Protein AF-0000000080761196 (afdb_homodimer)

Organism: Bordetella avium (strain 197N) (NCBI:txid360910)

Structure (mmCIF, N/CA/C/O backbone):
data_AF-0000000080761196-model_v1
#
loop_
_entity.id
_entity.type
_entity.pdbx_description
1 polymer 'GDP-mannose pyrophosphatase'
#
loop_
_atom_site.group_PDB
_atom_site.id
_atom_site.type_symbol
_atom_site.label_atom_id
_atom_site.label_alt_id
_atom_site.label_comp_id
_atom_site.label_asym_id
_atom_site.label_entity_id
_atom_site.label_seq_id
_atom_site.pdbx_PDB_ins_code
_atom_site.Cartn_x
_atom_site.Cartn_y
_atom_site.Cartn_z
_atom_site.occupancy
_atom_site.B_iso_or_equiv
_atom_site.auth_seq_id
_atom_site.auth_comp_id
_atom_site.auth_asym_id
_atom_site.auth_atom_id
_atom_site.pdbx_PDB_model_num
ATOM 1 N N . MET A 1 1 ? -1.252 -4.441 21.656 1 51.97 1 MET A N 1
ATOM 2 C CA . MET A 1 1 ? 0.058 -3.895 22 1 51.97 1 MET A CA 1
ATOM 3 C C . MET A 1 1 ? -0.078 -2.521 22.656 1 51.97 1 MET A C 1
ATOM 5 O O . MET A 1 1 ? -0.932 -1.726 22.25 1 51.97 1 MET A O 1
ATOM 9 N N . SER A 1 2 ? 0.525 -2.428 23.734 1 68.75 2 SER A N 1
ATOM 10 C CA . SER A 1 2 ? 0.414 -1.205 24.516 1 68.75 2 SER A CA 1
ATOM 11 C C . SER A 1 2 ? 1.05 -0.021 23.797 1 68.75 2 SER A C 1
ATOM 13 O O . SER A 1 2 ? 2.131 -0.148 23.219 1 68.75 2 SER A O 1
ATOM 15 N N . ILE A 1 3 ? 0.314 1.034 23.5 1 85.44 3 ILE A N 1
ATOM 16 C CA . ILE A 1 3 ? 0.78 2.283 22.906 1 85.44 3 ILE A CA 1
ATOM 17 C C . ILE A 1 3 ? 1.84 2.916 23.797 1 85.44 3 ILE A C 1
ATOM 19 O O . ILE A 1 3 ? 1.715 2.896 25.031 1 85.44 3 ILE A O 1
ATOM 23 N N . ASP A 1 4 ? 2.994 3.203 23.203 1 87.25 4 ASP A N 1
ATOM 24 C CA . ASP A 1 4 ? 4.027 3.953 23.906 1 87.25 4 ASP A CA 1
ATOM 25 C C . ASP A 1 4 ? 3.42 5.098 24.719 1 87.25 4 ASP A C 1
ATOM 27 O O . ASP A 1 4 ? 2.615 5.871 24.188 1 87.25 4 ASP A O 1
ATOM 31 N N . PRO A 1 5 ? 3.799 5.176 25.969 1 87.31 5 PRO A N 1
ATOM 32 C CA . PRO A 1 5 ? 3.254 6.242 26.812 1 87.31 5 PRO A CA 1
ATOM 33 C C . PRO A 1 5 ? 3.438 7.629 26.203 1 87.31 5 PRO A C 1
ATOM 35 O O . PRO A 1 5 ? 2.582 8.5 26.375 1 87.31 5 PRO A O 1
ATOM 38 N N . GLN A 1 6 ? 4.496 7.801 25.453 1 89.25 6 GLN A N 1
ATOM 39 C CA . GLN A 1 6 ? 4.789 9.102 24.875 1 89.25 6 GLN A CA 1
ATOM 40 C C . GLN A 1 6 ? 3.84 9.414 23.719 1 89.25 6 GLN A C 1
ATOM 42 O O . GLN A 1 6 ? 3.754 10.555 23.266 1 89.25 6 GLN A O 1
ATOM 47 N N . GLU A 1 7 ? 3.102 8.422 23.328 1 93.25 7 GLU A N 1
ATOM 48 C CA . GLU A 1 7 ? 2.213 8.594 22.188 1 93.25 7 GLU A CA 1
ATOM 49 C C . GLU A 1 7 ? 0.749 8.461 22.594 1 93.25 7 GLU A C 1
ATOM 51 O O . GLU A 1 7 ? -0.141 8.438 21.734 1 93.25 7 GLU A O 1
ATOM 56 N N . GLN A 1 8 ? 0.529 8.414 23.891 1 93 8 GLN A N 1
ATOM 57 C CA . GLN A 1 8 ? -0.813 8.203 24.438 1 93 8 GLN A CA 1
ATOM 58 C C . GLN A 1 8 ? -1.748 9.344 24.031 1 93 8 GLN A C 1
ATOM 60 O O . GLN A 1 8 ? -2.955 9.141 23.891 1 93 8 GLN A O 1
ATOM 65 N N . HIS A 1 9 ? -1.188 10.57 23.828 1 96 9 HIS A N 1
ATOM 66 C CA . HIS A 1 9 ? -1.996 11.734 23.5 1 96 9 HIS A CA 1
ATOM 67 C C . HIS A 1 9 ? -2.59 11.625 22.094 1 96 9 HIS A C 1
ATOM 69 O O . HIS A 1 9 ? -3.457 12.414 21.719 1 96 9 HIS A O 1
ATOM 75 N N . LEU A 1 10 ? -2.199 10.562 21.328 1 97.44 10 LEU A N 1
ATOM 76 C CA . LEU A 1 10 ? -2.699 10.352 19.969 1 97.44 10 LEU A CA 1
ATOM 77 C C . LEU A 1 10 ? -3.725 9.227 19.938 1 97.44 10 LEU A C 1
ATOM 79 O O . LEU A 1 10 ? -4.445 9.062 18.953 1 97.44 10 LEU A O 1
ATOM 83 N N . ALA A 1 11 ? -3.824 8.492 20.953 1 97.06 11 ALA A N 1
ATOM 84 C CA . ALA A 1 11 ? -4.504 7.199 20.953 1 97.06 11 ALA A CA 1
ATOM 85 C C . ALA A 1 11 ? -6.02 7.375 20.938 1 97.06 11 ALA A C 1
ATOM 87 O O . ALA A 1 11 ? -6.543 8.289 21.594 1 97.06 11 ALA A O 1
ATOM 88 N N . GLU A 1 12 ? -6.676 6.512 20.234 1 97.81 12 GLU A N 1
ATOM 89 C CA . GLU A 1 12 ? -8.133 6.387 20.266 1 97.81 12 GLU A CA 1
ATOM 90 C C . GLU A 1 12 ? -8.562 5.152 21.047 1 97.81 12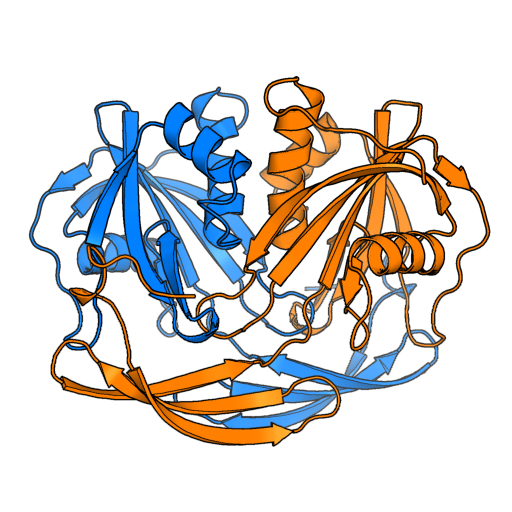 GLU A C 1
ATOM 92 O O . GLU A 1 12 ? -7.863 4.137 21.047 1 97.81 12 GLU A O 1
ATOM 97 N N . VAL A 1 13 ? -9.672 5.297 21.688 1 97.31 13 VAL A N 1
ATOM 98 C CA . VAL A 1 13 ? -10.164 4.191 22.5 1 97.31 13 VAL A CA 1
ATOM 99 C C . VAL A 1 13 ? -11.484 3.68 21.922 1 97.31 13 VAL A C 1
ATOM 101 O O . VAL A 1 13 ? -12.422 4.457 21.719 1 97.31 13 VAL A O 1
ATOM 104 N N . ARG A 1 14 ? -11.617 2.426 21.734 1 98.38 14 ARG A N 1
ATOM 105 C CA . ARG A 1 14 ? -12.844 1.829 21.203 1 98.38 14 ARG A CA 1
ATOM 106 C C . ARG A 1 14 ? -13.961 1.879 22.25 1 98.38 14 ARG A C 1
ATOM 108 O O . ARG A 1 14 ? -13.766 1.488 23.391 1 98.38 14 ARG A O 1
ATOM 115 N N . GLU A 1 15 ? -15.102 2.33 21.797 1 98.62 15 GLU A N 1
ATOM 116 C CA . GLU A 1 15 ? -16.281 2.328 22.672 1 98.62 15 GLU A CA 1
ATOM 117 C C . GLU A 1 15 ? -17.234 1.194 22.312 1 98.62 15 GLU A C 1
ATOM 119 O O . GLU A 1 15 ? -17.844 0.595 23.188 1 98.62 15 GLU A O 1
ATOM 124 N N . SER A 1 16 ? -17.406 0.967 21.078 1 98.62 16 SER A N 1
ATOM 125 C CA . SER A 1 16 ? -18.234 -0.117 20.578 1 98.62 16 SER A CA 1
ATOM 126 C C . SER A 1 16 ? -17.781 -0.578 19.188 1 98.62 16 SER A C 1
ATOM 128 O O . SER A 1 16 ? -17.062 0.138 18.5 1 98.62 16 SER A O 1
ATOM 130 N N . SER A 1 17 ? -18.156 -1.741 18.859 1 98.62 17 SER A N 1
ATOM 131 C CA . SER A 1 17 ? -17.797 -2.348 17.578 1 98.62 17 SER A CA 1
ATOM 132 C C . SER A 1 17 ? -18.953 -3.186 17.016 1 98.62 17 SER A C 1
ATOM 134 O O . SER A 1 17 ? -19.594 -3.918 17.766 1 98.62 17 SER A O 1
ATOM 136 N N . GLU A 1 18 ? -19.094 -2.996 15.68 1 98.44 18 GLU A N 1
ATOM 137 C CA . GLU A 1 18 ? -20.156 -3.752 15.016 1 98.44 18 GLU A CA 1
ATOM 138 C C . GLU A 1 18 ? -19.719 -4.199 13.617 1 98.44 18 GLU A C 1
ATOM 140 O O . GLU A 1 18 ? -19.156 -3.414 12.859 1 98.44 18 GLU A O 1
ATOM 145 N N . LEU A 1 19 ? -19.938 -5.461 13.352 1 98.56 19 LEU A N 1
ATOM 146 C CA . LEU A 1 19 ? -19.781 -5.93 11.977 1 98.56 19 LEU A CA 1
ATOM 147 C C . LEU A 1 19 ? -20.938 -5.434 11.109 1 98.56 19 LEU A C 1
ATOM 149 O O . LEU A 1 19 ? -22.078 -5.875 11.266 1 98.56 19 LEU A O 1
ATOM 153 N N . VAL A 1 20 ? -20.672 -4.551 10.117 1 98.5 20 VAL A N 1
ATOM 154 C CA . VAL A 1 20 ? -21.75 -3.883 9.414 1 98.5 20 VAL A CA 1
ATOM 155 C C . VAL A 1 20 ? -21.891 -4.445 8.008 1 98.5 20 VAL A C 1
ATOM 157 O O . VAL A 1 20 ? -22.891 -4.227 7.332 1 98.5 20 VAL A O 1
ATOM 160 N N . TYR A 1 21 ? -20.906 -5.07 7.516 1 98.31 21 TYR A N 1
ATOM 161 C CA . TYR A 1 21 ? -20.938 -5.754 6.23 1 98.31 21 TYR A CA 1
ATOM 162 C C . TYR A 1 21 ? -20.141 -7.059 6.285 1 98.31 21 TYR A C 1
ATOM 164 O O . TYR A 1 21 ? -18.953 -7.051 6.582 1 98.31 21 TYR A O 1
ATOM 172 N N . ASP A 1 22 ? -20.75 -8.18 6.031 1 98 22 ASP A N 1
ATOM 173 C CA . ASP A 1 22 ? -20.172 -9.523 6.047 1 98 22 ASP A CA 1
ATOM 174 C C . ASP A 1 22 ? -20.281 -10.188 4.68 1 98 22 ASP A C 1
ATOM 176 O O . ASP A 1 22 ? -21.016 -11.164 4.523 1 98 22 ASP A O 1
ATOM 180 N N . GLY A 1 23 ? -19.469 -9.617 3.748 1 96.88 23 GLY A N 1
ATOM 181 C CA . GLY A 1 23 ? -19.484 -10.133 2.391 1 96.88 23 GLY A CA 1
ATOM 182 C C . GLY A 1 23 ? -18.688 -11.414 2.229 1 96.88 23 GLY A C 1
ATOM 183 O O . GLY A 1 23 ? -18.203 -11.977 3.213 1 96.88 23 GLY A O 1
ATOM 184 N N . ARG A 1 24 ? -18.672 -11.922 0.994 1 93.56 24 ARG A N 1
ATOM 185 C CA . ARG A 1 24 ? -17.922 -13.141 0.706 1 93.56 24 ARG A CA 1
ATOM 186 C C . ARG A 1 24 ? -16.422 -12.891 0.768 1 93.56 24 ARG A C 1
ATOM 188 O O . ARG A 1 24 ? -15.656 -13.766 1.176 1 93.56 24 ARG A O 1
ATOM 195 N N . PHE A 1 25 ? -16.047 -11.703 0.36 1 96.38 25 PHE A N 1
ATOM 196 C CA . PHE A 1 25 ? -14.641 -11.352 0.25 1 96.38 25 PHE A CA 1
ATOM 197 C C . PHE A 1 25 ? -14.258 -10.328 1.311 1 96.38 25 PHE A C 1
ATOM 199 O O . PHE A 1 25 ? -13.211 -10.461 1.954 1 96.38 25 PHE A O 1
ATOM 206 N N . LEU A 1 26 ? -15.086 -9.328 1.619 1 98.44 26 LEU A N 1
ATOM 207 C CA . LEU A 1 26 ? -14.781 -8.258 2.561 1 98.44 26 LEU A CA 1
ATOM 208 C C . LEU A 1 26 ? -15.633 -8.383 3.82 1 98.44 26 LEU A C 1
ATOM 210 O O . LEU A 1 26 ? -16.812 -8.719 3.746 1 98.44 26 LEU A O 1
ATOM 214 N N . LYS A 1 27 ? -15.023 -8.094 4.918 1 98.62 27 LYS A N 1
ATOM 215 C CA . LYS A 1 27 ? -15.688 -7.844 6.191 1 98.62 27 LYS A CA 1
ATOM 216 C C . LYS A 1 27 ? -15.422 -6.422 6.676 1 98.62 27 LYS A C 1
ATOM 218 O O . LYS A 1 27 ? -14.273 -5.992 6.766 1 98.62 27 LYS A O 1
ATOM 223 N N . ILE A 1 28 ? -16.531 -5.684 7 1 98.75 28 ILE A N 1
ATOM 224 C CA . ILE A 1 28 ? -16.375 -4.289 7.402 1 98.75 28 ILE A CA 1
ATOM 225 C C . ILE A 1 28 ? -16.906 -4.098 8.82 1 98.75 28 ILE A C 1
ATOM 227 O O . ILE A 1 28 ? -18.016 -4.527 9.133 1 98.75 28 ILE A O 1
ATOM 231 N N . ARG A 1 29 ? -16.125 -3.492 9.625 1 98.81 29 ARG A N 1
ATOM 232 C CA . ARG A 1 29 ? -16.578 -3.082 10.953 1 98.81 29 ARG A CA 1
ATOM 233 C C . ARG A 1 29 ? -16.781 -1.574 11.016 1 98.81 29 ARG A C 1
ATOM 235 O O . ARG A 1 29 ? -16.156 -0.819 10.281 1 98.81 29 ARG A O 1
ATOM 242 N N . HIS A 1 30 ? -17.719 -1.188 11.781 1 98.69 30 HIS A N 1
ATOM 243 C CA . HIS A 1 30 ? -18 0.184 12.188 1 98.69 30 HIS A CA 1
ATOM 244 C C . HIS A 1 30 ? -17.906 0.339 13.703 1 98.69 30 HIS A C 1
ATOM 246 O O . HIS A 1 30 ? -18.734 -0.177 14.438 1 98.69 30 HIS A O 1
ATOM 252 N N . ASP A 1 31 ? -16.906 1.095 14.117 1 98.81 31 ASP A N 1
ATOM 253 C CA . ASP A 1 31 ? -16.688 1.276 15.555 1 98.81 31 ASP A CA 1
ATOM 254 C C . ASP A 1 31 ? -16.922 2.727 15.969 1 98.81 31 ASP A C 1
ATOM 256 O O . ASP A 1 31 ? -16.75 3.645 15.164 1 98.81 31 ASP A O 1
ATOM 260 N N . ARG A 1 32 ? -17.438 2.867 17.125 1 98.56 32 ARG A N 1
ATOM 261 C CA . ARG A 1 32 ? -17.406 4.16 17.797 1 98.56 32 ARG A CA 1
ATOM 262 C C . ARG A 1 32 ? -16.156 4.277 18.672 1 98.56 32 ARG A C 1
ATOM 264 O O . ARG A 1 32 ? -15.82 3.348 19.406 1 98.56 32 ARG A O 1
ATOM 271 N N . VAL A 1 33 ? -15.5 5.395 18.547 1 98.56 33 VAL A N 1
ATOM 272 C CA . VAL A 1 33 ? -14.25 5.562 19.281 1 98.56 33 VAL A CA 1
ATOM 273 C C . VAL A 1 33 ? -1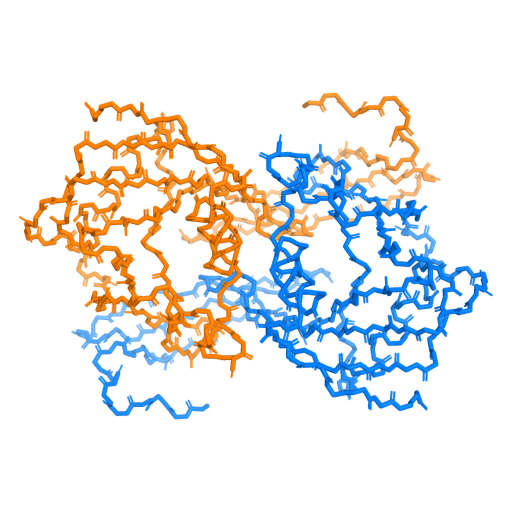4.266 6.895 20.016 1 98.56 33 VAL A C 1
ATOM 275 O O . VAL A 1 33 ? -14.953 7.836 19.609 1 98.56 33 VAL A O 1
ATOM 278 N N . ARG A 1 34 ? -13.562 6.906 21.094 1 98.5 34 ARG A N 1
ATOM 279 C CA . ARG A 1 34 ? -13.273 8.156 21.797 1 98.5 34 ARG A CA 1
ATOM 280 C C . ARG A 1 34 ? -11.922 8.719 21.375 1 98.5 34 ARG A C 1
ATOM 282 O O . ARG A 1 34 ? -10.898 8.031 21.469 1 98.5 34 ARG A O 1
ATOM 289 N N . LEU A 1 35 ? -12 9.93 20.922 1 98.19 35 LEU A N 1
ATOM 290 C CA . LEU A 1 35 ? -10.789 10.617 20.484 1 98.19 35 LEU A CA 1
ATOM 291 C C . LEU A 1 35 ? -10.016 11.188 21.656 1 98.19 35 LEU A C 1
ATOM 293 O O . LEU A 1 35 ? -10.523 11.211 22.781 1 98.19 35 LEU A O 1
ATOM 297 N N . PRO A 1 36 ? -8.75 11.656 21.438 1 96.56 36 PRO A N 1
ATOM 298 C CA . PRO A 1 36 ? -7.953 12.227 22.516 1 96.56 36 PRO A CA 1
ATOM 299 C C . PRO A 1 36 ? -8.648 13.398 23.203 1 96.56 36 PRO A C 1
ATOM 301 O O . PRO A 1 36 ? -8.445 13.633 24.391 1 96.56 36 PRO A O 1
ATOM 304 N N . ASN A 1 37 ? -9.453 14.078 22.516 1 96.81 37 ASN A N 1
ATOM 305 C CA . ASN A 1 37 ? -10.133 15.234 23.094 1 96.81 37 ASN A CA 1
ATOM 306 C C . ASN A 1 37 ? -11.445 14.836 23.766 1 96.81 37 ASN A C 1
ATOM 308 O O . ASN A 1 37 ? -12.227 15.695 24.172 1 96.81 37 ASN A O 1
ATOM 312 N N . GLY A 1 38 ? -11.695 13.633 23.734 1 97.12 38 GLY A N 1
ATOM 313 C CA . GLY A 1 38 ? -12.867 13.133 24.422 1 97.12 38 GLY A CA 1
ATOM 314 C C . GLY A 1 38 ? -14.086 13 23.531 1 97.12 38 GLY A C 1
ATOM 315 O O . GLY A 1 38 ? -15.07 12.344 23.891 1 97.12 38 GLY A O 1
ATOM 316 N N . ARG A 1 39 ? -14.055 13.578 22.359 1 97.62 39 ARG A N 1
ATOM 317 C CA . ARG A 1 39 ? -15.188 13.492 21.438 1 97.62 39 ARG A CA 1
ATOM 318 C C . ARG A 1 39 ? -15.305 12.094 20.844 1 97.62 39 ARG A C 1
ATOM 320 O O . ARG A 1 39 ? -14.32 11.359 20.781 1 97.62 39 ARG A O 1
ATOM 327 N N . LEU A 1 40 ? -16.5 11.859 20.469 1 97.75 40 LEU A N 1
ATOM 328 C CA . LEU A 1 40 ? -16.75 10.562 19.844 1 97.75 40 LEU A CA 1
ATOM 329 C C . LEU A 1 40 ? -16.656 10.672 18.328 1 97.75 40 LEU A C 1
ATOM 331 O O . LEU A 1 40 ? -17 11.711 17.75 1 97.75 40 LEU A O 1
ATOM 335 N N . ALA A 1 41 ? -16.156 9.609 17.75 1 97.56 41 ALA A N 1
ATOM 336 C CA . ALA A 1 41 ? -16.062 9.508 16.297 1 97.56 41 ALA A CA 1
ATOM 337 C C . ALA A 1 41 ? -16.312 8.078 15.82 1 97.56 41 ALA A C 1
ATOM 339 O O . ALA A 1 41 ? -16.469 7.168 16.641 1 97.56 41 ALA A O 1
ATOM 340 N N . SER A 1 42 ? -16.516 7.961 14.531 1 97.75 42 SER A N 1
ATOM 341 C CA . SER A 1 42 ? -16.719 6.645 13.93 1 97.75 42 SER A CA 1
ATOM 342 C C . SER A 1 42 ? -15.508 6.207 13.117 1 97.75 42 SER A C 1
ATOM 344 O O . SER A 1 42 ? -14.859 7.031 12.477 1 97.75 42 SER A O 1
ATOM 346 N N . ARG A 1 43 ? -15.234 4.91 13.203 1 98.56 43 ARG A N 1
ATOM 347 C CA . ARG A 1 43 ? -14.227 4.258 12.367 1 98.56 43 ARG A CA 1
ATOM 348 C C . ARG A 1 43 ? -14.828 3.102 11.586 1 98.56 43 ARG A C 1
ATOM 350 O O . ARG A 1 43 ? -15.5 2.242 12.148 1 98.56 43 ARG A O 1
ATOM 357 N N . GLU A 1 44 ? -14.672 3.146 10.289 1 98.81 44 GLU A N 1
ATOM 358 C CA . GLU A 1 44 ? -15.039 2.053 9.391 1 98.81 44 GLU A CA 1
ATOM 359 C C . GLU A 1 44 ? -13.797 1.439 8.742 1 98.81 44 GLU A C 1
ATOM 361 O O . GLU A 1 44 ? -12.961 2.154 8.195 1 98.81 44 GLU A O 1
ATOM 366 N N . TYR A 1 45 ? -13.695 0.092 8.844 1 98.88 45 TYR A N 1
ATOM 367 C CA . TYR A 1 45 ? -12.477 -0.508 8.312 1 98.88 45 TYR A CA 1
ATOM 368 C C . TYR A 1 45 ? -12.703 -1.965 7.934 1 98.88 45 TYR A C 1
ATOM 370 O O . TYR A 1 45 ? -13.625 -2.607 8.438 1 98.88 45 TYR A O 1
ATOM 378 N N . VAL A 1 46 ? -11.914 -2.398 7.004 1 98.88 46 VAL A N 1
ATOM 379 C CA . VAL A 1 46 ? -11.883 -3.783 6.547 1 98.88 46 VAL A CA 1
ATOM 380 C C . VAL A 1 46 ? -11.133 -4.648 7.555 1 98.88 46 VAL A C 1
ATOM 382 O O . VAL A 1 46 ? -10.023 -4.305 7.973 1 98.88 46 VAL A O 1
ATOM 385 N N . VAL A 1 47 ? -11.742 -5.734 7.953 1 98.75 47 VAL A N 1
ATOM 386 C CA . VAL A 1 47 ? -11.047 -6.754 8.734 1 98.75 47 VAL A CA 1
ATOM 387 C C . VAL A 1 47 ? -10.406 -7.773 7.797 1 98.75 47 VAL A C 1
ATOM 389 O O . VAL A 1 47 ? -11.102 -8.43 7.02 1 98.75 47 VAL A O 1
ATOM 392 N N . HIS A 1 48 ? -9.148 -7.945 7.852 1 98.69 48 HIS A N 1
ATOM 393 C CA . HIS A 1 48 ? -8.375 -8.766 6.926 1 98.69 48 HIS A CA 1
ATOM 394 C C . HIS A 1 48 ? -7.551 -9.812 7.668 1 98.69 48 HIS A C 1
ATOM 396 O O . HIS A 1 48 ? -6.973 -9.516 8.719 1 98.69 48 HIS A O 1
ATOM 402 N N . PRO A 1 49 ? -7.418 -11.008 7.188 1 98.31 49 PRO A N 1
ATOM 403 C CA . PRO A 1 49 ? -6.719 -12.078 7.902 1 98.31 49 PRO A CA 1
ATOM 404 C C . PRO A 1 49 ? -5.199 -11.938 7.828 1 98.31 49 PRO A C 1
ATOM 406 O O . PRO A 1 49 ? -4.477 -12.688 8.484 1 98.31 49 PRO A O 1
ATOM 409 N N . GLY A 1 50 ? -4.676 -10.945 7.09 1 98.62 50 GLY A N 1
ATOM 410 C CA . GLY A 1 50 ? -3.254 -10.859 6.789 1 98.62 50 GLY A CA 1
ATOM 411 C C . GLY A 1 50 ? -2.859 -11.64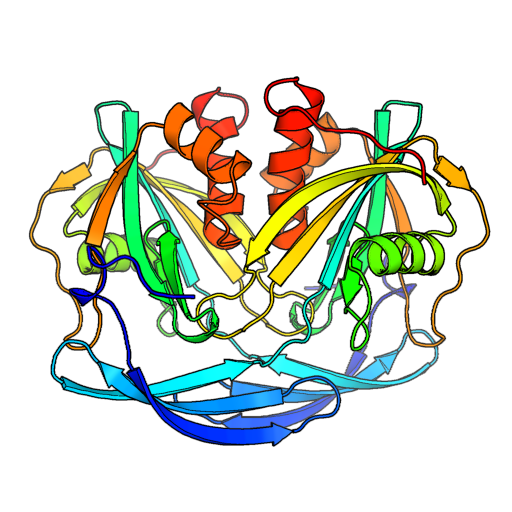1 5.547 1 98.62 50 GLY A C 1
ATOM 412 O O . GLY A 1 50 ? -3.658 -12.406 5.008 1 98.62 50 GLY A O 1
ATOM 413 N N . ALA A 1 51 ? -1.644 -11.414 5.098 1 98.88 51 ALA A N 1
ATOM 414 C CA . ALA A 1 51 ? -1.166 -12.039 3.869 1 98.88 51 ALA A CA 1
ATOM 415 C C . ALA A 1 51 ? 0.355 -12.164 3.869 1 98.88 51 ALA A C 1
ATOM 417 O O . ALA A 1 51 ? 1.013 -11.797 4.844 1 98.88 51 ALA A O 1
ATOM 418 N N . VAL A 1 52 ? 0.836 -12.797 2.842 1 98.94 52 VAL A N 1
ATOM 419 C CA . VAL A 1 52 ? 2.27 -12.852 2.57 1 98.94 52 VAL A CA 1
ATOM 420 C C . VAL A 1 52 ? 2.541 -12.406 1.137 1 98.94 52 VAL A C 1
ATOM 422 O O . VAL A 1 52 ? 1.644 -12.43 0.292 1 98.94 52 VAL A O 1
ATOM 425 N N . VAL A 1 53 ? 3.697 -11.93 0.925 1 98.94 53 VAL A N 1
ATOM 426 C CA . VAL A 1 53 ? 4.242 -11.711 -0.41 1 98.94 53 VAL A CA 1
ATOM 427 C C . VAL A 1 53 ? 5.656 -12.281 -0.49 1 98.94 53 VAL A C 1
ATOM 429 O O . VAL A 1 53 ? 6.41 -12.234 0.484 1 98.94 53 VAL A O 1
ATOM 432 N N . VAL A 1 54 ? 6.008 -12.836 -1.615 1 98.94 54 VAL A N 1
ATOM 433 C CA . VAL A 1 54 ? 7.301 -13.484 -1.807 1 98.94 54 VAL A CA 1
ATOM 434 C C . VAL A 1 54 ? 8.078 -12.766 -2.904 1 98.94 54 VAL A C 1
ATOM 436 O O . VAL A 1 54 ? 7.523 -12.422 -3.947 1 98.94 54 VAL A O 1
ATOM 439 N N . ILE A 1 55 ? 9.281 -12.438 -2.629 1 98.94 55 ILE A N 1
ATOM 440 C CA . ILE A 1 55 ? 10.242 -11.977 -3.627 1 98.94 55 ILE A CA 1
ATOM 441 C C . ILE A 1 55 ? 11.141 -13.133 -4.051 1 98.94 55 ILE A C 1
ATOM 443 O O . ILE A 1 55 ? 12.172 -13.383 -3.422 1 98.94 55 ILE A O 1
ATOM 447 N N . PRO A 1 56 ? 10.766 -13.797 -5.098 1 98.94 56 PRO A N 1
ATOM 448 C CA . PRO A 1 56 ? 11.555 -14.953 -5.535 1 98.94 56 PRO A CA 1
ATOM 449 C C . PRO A 1 56 ? 12.75 -14.562 -6.402 1 98.94 56 PRO A C 1
ATOM 451 O O . PRO A 1 56 ? 12.578 -13.93 -7.449 1 98.94 56 PRO A O 1
ATOM 454 N N . LEU A 1 57 ? 13.891 -14.977 -6.016 1 98.88 57 LEU A N 1
ATOM 455 C CA . LEU A 1 57 ? 15.125 -14.695 -6.734 1 98.88 57 LEU A CA 1
ATOM 456 C C . LEU A 1 57 ? 15.555 -15.898 -7.57 1 98.88 57 LEU A C 1
ATOM 458 O O . LEU A 1 57 ? 15.828 -16.969 -7.027 1 98.88 57 LEU A O 1
ATOM 462 N N . LEU A 1 58 ? 15.578 -15.711 -8.852 1 98.5 58 LEU A N 1
ATOM 463 C CA . LEU A 1 58 ? 16.125 -16.734 -9.742 1 98.5 58 LEU A CA 1
ATOM 464 C C . LEU A 1 58 ? 17.641 -16.766 -9.656 1 98.5 58 LEU A C 1
ATOM 466 O O . LEU A 1 58 ? 18.266 -15.789 -9.234 1 98.5 58 LEU A O 1
ATOM 470 N N . ASP A 1 59 ? 18.25 -17.781 -10.141 1 97.25 59 ASP A N 1
ATOM 471 C CA . ASP A 1 59 ? 19.688 -17.984 -10.039 1 97.25 59 ASP A CA 1
ATOM 472 C C . ASP A 1 59 ? 20.453 -16.938 -10.859 1 97.25 59 ASP A C 1
ATOM 474 O O . ASP A 1 59 ? 21.578 -16.578 -10.531 1 97.25 59 ASP A O 1
ATOM 478 N N . ASP A 1 60 ? 19.828 -16.453 -11.891 1 96.81 60 ASP A N 1
ATOM 479 C CA . ASP A 1 60 ? 20.516 -15.508 -12.766 1 96.81 60 ASP A CA 1
ATOM 480 C C . ASP A 1 60 ? 20.344 -14.07 -12.273 1 96.81 60 ASP A C 1
ATOM 482 O O . ASP A 1 60 ? 20.719 -13.117 -12.953 1 96.81 60 ASP A O 1
ATOM 486 N N . GLY A 1 61 ? 19.703 -13.914 -11.141 1 95.38 61 GLY A N 1
ATOM 487 C CA . GLY A 1 61 ? 19.562 -12.594 -10.539 1 95.38 61 GLY A CA 1
ATOM 488 C C . GLY A 1 61 ? 18.234 -11.93 -10.859 1 95.38 61 GLY A C 1
ATOM 489 O O . GLY A 1 61 ? 17.875 -10.922 -10.25 1 95.38 61 GLY A O 1
ATOM 490 N N . ARG A 1 62 ? 17.484 -12.531 -11.805 1 98.38 62 ARG A N 1
ATOM 491 C CA . ARG A 1 62 ? 16.156 -12.016 -12.102 1 98.38 62 ARG A CA 1
ATOM 492 C C . ARG A 1 62 ? 15.164 -12.398 -11.008 1 98.38 62 ARG A C 1
ATOM 494 O O . ARG A 1 62 ? 15.453 -13.258 -10.172 1 98.38 62 ARG A O 1
ATOM 501 N N . VAL A 1 63 ? 14.078 -11.656 -10.977 1 98.88 63 VAL A N 1
ATOM 502 C CA . VAL A 1 63 ? 13.023 -11.992 -10.031 1 98.88 63 VAL A CA 1
ATOM 503 C C . VAL A 1 63 ? 11.797 -12.5 -10.781 1 98.88 63 VAL A C 1
ATOM 505 O O . VAL A 1 63 ? 11.562 -12.125 -11.93 1 98.88 63 VAL A O 1
ATOM 508 N N . LEU A 1 64 ? 11.062 -13.383 -10.125 1 98.75 64 LEU A N 1
ATOM 509 C CA . LEU A 1 64 ? 9.797 -13.875 -10.656 1 98.75 64 LEU A CA 1
ATOM 510 C C . LEU A 1 64 ? 8.641 -12.961 -10.258 1 98.75 64 LEU A C 1
ATOM 512 O O . LEU A 1 64 ? 8.539 -12.562 -9.094 1 98.75 64 LEU A O 1
ATOM 516 N N . LEU A 1 65 ? 7.809 -12.609 -11.242 1 98.81 65 LEU A N 1
ATOM 517 C CA . LEU A 1 65 ? 6.652 -11.734 -11.062 1 98.81 65 LEU A CA 1
ATOM 518 C C . LEU A 1 65 ? 5.398 -12.375 -11.648 1 98.81 65 LEU A C 1
ATOM 520 O O . LEU A 1 65 ? 5.477 -13.406 -12.32 1 98.81 65 LEU A O 1
ATOM 524 N N . GLU A 1 66 ? 4.352 -11.75 -11.305 1 98.44 66 GLU A N 1
ATOM 525 C CA . GLU A 1 66 ? 3.072 -12.125 -11.906 1 98.44 66 GLU A CA 1
ATOM 526 C C . GLU A 1 66 ? 2.381 -10.922 -12.531 1 98.44 66 GLU A C 1
ATOM 528 O O . GLU A 1 66 ? 2.584 -9.781 -12.094 1 98.44 66 GLU A O 1
ATOM 533 N N . ARG A 1 67 ? 1.61 -11.188 -13.562 1 98.25 67 ARG A N 1
ATOM 534 C CA . ARG A 1 67 ? 0.677 -10.242 -14.156 1 98.25 67 ARG A CA 1
ATOM 535 C C . ARG A 1 67 ? -0.765 -10.703 -13.977 1 98.25 67 ARG A C 1
ATOM 537 O O . ARG A 1 67 ? -1.123 -11.812 -14.391 1 98.25 67 ARG A O 1
ATOM 544 N N . GLN A 1 68 ? -1.508 -10.008 -13.367 1 98.12 68 GLN A N 1
ATOM 545 C CA . GLN A 1 68 ? -2.883 -10.375 -13.039 1 98.12 68 GLN A CA 1
ATOM 546 C C . GLN A 1 68 ? -3.818 -9.18 -13.172 1 98.12 68 GLN A C 1
ATOM 548 O O . GLN A 1 68 ? -3.461 -8.062 -12.797 1 98.12 68 GLN A O 1
ATOM 553 N N . PHE A 1 69 ? -5.023 -9.438 -13.766 1 98.44 69 PHE A N 1
ATOM 554 C CA . PHE A 1 69 ? -6.035 -8.391 -13.836 1 98.44 69 PHE A CA 1
ATOM 555 C C . PHE A 1 69 ? -6.598 -8.094 -12.445 1 98.44 69 PHE A C 1
ATOM 557 O O . PHE A 1 69 ? -7.094 -9 -11.766 1 98.44 69 PHE A O 1
ATOM 564 N N . ARG A 1 70 ? -6.512 -6.891 -12.031 1 98.44 70 ARG A N 1
ATOM 565 C CA . ARG A 1 70 ? -7.09 -6.438 -10.766 1 98.44 70 ARG A CA 1
ATOM 566 C C . ARG A 1 70 ? -8.312 -5.562 -11.016 1 98.44 70 ARG A C 1
ATOM 568 O O . ARG A 1 70 ? -8.188 -4.383 -11.344 1 98.44 70 ARG A O 1
ATOM 575 N N . TYR A 1 71 ? -9.406 -6.066 -10.734 1 98.38 71 TYR A N 1
ATOM 576 C CA . TYR A 1 71 ? -10.711 -5.566 -11.156 1 98.38 71 TYR A CA 1
ATOM 577 C C . TYR A 1 71 ? -10.961 -4.164 -10.609 1 98.38 71 TYR A C 1
ATOM 579 O O . TYR A 1 71 ? -11.391 -3.273 -11.336 1 98.38 71 TYR A O 1
ATOM 587 N N . PRO A 1 72 ? -10.641 -3.9 -9.305 1 98.56 72 PRO A N 1
ATOM 588 C CA . PRO A 1 72 ? -10.977 -2.572 -8.789 1 98.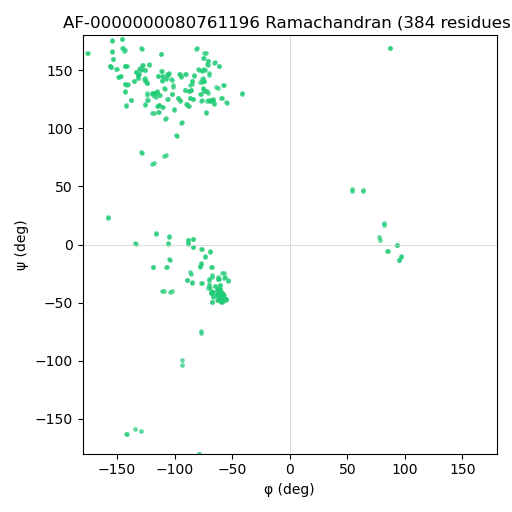56 72 PRO A CA 1
ATOM 589 C C . PRO A 1 72 ? -10.266 -1.448 -9.539 1 98.56 72 PRO A C 1
ATOM 591 O O . PRO A 1 72 ? -10.789 -0.337 -9.641 1 98.56 72 PRO A O 1
ATOM 594 N N . VAL A 1 73 ? -9.102 -1.786 -10.039 1 98.19 73 VAL A N 1
ATOM 595 C CA . VAL A 1 73 ? -8.352 -0.726 -10.703 1 98.19 73 VAL A CA 1
ATOM 596 C C . VAL A 1 73 ? -8.398 -0.929 -12.219 1 98.19 73 VAL A C 1
ATOM 598 O O . VAL A 1 73 ? -7.766 -0.188 -12.969 1 98.19 73 VAL A O 1
ATOM 601 N N . GLU A 1 74 ? -9.062 -1.919 -12.734 1 97.31 74 GLU A N 1
ATOM 602 C CA . GLU A 1 74 ? -9.383 -2.223 -14.125 1 97.31 74 GLU A CA 1
ATOM 603 C C . GLU A 1 74 ? -8.125 -2.248 -14.984 1 97.31 74 GLU A C 1
ATOM 605 O O . GLU A 1 74 ? -8.086 -1.646 -16.062 1 97.31 74 GLU A O 1
ATOM 610 N N . ARG A 1 75 ? -7.094 -2.938 -14.508 1 96.75 75 ARG A N 1
ATOM 611 C CA . ARG A 1 75 ? -5.82 -3.061 -15.211 1 96.75 75 ARG A CA 1
ATOM 612 C C . ARG A 1 75 ? -5.129 -4.375 -14.867 1 96.75 75 ARG A C 1
ATOM 614 O O . ARG A 1 75 ? -5.371 -4.945 -13.797 1 96.75 75 ARG A O 1
ATOM 621 N N . VAL A 1 76 ? -4.348 -4.832 -15.859 1 98.38 76 VAL A N 1
ATOM 622 C CA . VAL A 1 76 ? -3.4 -5.895 -15.539 1 98.38 76 VAL A CA 1
ATOM 623 C C . VAL A 1 76 ? -2.201 -5.309 -14.797 1 98.38 76 VAL A C 1
ATOM 625 O O . VAL A 1 76 ? -1.536 -4.398 -15.297 1 98.38 76 VAL A O 1
ATOM 628 N N . MET A 1 77 ? -1.971 -5.848 -13.625 1 98.38 77 MET A N 1
ATOM 629 C CA . MET A 1 77 ? -0.941 -5.297 -12.75 1 98.38 77 MET A CA 1
ATOM 630 C C . MET A 1 77 ? 0.248 -6.246 -12.641 1 98.38 77 MET A C 1
ATOM 632 O O . MET A 1 77 ? 0.078 -7.465 -12.672 1 98.38 77 MET A O 1
ATOM 636 N N . THR A 1 78 ? 1.423 -5.652 -12.531 1 98.69 78 THR A N 1
ATOM 637 C CA . THR A 1 78 ? 2.631 -6.402 -12.195 1 98.69 78 THR A CA 1
ATOM 638 C C . THR A 1 78 ? 2.791 -6.527 -10.688 1 98.69 78 THR A C 1
ATOM 640 O O . THR A 1 78 ? 2.766 -5.523 -9.969 1 98.69 78 THR A O 1
ATOM 643 N N . GLU A 1 79 ? 2.947 -7.781 -10.258 1 98.81 79 GLU A N 1
ATOM 644 C CA . GLU A 1 79 ? 2.994 -8.039 -8.82 1 98.81 79 GLU A CA 1
ATOM 645 C C . GLU A 1 79 ? 3.996 -9.141 -8.492 1 98.81 79 GLU A C 1
ATOM 647 O O . GLU A 1 79 ? 4.301 -9.984 -9.336 1 98.81 79 GLU A O 1
ATOM 652 N N . PHE A 1 80 ? 4.52 -9.102 -7.281 1 98.94 80 PHE A N 1
ATOM 653 C CA . PHE A 1 80 ? 5.121 -10.305 -6.723 1 98.94 80 PHE A CA 1
ATOM 654 C C . PHE A 1 80 ? 4.051 -11.289 -6.266 1 98.94 80 PHE A C 1
ATOM 656 O O . PHE A 1 80 ? 2.953 -10.883 -5.875 1 98.94 80 PHE A O 1
ATOM 663 N N . PRO A 1 81 ? 4.344 -12.625 -6.312 1 98.88 81 PRO A N 1
ATOM 664 C CA . PRO A 1 81 ? 3.367 -13.594 -5.809 1 98.88 81 PRO A CA 1
ATOM 665 C C . PRO A 1 81 ? 2.992 -13.352 -4.348 1 98.88 81 PRO A C 1
ATOM 667 O O . PRO A 1 81 ? 3.855 -13.016 -3.531 1 98.88 81 PRO A O 1
ATOM 670 N N . ALA A 1 82 ? 1.764 -13.461 -4.07 1 98.81 82 ALA A N 1
ATOM 671 C CA . ALA A 1 82 ? 1.228 -13.141 -2.75 1 98.81 82 ALA A CA 1
ATOM 672 C C . ALA A 1 82 ? -0.06 -13.914 -2.48 1 98.81 82 ALA A C 1
ATOM 674 O O . ALA A 1 82 ? -0.647 -14.492 -3.396 1 98.81 82 ALA A O 1
ATOM 675 N N . GLY A 1 83 ? -0.467 -13.906 -1.225 1 98.38 83 GLY A N 1
ATOM 676 C CA . GLY A 1 83 ? -1.733 -14.539 -0.891 1 98.38 83 GLY A CA 1
ATOM 677 C C . GLY A 1 83 ? -2.119 -14.367 0.566 1 98.38 83 GLY A C 1
ATOM 678 O O . GLY A 1 83 ? -1.271 -14.07 1.408 1 98.38 83 GLY A O 1
ATOM 679 N N . LYS A 1 84 ? -3.391 -14.648 0.848 1 98.31 84 LYS A N 1
ATOM 680 C CA . LYS A 1 84 ? -3.943 -14.469 2.188 1 98.31 84 LYS A CA 1
ATOM 681 C C . LYS A 1 84 ? -3.561 -15.633 3.102 1 98.31 84 LYS A C 1
ATOM 683 O O . LYS A 1 84 ? -3.402 -16.766 2.641 1 98.31 84 LYS A O 1
ATOM 688 N N . LEU A 1 85 ? -3.473 -15.273 4.371 1 98.75 85 LEU A N 1
ATOM 689 C CA . LEU A 1 85 ? -3.268 -16.297 5.387 1 98.75 85 LEU A CA 1
ATOM 690 C C . LEU A 1 85 ? -4.551 -17.094 5.621 1 98.75 85 LEU A C 1
ATOM 692 O O . LEU A 1 85 ? -5.621 -16.516 5.805 1 98.75 85 LEU A O 1
ATOM 696 N N . ASP A 1 86 ? -4.465 -18.406 5.641 1 97.81 86 ASP A N 1
ATOM 697 C CA . ASP A 1 86 ? -5.527 -19.234 6.219 1 97.81 86 ASP A CA 1
ATOM 698 C C . ASP A 1 86 ? -5.555 -19.094 7.738 1 97.81 86 ASP A C 1
ATOM 700 O O . ASP A 1 86 ? -4.551 -18.734 8.352 1 97.81 86 ASP A O 1
ATOM 704 N N . PRO A 1 87 ? -6.672 -19.391 8.289 1 97 87 PRO A N 1
ATOM 705 C CA . PRO A 1 87 ? -6.742 -19.297 9.75 1 97 87 PRO A CA 1
ATOM 706 C C . PRO A 1 87 ? -5.66 -20.141 10.438 1 97 87 PRO A C 1
ATOM 708 O O . PRO A 1 87 ? -5.566 -21.344 10.211 1 97 87 PRO A O 1
ATOM 711 N N . GLY A 1 88 ? -4.832 -19.453 11.266 1 97.06 88 GLY A N 1
ATOM 712 C CA . GLY A 1 88 ? -3.824 -20.141 12.07 1 97.06 88 GLY A CA 1
ATOM 713 C C . GLY A 1 88 ? -2.594 -20.531 11.273 1 97.06 88 GLY A C 1
ATOM 714 O O . GLY A 1 88 ? -1.679 -21.156 11.812 1 97.06 88 GLY A O 1
ATOM 715 N N . GLU A 1 89 ? -2.537 -20.156 10.062 1 98.44 89 GLU A N 1
ATOM 716 C CA . GLU A 1 89 ? -1.424 -20.562 9.211 1 98.44 89 GLU A CA 1
ATOM 717 C C . GLU A 1 89 ? -0.16 -19.781 9.547 1 98.44 89 GLU A C 1
ATOM 719 O O . GLU A 1 89 ? -0.215 -18.562 9.75 1 98.44 89 GLU A O 1
ATOM 724 N N . ASP A 1 90 ? 0.906 -20.5 9.641 1 98.5 90 ASP A N 1
ATOM 725 C CA . ASP A 1 90 ? 2.203 -19.828 9.734 1 98.5 90 ASP A CA 1
ATOM 726 C C . ASP A 1 90 ? 2.512 -19.047 8.469 1 98.5 90 ASP A C 1
ATOM 728 O O . ASP A 1 90 ? 2.348 -19.547 7.355 1 98.5 90 ASP A O 1
ATOM 732 N N . PRO A 1 91 ? 3 -17.828 8.602 1 98.69 91 PRO A N 1
ATOM 733 C CA . PRO A 1 91 ? 3.24 -17 7.422 1 98.69 91 PRO A CA 1
ATOM 734 C C . PRO A 1 91 ? 4.238 -17.625 6.449 1 98.69 91 PRO A C 1
ATOM 736 O O . PRO A 1 91 ? 4.066 -17.516 5.23 1 98.69 91 PRO A O 1
ATOM 739 N N . LEU A 1 92 ? 5.262 -18.203 6.984 1 98.81 92 LEU A N 1
ATOM 740 C CA . LEU A 1 92 ? 6.215 -18.844 6.086 1 98.81 92 LEU A CA 1
ATOM 741 C C . LEU A 1 92 ? 5.562 -19.984 5.328 1 98.81 92 LEU A C 1
ATOM 743 O O . LEU A 1 92 ? 5.82 -20.172 4.137 1 98.81 92 LEU A O 1
ATOM 747 N N . ALA A 1 93 ? 4.793 -20.812 5.969 1 98.81 93 ALA A N 1
ATOM 748 C CA . ALA A 1 93 ? 4.055 -21.875 5.305 1 98.81 93 ALA A CA 1
ATOM 749 C C . ALA A 1 93 ? 3.145 -21.312 4.211 1 98.81 93 ALA A C 1
ATOM 751 O O . ALA A 1 93 ? 3.051 -21.891 3.121 1 98.81 93 ALA A O 1
ATOM 752 N N . CYS A 1 94 ? 2.48 -20.25 4.492 1 98.88 94 CYS A N 1
ATOM 753 C CA . CYS A 1 94 ? 1.638 -19.578 3.51 1 98.88 94 CYS A CA 1
ATOM 754 C C . CYS A 1 94 ? 2.459 -19.109 2.311 1 98.88 94 CYS A C 1
ATOM 756 O O . CYS A 1 94 ? 2.035 -19.281 1.165 1 98.88 94 CYS A O 1
ATOM 758 N N . ALA A 1 95 ? 3.639 -18.531 2.605 1 98.94 95 ALA A N 1
ATOM 759 C CA . ALA A 1 95 ? 4.516 -18.047 1.538 1 98.94 95 ALA A CA 1
ATOM 760 C C . ALA A 1 95 ? 4.895 -19.188 0.592 1 98.94 95 ALA A C 1
ATOM 762 O O . ALA A 1 95 ? 4.812 -19.031 -0.63 1 98.94 95 ALA A O 1
ATOM 763 N N . LYS A 1 96 ? 5.27 -20.297 1.19 1 98.88 96 LYS A N 1
ATOM 764 C CA . LYS A 1 96 ? 5.637 -21.469 0.4 1 98.88 96 LYS A CA 1
ATOM 765 C C . LYS A 1 96 ? 4.461 -21.953 -0.438 1 98.88 96 LYS A C 1
ATOM 767 O O . LYS A 1 96 ? 4.617 -22.234 -1.628 1 98.88 96 LYS A O 1
ATOM 772 N N . ARG A 1 97 ? 3.328 -22.047 0.193 1 98.56 97 ARG A N 1
ATOM 773 C CA . ARG A 1 97 ? 2.119 -22.516 -0.48 1 98.56 97 ARG A CA 1
ATOM 774 C C . ARG A 1 97 ? 1.76 -21.594 -1.647 1 98.56 97 ARG A C 1
ATOM 776 O O . ARG A 1 97 ? 1.54 -22.062 -2.766 1 98.56 97 ARG A O 1
ATOM 783 N N . GLU A 1 98 ? 1.74 -20.281 -1.462 1 98.69 98 GLU A N 1
ATOM 784 C CA . GLU A 1 98 ? 1.326 -19.312 -2.477 1 98.69 98 GLU A CA 1
ATOM 785 C C . GLU A 1 98 ? 2.328 -19.266 -3.627 1 98.69 98 GLU A C 1
ATOM 787 O O . GLU A 1 98 ? 1.94 -19.125 -4.789 1 98.69 98 GLU A O 1
ATOM 792 N N . LEU A 1 99 ? 3.625 -19.297 -3.26 1 98.88 99 LEU A N 1
ATOM 793 C CA . LEU A 1 99 ? 4.633 -19.328 -4.316 1 98.88 99 LEU A CA 1
ATOM 794 C C . LEU A 1 99 ? 4.395 -20.5 -5.258 1 98.88 99 LEU A C 1
ATOM 796 O O . LEU A 1 99 ? 4.379 -20.344 -6.477 1 98.88 99 LEU A O 1
ATOM 800 N N . PHE A 1 100 ? 4.172 -21.656 -4.684 1 98.69 100 PHE A N 1
ATOM 801 C CA . PHE A 1 100 ? 3.988 -22.859 -5.473 1 98.69 100 PHE A CA 1
ATOM 802 C C . PHE A 1 100 ? 2.689 -22.797 -6.27 1 98.69 100 PHE A C 1
ATOM 804 O O . PHE A 1 100 ? 2.682 -23.062 -7.477 1 98.69 100 PHE A O 1
ATOM 811 N N . GLU A 1 101 ? 1.591 -22.469 -5.656 1 98.5 101 GLU A N 1
ATOM 812 C CA . GLU A 1 101 ? 0.284 -22.453 -6.309 1 98.5 101 GLU A CA 1
ATOM 813 C C . GLU A 1 101 ? 0.267 -21.5 -7.496 1 98.5 101 GLU A C 1
ATOM 815 O O . GLU A 1 101 ? -0.258 -21.828 -8.562 1 98.5 101 GLU A O 1
ATOM 820 N N . GLU A 1 102 ? 0.877 -20.312 -7.352 1 98.25 102 GLU A N 1
ATOM 821 C CA . GLU A 1 102 ? 0.734 -19.266 -8.359 1 98.25 102 GLU A CA 1
ATOM 822 C C . GLU A 1 102 ? 1.812 -19.375 -9.438 1 98.25 102 GLU A C 1
ATOM 824 O O . GLU A 1 102 ? 1.578 -19.047 -10.594 1 98.25 102 GLU A O 1
ATOM 829 N N . THR A 1 103 ? 2.99 -19.875 -9.07 1 98.25 103 THR A N 1
ATOM 830 C CA . THR A 1 103 ? 4.098 -19.797 -10.016 1 98.25 103 THR A CA 1
ATOM 831 C C . THR A 1 103 ? 4.594 -21.188 -10.383 1 98.25 103 THR A C 1
ATOM 833 O O . THR A 1 103 ? 5.305 -21.359 -11.367 1 98.25 103 THR A O 1
ATOM 836 N N . GLY A 1 104 ? 4.285 -22.188 -9.578 1 98.25 104 GLY A N 1
ATOM 837 C CA . GLY A 1 104 ? 4.785 -23.547 -9.758 1 98.25 104 GLY A CA 1
ATOM 838 C C . GLY A 1 104 ? 6.148 -23.766 -9.125 1 98.25 104 GLY A C 1
ATOM 839 O O . GLY A 1 104 ? 6.617 -24.906 -9.023 1 98.25 104 GLY A O 1
ATOM 840 N N . TYR A 1 105 ? 6.758 -22.734 -8.602 1 98.56 105 TYR A N 1
ATOM 841 C CA . TYR A 1 105 ? 8.117 -22.859 -8.094 1 98.56 105 TYR A CA 1
ATOM 842 C C . TYR A 1 105 ? 8.117 -23.234 -6.621 1 98.56 105 TYR A C 1
ATOM 844 O O . TYR A 1 105 ? 7.238 -22.812 -5.867 1 98.56 105 TYR A O 1
ATOM 852 N N . THR A 1 106 ? 9.078 -23.969 -6.238 1 98.69 106 THR A N 1
ATOM 853 C CA . THR A 1 106 ? 9.492 -24.141 -4.852 1 98.69 106 THR A CA 1
ATOM 854 C C . THR A 1 106 ? 10.867 -23.516 -4.617 1 98.69 106 THR A C 1
ATOM 856 O O . THR A 1 106 ? 11.594 -23.219 -5.566 1 98.69 106 THR A O 1
ATOM 859 N N . ALA A 1 107 ? 11.234 -23.297 -3.389 1 98.88 107 ALA A N 1
ATOM 860 C CA . ALA A 1 107 ? 12.516 -22.656 -3.09 1 98.88 107 ALA A CA 1
ATOM 861 C C . ALA A 1 107 ? 13.281 -23.453 -2.031 1 98.88 107 ALA A C 1
ATOM 863 O O . ALA A 1 107 ? 12.688 -23.984 -1.09 1 98.88 107 ALA A O 1
ATOM 864 N N . ALA A 1 108 ? 14.547 -23.453 -2.125 1 98.81 108 ALA A N 1
ATOM 865 C CA . ALA A 1 108 ? 15.414 -24.172 -1.195 1 98.81 108 ALA A CA 1
ATOM 866 C C . ALA A 1 108 ? 15.703 -23.328 0.042 1 98.81 108 ALA A C 1
ATOM 868 O O . ALA A 1 108 ? 15.938 -23.859 1.127 1 98.81 108 ALA A O 1
ATOM 869 N N . GLU A 1 109 ? 15.781 -22 -0.088 1 98.88 109 GLU A N 1
ATOM 870 C CA . GLU A 1 109 ? 16.109 -21.109 1.017 1 98.88 109 GLU A CA 1
ATOM 871 C C . GLU A 1 109 ? 15.125 -19.938 1.084 1 98.88 109 GLU A C 1
ATOM 873 O O . GLU A 1 109 ? 14.656 -19.453 0.051 1 98.88 109 GLU A O 1
ATOM 878 N N . TRP A 1 110 ? 14.883 -19.547 2.287 1 98.88 110 TRP A N 1
ATOM 879 C CA . TRP A 1 110 ? 13.93 -18.484 2.566 1 98.88 110 TRP A CA 1
ATOM 880 C C . TRP A 1 110 ? 14.516 -17.469 3.557 1 98.88 110 TRP A C 1
ATOM 882 O O . TRP A 1 110 ? 15.328 -17.844 4.41 1 98.88 110 TRP A O 1
ATOM 892 N N . ALA A 1 111 ? 14.164 -16.234 3.475 1 98.88 111 ALA A N 1
ATOM 893 C CA . ALA A 1 111 ? 14.508 -15.188 4.434 1 98.88 111 ALA A CA 1
ATOM 894 C C . ALA A 1 111 ? 13.305 -14.289 4.711 1 98.88 111 ALA A C 1
ATOM 896 O O . ALA A 1 111 ? 12.68 -13.773 3.781 1 98.88 111 ALA A O 1
ATOM 897 N N . LYS A 1 112 ? 12.977 -14.203 5.969 1 98.62 112 LYS A N 1
ATOM 898 C CA . LYS A 1 112 ? 11.984 -13.203 6.352 1 98.62 112 LYS A CA 1
ATOM 899 C C . LYS A 1 112 ? 12.555 -11.789 6.258 1 98.62 112 LYS A C 1
ATOM 901 O O . LYS A 1 112 ? 13.672 -11.531 6.727 1 98.62 112 LYS A O 1
ATOM 906 N N . ALA A 1 113 ? 11.984 -11.008 5.578 1 97.81 113 ALA A N 1
ATOM 907 C CA . ALA A 1 113 ? 12.383 -9.602 5.508 1 97.81 113 ALA A CA 1
ATOM 908 C C . ALA A 1 113 ? 11.586 -8.758 6.504 1 97.81 113 ALA A C 1
ATOM 910 O O . ALA A 1 113 ? 11.711 -8.945 7.719 1 97.81 113 ALA A O 1
ATOM 911 N N . GLY A 1 114 ? 10.57 -8.039 6.234 1 97.12 114 GLY A N 1
ATOM 912 C CA . GLY A 1 114 ? 9.703 -7.211 7.055 1 97.12 114 GLY A CA 1
ATOM 913 C C . GLY A 1 114 ? 8.234 -7.418 6.773 1 97.12 114 GLY A C 1
ATOM 914 O O . GLY A 1 114 ? 7.809 -8.523 6.434 1 97.12 114 GLY A O 1
ATOM 915 N N . ALA A 1 115 ? 7.543 -6.484 7.121 1 98.62 115 ALA A N 1
ATOM 916 C CA . ALA A 1 115 ? 6.105 -6.484 6.863 1 98.62 115 ALA A CA 1
ATOM 917 C C . ALA A 1 115 ? 5.613 -5.086 6.504 1 98.62 115 ALA A C 1
ATOM 919 O O . ALA A 1 115 ? 6.305 -4.098 6.75 1 98.62 115 ALA A O 1
ATOM 920 N N . LEU A 1 116 ? 4.582 -5.035 5.797 1 98.88 116 LEU A N 1
ATOM 921 C CA . LEU A 1 116 ? 3.928 -3.758 5.527 1 98.88 116 LEU A CA 1
ATOM 922 C C . LEU A 1 116 ? 2.465 -3.795 5.965 1 98.88 116 LEU A C 1
ATOM 924 O O . LEU A 1 116 ? 1.808 -4.832 5.855 1 98.88 116 LEU A O 1
ATOM 928 N N . HIS A 1 117 ? 2.031 -2.701 6.551 1 98.94 117 HIS A N 1
ATOM 929 C CA . HIS A 1 117 ? 0.604 -2.443 6.711 1 98.94 117 HIS A CA 1
ATOM 930 C C . HIS A 1 117 ? 0.035 -1.718 5.496 1 98.94 117 HIS A C 1
ATOM 932 O O . HIS A 1 117 ? 0.468 -0.61 5.172 1 98.94 117 HIS A O 1
ATOM 938 N N . LEU A 1 118 ? -0.885 -2.312 4.844 1 98.75 118 LEU A N 1
ATOM 939 C CA . LEU A 1 118 ? -1.27 -1.888 3.502 1 98.75 118 LEU A CA 1
ATOM 940 C C . LEU A 1 118 ? -2.131 -0.63 3.557 1 98.75 118 LEU A C 1
ATOM 942 O O . LEU A 1 118 ? -1.639 0.475 3.316 1 98.75 118 LEU A O 1
ATOM 946 N N . ALA A 1 119 ? -3.414 -0.66 3.916 1 98.69 119 ALA A N 1
ATOM 947 C CA . ALA A 1 119 ? -4.348 0.461 3.982 1 98.69 119 ALA A CA 1
ATOM 948 C C . ALA A 1 119 ? -4.648 0.843 5.43 1 98.69 119 ALA A C 1
ATOM 950 O O . ALA A 1 119 ? -5.77 0.661 5.906 1 98.69 119 ALA A O 1
ATOM 951 N N . ILE A 1 120 ? -3.711 1.533 6.047 1 98.75 120 ILE A N 1
ATOM 952 C CA . ILE A 1 120 ? -3.693 1.709 7.496 1 98.75 120 ILE A CA 1
ATOM 953 C C . ILE A 1 120 ? -4.863 2.592 7.922 1 98.75 120 ILE A C 1
ATOM 955 O O . ILE A 1 120 ? -5.25 2.598 9.094 1 98.75 120 ILE A O 1
ATOM 959 N N . ALA A 1 121 ? -5.43 3.348 7.02 1 98.19 121 ALA A N 1
ATOM 960 C CA . ALA A 1 121 ? -6.555 4.207 7.367 1 98.19 121 ALA A CA 1
ATOM 961 C C . ALA A 1 121 ? -7.848 3.404 7.469 1 98.19 121 ALA A C 1
ATOM 963 O O . ALA A 1 121 ? -8.812 3.842 8.109 1 98.19 121 ALA A O 1
ATOM 964 N N . TYR A 1 122 ? -7.852 2.113 6.832 1 98.81 122 TYR A N 1
ATOM 965 C CA . TYR A 1 122 ? -9.164 1.485 6.82 1 98.81 122 TYR A CA 1
ATOM 966 C C . TYR A 1 122 ? -9.047 -0.025 6.66 1 98.81 122 TYR A C 1
ATOM 968 O O . TYR A 1 122 ? -9.961 -0.675 6.148 1 98.81 122 TYR A O 1
ATOM 976 N N . SER A 1 123 ? -7.984 -0.59 6.984 1 98.88 123 SER A N 1
ATOM 977 C CA . SER A 1 123 ? -7.828 -2.039 6.91 1 98.88 123 SER A CA 1
ATOM 978 C C . SER A 1 123 ? -6.875 -2.545 7.992 1 98.88 123 SER A C 1
ATOM 980 O O . SER A 1 123 ? -5.867 -1.904 8.289 1 98.88 123 SER A O 1
ATOM 982 N N . THR A 1 124 ? -7.156 -3.721 8.539 1 98.88 124 THR A N 1
ATOM 983 C CA . THR A 1 124 ? -6.27 -4.352 9.508 1 98.88 124 THR A CA 1
ATOM 984 C C . THR A 1 124 ? -5.156 -5.121 8.805 1 98.88 124 THR A C 1
ATOM 986 O O . THR A 1 124 ? -4.324 -5.754 9.461 1 98.88 124 THR A O 1
ATOM 989 N N . GLU A 1 125 ? -5.035 -5.086 7.555 1 98.81 125 GLU A N 1
ATOM 990 C CA . GLU A 1 125 ? -4.195 -5.98 6.762 1 98.81 125 GLU A CA 1
ATOM 991 C C . GLU A 1 125 ? -2.715 -5.723 7.02 1 98.81 125 GLU A C 1
ATOM 993 O O . GLU A 1 125 ? -2.248 -4.586 6.895 1 98.81 125 GLU A O 1
ATOM 998 N N . ILE A 1 126 ? -2.051 -6.754 7.391 1 98.88 126 ILE A N 1
ATOM 999 C CA . ILE A 1 126 ? -0.595 -6.824 7.426 1 98.88 126 ILE A CA 1
ATOM 1000 C C . ILE A 1 126 ? -0.1 -7.863 6.426 1 98.88 126 ILE A C 1
ATOM 1002 O O . ILE A 1 126 ? -0.688 -8.938 6.297 1 98.88 126 ILE A O 1
ATOM 1006 N N . ILE A 1 127 ? 0.898 -7.535 5.586 1 98.94 127 ILE A N 1
ATOM 1007 C CA . ILE A 1 127 ? 1.495 -8.445 4.617 1 98.94 127 ILE A CA 1
ATOM 1008 C C . ILE A 1 127 ? 2.943 -8.734 5.004 1 98.94 127 ILE A C 1
ATOM 1010 O O . ILE A 1 127 ? 3.771 -7.824 5.062 1 98.94 127 ILE A O 1
ATOM 1014 N N . HIS A 1 128 ? 3.256 -9.953 5.234 1 98.94 128 HIS A N 1
ATOM 1015 C CA . HIS A 1 128 ? 4.609 -10.375 5.574 1 98.94 128 HIS A CA 1
ATOM 1016 C C . HIS A 1 128 ? 5.445 -10.617 4.324 1 98.94 128 HIS A C 1
ATOM 1018 O O . HIS A 1 128 ? 5.008 -11.312 3.404 1 98.94 128 HIS A O 1
ATOM 1024 N N . ILE A 1 129 ? 6.625 -10.102 4.305 1 98.94 129 ILE A N 1
ATOM 1025 C CA . ILE A 1 129 ? 7.473 -10.156 3.117 1 98.94 129 ILE A CA 1
ATOM 1026 C C . ILE A 1 129 ? 8.531 -11.25 3.287 1 98.94 129 ILE A C 1
ATOM 1028 O O . ILE A 1 129 ? 9.242 -11.273 4.289 1 98.94 129 ILE A O 1
ATOM 1032 N N . TYR A 1 130 ? 8.664 -12.094 2.338 1 98.94 130 TYR A N 1
ATOM 1033 C CA . TYR A 1 130 ? 9.688 -13.133 2.322 1 98.94 130 TYR A CA 1
ATOM 1034 C C . TYR A 1 130 ? 10.5 -13.078 1.033 1 98.94 130 TYR A C 1
ATOM 1036 O O . TYR A 1 130 ? 9.953 -12.82 -0.042 1 98.94 130 TYR A O 1
ATOM 1044 N N . PHE A 1 131 ? 11.766 -13.328 1.168 1 98.94 131 PHE A N 1
ATOM 1045 C CA . PHE A 1 131 ? 12.609 -13.648 0.028 1 98.94 131 PHE A CA 1
ATOM 1046 C C . PHE A 1 131 ? 12.742 -15.164 -0.138 1 98.94 131 PHE A C 1
ATOM 1048 O O . PHE A 1 131 ? 12.727 -15.906 0.847 1 98.94 131 PHE A O 1
ATOM 1055 N N . ALA A 1 132 ? 12.844 -15.586 -1.315 1 98.94 132 ALA A N 1
ATOM 1056 C CA . ALA A 1 132 ? 13.07 -17 -1.628 1 98.94 132 ALA A CA 1
ATOM 1057 C C . ALA A 1 132 ? 14.148 -17.156 -2.693 1 98.94 132 ALA A C 1
ATOM 1059 O O . ALA A 1 132 ? 14.219 -16.375 -3.643 1 98.94 132 ALA A O 1
ATOM 1060 N N . ARG A 1 133 ? 15.016 -18.156 -2.582 1 98.81 133 ARG A N 1
ATOM 1061 C CA . ARG A 1 133 ? 16.031 -18.453 -3.598 1 98.81 133 ARG A CA 1
ATOM 1062 C C . ARG A 1 133 ? 16.281 -19.953 -3.688 1 98.81 133 ARG A C 1
ATOM 1064 O O . ARG A 1 133 ? 15.703 -20.734 -2.93 1 98.81 133 ARG A O 1
ATOM 1071 N N . GLY A 1 134 ? 17.188 -20.328 -4.691 1 98.69 134 GLY A N 1
ATOM 1072 C CA . GLY A 1 134 ? 17.281 -21.75 -4.988 1 98.69 134 GLY A CA 1
ATOM 1073 C C . GLY A 1 134 ? 15.992 -22.328 -5.543 1 98.69 134 GLY A C 1
ATOM 1074 O O . GLY A 1 134 ? 15.523 -23.359 -5.062 1 98.69 134 GLY A O 1
ATOM 1075 N N . LEU A 1 135 ? 15.414 -21.656 -6.48 1 98.62 135 LEU A N 1
ATOM 1076 C CA . LEU A 1 135 ? 14.102 -21.984 -7.027 1 98.62 135 LEU A CA 1
ATOM 1077 C C . LEU A 1 135 ? 14.18 -23.203 -7.945 1 98.62 135 LEU A C 1
ATOM 1079 O O . LEU A 1 135 ? 15.133 -23.344 -8.711 1 98.62 135 LEU A O 1
ATOM 1083 N N . SER A 1 136 ? 13.188 -24 -7.844 1 98.25 136 SER A N 1
ATOM 1084 C CA . SER A 1 136 ? 12.977 -25.125 -8.75 1 98.25 136 SER A CA 1
ATOM 1085 C C . SER A 1 136 ? 11.609 -25.047 -9.406 1 98.25 136 SER A C 1
ATOM 1087 O O . SER A 1 136 ? 10.586 -24.938 -8.719 1 98.25 136 SER A O 1
ATOM 1089 N N . ALA A 1 137 ? 11.648 -25.188 -10.672 1 96.88 137 ALA A N 1
ATOM 1090 C CA . ALA A 1 137 ? 10.414 -25.031 -11.438 1 96.88 137 ALA A CA 1
ATOM 1091 C C . ALA A 1 137 ? 9.539 -26.281 -11.32 1 96.88 137 ALA A C 1
ATOM 1093 O O . ALA A 1 137 ? 10.055 -27.391 -11.297 1 96.88 137 ALA A O 1
ATOM 1094 N N . GLY A 1 138 ? 8.25 -26.078 -11.203 1 96.19 138 GLY A N 1
ATOM 1095 C CA . GLY A 1 138 ? 7.215 -27.094 -11.281 1 96.19 138 GLY A CA 1
ATOM 1096 C C . GLY A 1 138 ? 5.965 -26.609 -12 1 96.19 138 GLY A C 1
ATOM 1097 O O . GLY A 1 138 ? 6.035 -25.719 -12.852 1 96.19 138 GLY A O 1
ATOM 1098 N N . GLU A 1 139 ? 4.922 -27.312 -11.82 1 95.44 139 GLU A N 1
ATOM 1099 C CA . GLU A 1 139 ? 3.648 -26.922 -12.422 1 95.44 139 GLU A CA 1
ATOM 1100 C C . GLU A 1 139 ? 2.779 -26.156 -11.438 1 95.44 139 GLU A C 1
ATOM 1102 O O . GLU A 1 139 ? 2.547 -26.609 -10.32 1 95.44 139 GLU A O 1
ATOM 1107 N N . ARG A 1 140 ? 2.398 -25.016 -11.914 1 93.38 140 ARG A N 1
ATOM 1108 C CA . ARG A 1 140 ? 1.541 -24.219 -11.055 1 93.38 140 ARG A CA 1
ATOM 1109 C C . ARG A 1 140 ? 0.202 -24.906 -10.812 1 93.38 140 ARG A C 1
ATOM 1111 O O . ARG A 1 140 ? -0.191 -25.797 -11.57 1 93.38 140 ARG A O 1
ATOM 1118 N N . GLN A 1 141 ? -0.387 -24.5 -9.711 1 94.38 141 GLN A N 1
ATOM 1119 C CA . GLN A 1 141 ? -1.694 -25.016 -9.312 1 94.38 141 GLN A CA 1
ATOM 1120 C C . GLN A 1 141 ? -2.652 -23.859 -8.984 1 94.38 141 GLN A C 1
ATOM 1122 O O . GLN A 1 141 ? -2.953 -23.625 -7.816 1 94.38 141 GLN A O 1
ATOM 1127 N N . LEU A 1 142 ? -3.18 -23.297 -10.016 1 93.19 142 LEU A N 1
ATOM 1128 C CA . LEU A 1 142 ? -4.102 -22.188 -9.844 1 93.19 142 LEU A CA 1
ATOM 1129 C C . LEU A 1 142 ? -5.512 -22.672 -9.555 1 93.19 142 LEU A C 1
ATOM 1131 O O . LEU A 1 142 ? -5.926 -23.719 -10.07 1 93.19 142 LEU A O 1
ATOM 1135 N N . ASP A 1 143 ? -6.16 -21.875 -8.734 1 90 143 ASP A N 1
ATOM 1136 C CA . ASP A 1 143 ? -7.598 -22.094 -8.633 1 90 143 ASP A CA 1
ATOM 1137 C C . ASP A 1 143 ? -8.281 -21.875 -9.977 1 90 143 ASP A C 1
ATOM 1139 O O . ASP A 1 143 ? -7.797 -21.094 -10.805 1 90 143 ASP A O 1
ATOM 1143 N N . GLU A 1 144 ? -9.375 -22.5 -10.164 1 91.06 144 GLU A N 1
ATOM 1144 C CA . GLU A 1 144 ? -10.117 -22.406 -11.422 1 91.06 144 GLU A CA 1
ATOM 1145 C C . GLU A 1 144 ? -10.477 -20.969 -11.75 1 91.06 144 GLU A C 1
ATOM 1147 O O . GLU A 1 144 ? -10.633 -20.609 -12.914 1 91.06 144 GLU A O 1
ATOM 1152 N N . ASP A 1 145 ? -10.547 -20.203 -10.773 1 92.06 145 ASP A N 1
ATOM 1153 C CA . ASP A 1 145 ? -11.008 -18.828 -10.984 1 92.06 145 ASP A CA 1
ATOM 1154 C C . ASP A 1 145 ? -9.852 -17.844 -10.922 1 92.06 145 ASP A C 1
ATOM 1156 O O . ASP A 1 145 ? -10.062 -16.625 -10.859 1 92.06 145 ASP A O 1
ATOM 1160 N N . GLU A 1 146 ? -8.703 -18.312 -10.859 1 94.44 146 GLU A N 1
ATOM 1161 C CA . GLU A 1 146 ? -7.523 -17.453 -10.797 1 94.44 146 GLU A CA 1
ATOM 1162 C C . GLU A 1 146 ? -6.766 -17.453 -12.125 1 94.44 146 GLU A C 1
ATOM 1164 O O . GLU A 1 146 ? -6.395 -18.516 -12.633 1 94.44 146 GLU A O 1
ATOM 1169 N N . PHE A 1 147 ? -6.535 -16.25 -12.695 1 97 147 PHE A N 1
ATOM 1170 C CA . PHE A 1 147 ? -5.828 -16.094 -13.961 1 97 147 PHE A CA 1
ATOM 1171 C C . PHE A 1 147 ? -4.656 -15.133 -13.805 1 97 147 PHE A C 1
ATOM 1173 O O . PHE A 1 147 ? -4.844 -13.977 -13.414 1 97 147 PHE A O 1
ATOM 1180 N N . LEU A 1 148 ? -3.518 -15.602 -14.07 1 97.5 148 LEU A N 1
ATOM 1181 C CA . LEU A 1 148 ? -2.328 -14.758 -14.023 1 97.5 148 LEU A CA 1
ATOM 1182 C C . LEU A 1 148 ? -1.227 -15.32 -14.914 1 97.5 148 LEU A C 1
ATOM 1184 O O . LEU A 1 148 ? -1.227 -16.516 -15.227 1 97.5 148 LEU A O 1
ATOM 1188 N N . ASP A 1 149 ? -0.385 -14.461 -15.398 1 97.44 149 ASP A N 1
ATOM 1189 C CA . ASP A 1 149 ? 0.831 -14.836 -16.109 1 97.44 149 ASP A CA 1
ATOM 1190 C C . ASP A 1 149 ? 2.061 -14.695 -15.219 1 97.44 149 ASP A C 1
ATOM 1192 O O . ASP A 1 149 ? 2.148 -13.75 -14.422 1 97.44 149 ASP A O 1
ATOM 1196 N N . VAL A 1 150 ? 2.955 -15.633 -15.383 1 97.94 150 VAL A N 1
ATOM 1197 C CA . VAL A 1 150 ? 4.223 -15.547 -14.672 1 97.94 150 VAL A CA 1
ATOM 1198 C C . VAL A 1 150 ? 5.312 -15.039 -15.609 1 97.94 150 VAL A C 1
ATOM 1200 O O . VAL A 1 150 ? 5.395 -15.461 -16.766 1 97.94 150 VAL A O 1
ATOM 1203 N N . ARG A 1 151 ? 6.145 -14.109 -15.141 1 97.62 151 ARG A N 1
ATOM 1204 C CA . ARG A 1 151 ? 7.27 -13.586 -15.906 1 97.62 151 ARG A CA 1
ATOM 1205 C C . ARG A 1 151 ? 8.453 -13.281 -14.992 1 97.62 151 ARG A C 1
ATOM 1207 O O . ARG A 1 151 ? 8.352 -13.398 -13.773 1 97.62 151 ARG A O 1
ATOM 1214 N N . SER A 1 152 ? 9.57 -13.023 -15.617 1 98.5 152 SER A N 1
ATOM 1215 C CA . SER A 1 152 ? 10.75 -12.609 -14.859 1 98.5 152 SER A CA 1
ATOM 1216 C C . SER A 1 152 ? 11.266 -11.258 -15.328 1 98.5 152 SER A C 1
ATOM 1218 O O . SER A 1 152 ? 10.938 -10.805 -16.422 1 98.5 152 SER A O 1
ATOM 1220 N N . ALA A 1 153 ? 11.93 -10.555 -14.477 1 98.75 153 ALA A N 1
ATOM 1221 C CA . ALA A 1 153 ? 12.516 -9.258 -14.805 1 98.75 153 ALA A CA 1
ATOM 1222 C C . ALA A 1 153 ? 13.82 -9.031 -14.055 1 98.75 153 ALA A C 1
ATOM 1224 O O . ALA A 1 153 ? 13.977 -9.492 -12.914 1 98.75 153 ALA A O 1
ATOM 1225 N N . ALA A 1 154 ? 14.758 -8.336 -14.758 1 98.69 154 ALA A N 1
ATOM 1226 C CA . ALA A 1 154 ? 15.953 -7.867 -14.07 1 98.69 154 ALA A CA 1
ATOM 1227 C C . ALA A 1 154 ? 15.641 -6.676 -13.172 1 98.69 154 ALA A C 1
ATOM 1229 O O . ALA A 1 154 ? 14.758 -5.871 -13.477 1 98.69 154 ALA A O 1
ATOM 1230 N N . LEU A 1 155 ? 16.438 -6.582 -12.102 1 98.19 155 LEU A N 1
ATOM 1231 C CA . LEU A 1 155 ? 16.188 -5.543 -11.109 1 98.19 155 LEU A CA 1
ATOM 1232 C C . LEU A 1 155 ? 16.234 -4.16 -11.75 1 98.19 155 LEU A C 1
ATOM 1234 O O . LEU A 1 155 ? 15.328 -3.348 -11.555 1 98.19 155 LEU A O 1
ATOM 1238 N N . PRO A 1 156 ? 17.234 -3.799 -12.625 1 98.38 156 PRO A N 1
ATOM 1239 C CA . PRO A 1 156 ? 17.266 -2.459 -13.211 1 98.38 156 PRO A CA 1
ATOM 1240 C C . PRO A 1 156 ? 16.047 -2.168 -14.078 1 98.38 156 PRO A C 1
ATOM 1242 O O . PRO A 1 156 ? 15.531 -1.045 -14.078 1 98.38 156 PRO A O 1
ATOM 1245 N N . ASP A 1 157 ? 15.594 -3.197 -14.797 1 98.75 157 ASP A N 1
ATOM 1246 C CA . ASP A 1 157 ? 14.414 -3.021 -15.648 1 98.75 157 ASP A CA 1
ATOM 1247 C C . ASP A 1 157 ? 13.164 -2.791 -14.805 1 98.75 157 ASP A C 1
ATOM 1249 O O . ASP A 1 157 ? 12.305 -1.977 -15.164 1 98.75 157 ASP A O 1
ATOM 1253 N N . LEU A 1 158 ? 13.086 -3.537 -13.742 1 98.81 158 LEU A N 1
ATOM 1254 C CA . LEU A 1 158 ? 11.922 -3.406 -12.867 1 98.81 158 LEU A CA 1
ATOM 1255 C C . LEU A 1 158 ? 11.922 -2.053 -12.172 1 98.81 158 LEU A C 1
ATOM 1257 O O . LEU A 1 158 ? 10.867 -1.436 -12.008 1 98.81 158 LEU A O 1
ATOM 1261 N N . LEU A 1 159 ? 13.078 -1.57 -11.711 1 98.81 159 LEU A N 1
ATOM 1262 C CA . LEU A 1 159 ? 13.188 -0.241 -11.117 1 98.81 159 LEU A CA 1
ATOM 1263 C C . LEU A 1 159 ? 12.773 0.834 -12.117 1 98.81 159 LEU A C 1
ATOM 1265 O O . LEU A 1 159 ? 12.07 1.78 -11.766 1 98.81 159 LEU A O 1
ATOM 1269 N N . ALA A 1 160 ? 13.18 0.697 -13.367 1 98.81 160 ALA A N 1
ATOM 1270 C CA . ALA A 1 160 ? 12.797 1.642 -14.406 1 98.81 160 ALA A CA 1
ATOM 1271 C C . ALA A 1 160 ? 11.281 1.633 -14.625 1 98.81 160 ALA A C 1
ATOM 1273 O O . ALA A 1 160 ? 10.672 2.686 -14.828 1 98.81 160 ALA A O 1
ATOM 1274 N N . ALA A 1 161 ? 10.719 0.46 -14.641 1 98.81 161 ALA A N 1
ATOM 1275 C CA . ALA A 1 161 ? 9.273 0.324 -14.797 1 98.81 161 ALA A CA 1
ATOM 1276 C C . ALA A 1 161 ? 8.531 1.006 -13.648 1 98.81 161 ALA A C 1
ATOM 1278 O O . ALA A 1 161 ? 7.469 1.602 -13.859 1 98.81 161 ALA A O 1
ATOM 1279 N N . CYS A 1 162 ? 9.047 0.866 -12.406 1 98.81 162 CYS A N 1
ATOM 1280 C CA . CYS A 1 162 ? 8.477 1.582 -11.273 1 98.81 162 CYS A CA 1
ATOM 1281 C C . CYS A 1 162 ? 8.516 3.088 -11.5 1 98.81 162 CYS A C 1
ATOM 1283 O O . CYS A 1 162 ? 7.512 3.777 -11.305 1 98.81 162 CYS A O 1
ATOM 1285 N N . GLN A 1 163 ? 9.641 3.545 -11.914 1 98.75 163 GLN A N 1
ATOM 1286 C CA . GLN A 1 163 ? 9.828 4.973 -12.148 1 98.75 163 GLN A CA 1
ATOM 1287 C C . GLN A 1 163 ? 8.859 5.488 -13.211 1 98.75 163 GLN A C 1
ATOM 1289 O O . GLN A 1 163 ? 8.328 6.594 -13.086 1 98.75 163 GLN A O 1
ATOM 1294 N N . ARG A 1 164 ? 8.609 4.688 -14.234 1 98.31 164 ARG A N 1
ATOM 1295 C CA . ARG A 1 164 ? 7.797 5.098 -15.375 1 98.31 164 ARG A CA 1
ATOM 1296 C C . ARG A 1 164 ? 6.312 4.91 -15.094 1 98.31 164 ARG A C 1
ATOM 1298 O O . ARG A 1 164 ? 5.473 5.16 -15.953 1 98.31 164 ARG A O 1
ATOM 1305 N N . GLY A 1 165 ? 5.977 4.402 -13.977 1 98.19 165 GLY A N 1
ATOM 1306 C CA . GLY A 1 165 ? 4.578 4.23 -13.617 1 98.19 165 GLY A CA 1
ATOM 1307 C C . GLY A 1 165 ? 3.957 2.984 -14.219 1 98.19 165 GLY A C 1
ATOM 1308 O O . GLY A 1 165 ? 2.732 2.871 -14.297 1 98.19 165 GLY A O 1
ATOM 1309 N N . GLU A 1 166 ? 4.762 2.043 -14.656 1 98.25 166 GLU A N 1
ATOM 1310 C CA . GLU A 1 166 ? 4.277 0.777 -15.203 1 98.25 166 GLU A CA 1
ATOM 1311 C C . GLU A 1 166 ? 4.059 -0.249 -14.094 1 98.25 166 GLU A C 1
ATOM 1313 O O . GLU A 1 166 ? 3.354 -1.241 -14.289 1 98.25 166 GLU A O 1
ATOM 1318 N N . VAL A 1 167 ? 4.707 -0.118 -12.992 1 98.75 167 VAL A N 1
ATOM 1319 C CA . VAL A 1 167 ? 4.492 -0.852 -11.75 1 98.75 167 VAL A CA 1
ATOM 1320 C C . VAL A 1 167 ? 4.008 0.104 -10.656 1 98.75 167 VAL A C 1
ATOM 1322 O O . VAL A 1 167 ? 4.75 0.99 -10.227 1 98.75 167 VAL A O 1
ATOM 1325 N N . THR A 1 168 ? 2.758 -0.084 -10.211 1 98.81 168 THR A N 1
ATOM 1326 C CA . THR A 1 168 ? 2.197 0.927 -9.32 1 98.81 168 THR A CA 1
ATOM 1327 C C . THR A 1 168 ? 1.514 0.274 -8.117 1 98.81 168 THR A C 1
ATOM 1329 O O . THR A 1 168 ? 0.961 0.964 -7.262 1 98.81 168 THR A O 1
ATOM 1332 N N . ASP A 1 169 ? 1.528 -1.061 -8.039 1 98.88 169 ASP A N 1
ATOM 1333 C CA . ASP A 1 169 ? 0.988 -1.771 -6.883 1 98.88 169 ASP A CA 1
ATOM 1334 C C . ASP A 1 169 ? 1.822 -1.502 -5.633 1 98.88 169 ASP A C 1
ATOM 1336 O O . ASP A 1 169 ? 3.018 -1.804 -5.602 1 98.88 169 ASP A O 1
ATOM 1340 N N . ALA A 1 170 ? 1.196 -1.037 -4.594 1 98.94 170 ALA A N 1
ATOM 1341 C CA . ALA A 1 170 ? 1.907 -0.602 -3.396 1 98.94 170 ALA A CA 1
ATOM 1342 C C . ALA A 1 170 ? 2.688 -1.755 -2.771 1 98.94 170 ALA A C 1
ATOM 1344 O O . ALA A 1 170 ? 3.816 -1.569 -2.309 1 98.94 170 ALA A O 1
ATOM 1345 N N . LYS A 1 171 ? 2.055 -2.912 -2.705 1 98.88 171 LYS A N 1
ATOM 1346 C CA . LYS A 1 171 ? 2.744 -4.09 -2.188 1 98.88 171 LYS A CA 1
ATOM 1347 C C . LYS A 1 171 ? 4.035 -4.352 -2.955 1 98.88 171 LYS A C 1
ATOM 1349 O O . LYS A 1 171 ? 5.09 -4.57 -2.352 1 98.88 171 LYS A O 1
ATOM 1354 N N . THR A 1 172 ? 3.961 -4.309 -4.227 1 98.94 172 THR A N 1
ATOM 1355 C CA . THR A 1 172 ? 5.113 -4.574 -5.082 1 98.94 172 THR A CA 1
ATOM 1356 C C . THR A 1 172 ? 6.156 -3.473 -4.941 1 98.94 172 THR A C 1
ATOM 1358 O O . THR A 1 172 ? 7.355 -3.75 -4.867 1 98.94 172 THR A O 1
ATOM 1361 N N . LEU A 1 173 ? 5.699 -2.25 -4.887 1 98.94 173 LEU A N 1
ATOM 1362 C CA . LEU A 1 173 ? 6.621 -1.132 -4.73 1 98.94 173 LEU A CA 1
ATOM 1363 C C . LEU A 1 173 ? 7.355 -1.217 -3.395 1 98.94 173 LEU A C 1
ATOM 1365 O O . LEU A 1 173 ? 8.547 -0.902 -3.316 1 98.94 173 LEU A O 1
ATOM 1369 N N . THR A 1 174 ? 6.668 -1.62 -2.332 1 98.94 174 THR A N 1
ATOM 1370 C CA . THR A 1 174 ? 7.309 -1.847 -1.039 1 98.94 174 THR A CA 1
ATOM 1371 C C . THR A 1 174 ? 8.359 -2.945 -1.142 1 98.94 174 THR A C 1
ATOM 1373 O O . THR A 1 174 ? 9.469 -2.805 -0.613 1 98.94 174 THR A O 1
ATOM 1376 N N . CYS A 1 175 ? 7.996 -4.012 -1.826 1 98.94 175 CYS A N 1
ATOM 1377 C CA . CYS A 1 175 ? 8.945 -5.098 -2.033 1 98.94 175 CYS A CA 1
ATOM 1378 C C . CYS A 1 175 ? 10.172 -4.613 -2.805 1 98.94 175 CYS A C 1
ATOM 1380 O O . CYS A 1 175 ? 11.281 -5.086 -2.574 1 98.94 175 CYS A O 1
ATOM 1382 N N . MET A 1 176 ? 9.969 -3.676 -3.746 1 98.94 176 MET A N 1
ATOM 1383 C CA . MET A 1 176 ? 11.086 -3.148 -4.523 1 98.94 176 MET A CA 1
ATOM 1384 C C . MET A 1 176 ? 12.062 -2.391 -3.631 1 98.94 176 MET A C 1
ATOM 1386 O O . MET A 1 176 ? 13.273 -2.408 -3.871 1 98.94 176 MET A O 1
ATOM 1390 N N . LEU A 1 177 ? 11.531 -1.683 -2.604 1 98.94 177 LEU A N 1
ATOM 1391 C CA . LEU A 1 177 ? 12.406 -1.064 -1.615 1 98.94 177 LEU A CA 1
ATOM 1392 C C . LEU A 1 177 ? 13.289 -2.111 -0.94 1 98.94 177 LEU A C 1
ATOM 1394 O O . LEU A 1 177 ? 14.508 -1.936 -0.842 1 98.94 177 LEU A O 1
ATOM 1398 N N . TRP A 1 178 ? 12.688 -3.199 -0.491 1 98.94 178 TRP A N 1
ATOM 1399 C CA . TRP A 1 178 ? 13.422 -4.277 0.159 1 98.94 178 TRP A CA 1
ATOM 1400 C C . TRP A 1 178 ? 14.422 -4.914 -0.804 1 98.94 178 TRP A C 1
ATOM 1402 O O . TRP A 1 178 ? 15.586 -5.129 -0.451 1 98.94 178 TRP A O 1
ATOM 1412 N N . LEU A 1 179 ? 13.914 -5.211 -1.992 1 98.94 179 LEU A N 1
ATOM 1413 C CA . LEU A 1 179 ? 14.742 -5.883 -2.986 1 98.94 179 LEU A CA 1
ATOM 1414 C C . LEU A 1 179 ? 15.977 -5.051 -3.316 1 98.94 179 LEU A C 1
ATOM 1416 O O . LEU A 1 179 ? 17.094 -5.566 -3.307 1 98.94 179 LEU A O 1
ATOM 1420 N N . GLN A 1 180 ? 15.758 -3.758 -3.602 1 98.75 180 GLN A N 1
ATOM 1421 C CA . GLN A 1 180 ? 16.859 -2.867 -3.953 1 98.75 180 GLN A CA 1
ATOM 1422 C C . GLN A 1 180 ? 17.906 -2.82 -2.842 1 98.75 180 GLN A C 1
ATOM 1424 O O . GLN A 1 180 ? 19.094 -2.938 -3.104 1 98.75 180 GLN A O 1
ATOM 1429 N N . ASN A 1 181 ? 17.484 -2.721 -1.601 1 98.81 181 ASN A N 1
ATOM 1430 C CA . ASN A 1 181 ? 18.422 -2.592 -0.489 1 98.81 181 ASN A CA 1
ATOM 1431 C C . ASN A 1 181 ? 19.078 -3.93 -0.146 1 98.81 181 ASN A C 1
ATOM 1433 O O . ASN A 1 181 ? 20.234 -3.973 0.261 1 98.81 181 ASN A O 1
ATOM 1437 N N . ALA A 1 182 ? 18.344 -5.004 -0.314 1 98.62 182 ALA A N 1
ATOM 1438 C CA . ALA A 1 182 ? 18.938 -6.316 -0.087 1 98.62 182 ALA A CA 1
ATOM 1439 C C . ALA A 1 182 ? 20.016 -6.625 -1.132 1 98.62 182 ALA A C 1
ATOM 1441 O O . ALA A 1 182 ? 21.094 -7.105 -0.796 1 98.62 182 ALA A O 1
ATOM 1442 N N . MET A 1 183 ? 19.734 -6.348 -2.408 1 97.88 183 MET A N 1
ATOM 1443 C CA . MET A 1 183 ? 20.641 -6.684 -3.496 1 97.88 183 MET A CA 1
ATOM 1444 C C . MET A 1 183 ? 21.891 -5.801 -3.461 1 97.88 183 MET A C 1
ATOM 1446 O O . MET A 1 183 ? 22.969 -6.219 -3.889 1 97.88 183 MET A O 1
ATOM 1450 N N . SER A 1 184 ? 21.75 -4.586 -2.973 1 97.25 184 SER A N 1
ATOM 1451 C CA . SER A 1 184 ? 22.922 -3.713 -2.84 1 97.25 184 SER A CA 1
ATOM 1452 C C . SER A 1 184 ? 23.766 -4.105 -1.639 1 97.25 184 SER A C 1
ATOM 1454 O O . SER A 1 184 ? 24.906 -3.645 -1.498 1 97.25 184 SER A O 1
ATOM 1456 N N . GLY A 1 185 ? 23.203 -4.918 -0.695 1 97.56 185 GLY A N 1
ATOM 1457 C CA . GLY A 1 185 ? 23.891 -5.336 0.511 1 97.56 185 GLY A CA 1
ATOM 1458 C C . GLY A 1 185 ? 23.625 -4.434 1.7 1 97.56 185 GLY A C 1
ATOM 1459 O O . GLY A 1 185 ? 24.109 -4.695 2.807 1 97.56 185 GLY A O 1
ATOM 1460 N N . ALA A 1 186 ? 22.812 -3.355 1.526 1 98.12 186 ALA A N 1
ATOM 1461 C CA . ALA A 1 186 ? 22.516 -2.41 2.602 1 98.12 186 ALA A CA 1
ATOM 1462 C C . ALA A 1 186 ? 21.641 -3.043 3.672 1 98.12 186 ALA A C 1
ATOM 1464 O O . ALA A 1 186 ? 21.766 -2.736 4.859 1 98.12 186 ALA A O 1
ATOM 1465 N N . TRP A 1 187 ? 20.688 -3.881 3.258 1 98.62 187 TRP A N 1
ATOM 1466 C CA . TRP A 1 187 ? 19.828 -4.633 4.172 1 98.62 187 TRP A CA 1
ATOM 1467 C C . TRP A 1 187 ? 20.156 -6.121 4.129 1 98.62 187 TRP A C 1
ATOM 1469 O O . TRP A 1 187 ? 20.016 -6.766 3.088 1 98.62 187 TRP A O 1
ATOM 1479 N N . LYS A 1 188 ? 20.562 -6.66 5.211 1 97.62 188 LYS A N 1
ATOM 1480 C CA . LYS A 1 188 ? 20.984 -8.055 5.277 1 97.62 188 LYS A CA 1
ATOM 1481 C C . LYS A 1 188 ? 19.781 -8.984 5.477 1 97.62 188 LYS A C 1
ATOM 1483 O O . LYS A 1 188 ? 18.859 -8.664 6.227 1 97.62 188 LYS A O 1
ATOM 1488 N N . LEU A 1 189 ? 19.828 -10.086 4.82 1 98.31 189 LEU A N 1
ATOM 1489 C CA . LEU A 1 189 ? 18.812 -11.125 4.941 1 98.31 189 LEU A CA 1
ATOM 1490 C C . LEU A 1 189 ? 19.375 -12.336 5.684 1 98.31 189 LEU A C 1
ATOM 1492 O O . LEU A 1 189 ? 20.516 -12.734 5.465 1 98.31 189 LEU A O 1
ATOM 1496 N N . ASP A 1 190 ? 18.656 -12.852 6.594 1 98.31 190 ASP A N 1
ATOM 1497 C CA . ASP A 1 190 ? 19 -14.102 7.266 1 98.31 190 ASP A CA 1
ATOM 1498 C C . ASP A 1 190 ? 18.312 -15.297 6.598 1 98.31 190 ASP A C 1
ATOM 1500 O O . ASP A 1 190 ? 17.125 -15.547 6.82 1 98.31 190 ASP A O 1
ATOM 1504 N N . TRP A 1 191 ? 19.125 -16.047 5.84 1 98.44 191 TRP A N 1
ATOM 1505 C CA . TRP A 1 191 ? 18.609 -17.141 5.031 1 98.44 191 TRP A CA 1
ATOM 1506 C C . TRP A 1 191 ? 18.484 -18.422 5.855 1 98.44 191 TRP A C 1
ATOM 1508 O O . TRP A 1 191 ? 19.375 -18.734 6.652 1 98.44 191 TRP A O 1
ATOM 1518 N N . GLN A 1 192 ? 17.406 -19.078 5.637 1 98.06 192 GLN A N 1
ATOM 1519 C CA . GLN A 1 192 ? 17.188 -20.375 6.246 1 98.06 192 GLN A CA 1
ATOM 1520 C C . GLN A 1 192 ? 16.766 -21.406 5.203 1 98.06 192 GLN A C 1
ATOM 1522 O O . GLN A 1 192 ? 16.078 -21.078 4.242 1 98.06 192 GLN A O 1
ATOM 1527 N N . SER A 1 193 ? 17.109 -22.625 5.445 1 97 193 SER A N 1
ATOM 1528 C CA . SER A 1 193 ? 16.672 -23.703 4.562 1 97 193 SER A CA 1
ATOM 1529 C C . SER A 1 193 ? 15.172 -23.953 4.688 1 97 193 SER A C 1
ATOM 1531 O O . SER A 1 193 ? 14.586 -23.719 5.746 1 97 193 SER A O 1
ATOM 1533 N N . ALA A 1 194 ? 14.594 -24.328 3.643 1 91.88 194 ALA A N 1
ATOM 1534 C CA . ALA A 1 194 ? 13.156 -24.547 3.588 1 91.88 194 ALA A CA 1
ATOM 1535 C C . ALA A 1 194 ? 12.734 -25.656 4.543 1 91.88 194 ALA A C 1
ATOM 1537 O O . ALA A 1 194 ? 13.492 -26.594 4.781 1 91.88 194 ALA A O 1
ATOM 1538 N N . MET B 1 1 ? -9.742 2.6 -19.516 1 51.88 1 MET B N 1
ATOM 1539 C CA . MET B 1 1 ? -8.531 2.379 -20.312 1 51.88 1 MET B CA 1
ATOM 1540 C C . MET B 1 1 ? -8.531 0.982 -20.922 1 51.88 1 MET B C 1
ATOM 1542 O O . MET B 1 1 ? -8.945 0.018 -20.281 1 51.88 1 MET B O 1
ATOM 1546 N N . SER B 1 2 ? -8.344 0.989 -22.156 1 68.69 2 SER B N 1
ATOM 1547 C CA . SER B 1 2 ? -8.414 -0.257 -22.906 1 68.69 2 SER B CA 1
ATOM 1548 C C . SER B 1 2 ? -7.285 -1.207 -22.516 1 68.69 2 SER B C 1
ATOM 1550 O O . SER B 1 2 ? -6.141 -0.782 -22.328 1 68.69 2 SER B O 1
ATOM 1552 N N . ILE B 1 3 ? -7.574 -2.42 -22.047 1 85.19 3 ILE B N 1
ATOM 1553 C CA . ILE B 1 3 ? -6.633 -3.482 -21.719 1 85.19 3 ILE B CA 1
ATOM 1554 C C . ILE B 1 3 ? -5.828 -3.861 -22.953 1 85.19 3 ILE B C 1
ATOM 1556 O O . ILE B 1 3 ? -6.375 -3.934 -24.062 1 85.19 3 ILE B O 1
ATOM 1560 N N . ASP B 1 4 ? -4.504 -3.812 -22.797 1 87.12 4 ASP B N 1
ATOM 1561 C CA . ASP B 1 4 ? -3.625 -4.297 -23.844 1 87.12 4 ASP B CA 1
ATOM 1562 C C . ASP B 1 4 ? -4.16 -5.594 -24.453 1 87.12 4 ASP B C 1
ATOM 1564 O O . ASP B 1 4 ? -4.508 -6.527 -23.734 1 87.12 4 ASP B O 1
ATOM 1568 N N . PRO B 1 5 ? -4.238 -5.637 -25.781 1 87.06 5 PRO B N 1
ATOM 1569 C CA . PRO B 1 5 ? -4.75 -6.84 -26.438 1 87.06 5 PRO B CA 1
ATOM 1570 C C . PRO B 1 5 ? -4.016 -8.109 -26 1 87.06 5 PRO B C 1
ATOM 1572 O O . PRO B 1 5 ? -4.625 -9.172 -25.906 1 87.06 5 PRO B O 1
ATOM 1575 N N . GLN B 1 6 ? -2.758 -7.969 -25.672 1 89.19 6 GLN B N 1
ATOM 1576 C CA . GLN B 1 6 ? -1.956 -9.125 -25.281 1 89.19 6 GLN B CA 1
ATOM 1577 C C . GLN B 1 6 ? -2.33 -9.617 -23.891 1 89.19 6 GLN B C 1
ATOM 1579 O O . GLN B 1 6 ? -1.961 -10.719 -23.484 1 89.19 6 GLN B O 1
ATOM 1584 N N . GLU B 1 7 ? -3.109 -8.828 -23.219 1 93.31 7 GLU B N 1
ATOM 1585 C CA . GLU B 1 7 ? -3.467 -9.172 -21.844 1 93.31 7 GLU B CA 1
ATOM 1586 C C . GLU B 1 7 ? -4.965 -9.43 -21.703 1 93.31 7 GLU B C 1
ATOM 1588 O O . GLU B 1 7 ? -5.477 -9.586 -20.594 1 93.31 7 GLU B O 1
ATOM 1593 N N . GLN B 1 8 ? -5.637 -9.5 -22.859 1 93 8 GLN B N 1
ATOM 1594 C CA . GLN B 1 8 ? -7.086 -9.664 -22.875 1 93 8 GLN B CA 1
ATOM 1595 C C . GLN B 1 8 ? -7.5 -10.984 -22.234 1 93 8 GLN B C 1
ATOM 1597 O O . GLN B 1 8 ? -8.586 -11.086 -21.672 1 93 8 GLN B O 1
ATOM 1602 N N . HIS B 1 9 ? -6.605 -12.016 -22.297 1 96 9 HIS B N 1
ATOM 1603 C CA . HIS B 1 9 ? -6.922 -13.336 -21.75 1 96 9 HIS B CA 1
ATOM 1604 C C . HIS B 1 9 ? -7 -13.312 -20.234 1 96 9 HIS B C 1
ATOM 1606 O O . HIS B 1 9 ? -7.449 -14.281 -19.625 1 96 9 HIS B O 1
ATOM 1612 N N . LEU B 1 10 ? -6.645 -12.164 -19.594 1 97.44 10 LEU B N 1
ATOM 1613 C CA . LEU B 1 10 ? -6.676 -12.023 -18.141 1 97.44 10 LEU B CA 1
ATOM 1614 C C . LEU B 1 10 ? -7.879 -11.195 -17.703 1 97.44 10 LEU B C 1
ATOM 1616 O O . LEU B 1 10 ? -8.227 -11.188 -16.531 1 97.44 10 LEU B O 1
ATOM 1620 N N . ALA B 1 11 ? -8.516 -10.547 -18.578 1 97.06 11 ALA B N 1
ATOM 1621 C CA . ALA B 1 11 ? -9.461 -9.477 -18.281 1 97.06 11 ALA B CA 1
ATOM 1622 C C . ALA B 1 11 ? -10.781 -10.039 -17.766 1 97.06 11 ALA B C 1
ATOM 1624 O O . ALA B 1 11 ? -11.242 -11.086 -18.219 1 97.06 11 ALA B O 1
ATOM 1625 N N . GLU B 1 12 ? -11.336 -9.336 -16.828 1 97.88 12 GLU B N 1
ATOM 1626 C CA . GLU B 1 12 ? -12.688 -9.586 -16.344 1 97.88 12 GLU B CA 1
ATOM 1627 C C . GLU B 1 12 ? -13.664 -8.539 -16.859 1 97.88 12 GLU B C 1
ATOM 1629 O O . GLU B 1 12 ? -13.297 -7.383 -17.062 1 97.88 12 GLU B O 1
ATOM 1634 N N . VAL B 1 13 ? -14.859 -8.992 -17.062 1 97.31 13 VAL B N 1
ATOM 1635 C CA . VAL B 1 13 ? -15.867 -8.086 -17.594 1 97.31 13 VAL B CA 1
ATOM 1636 C C . VAL B 1 13 ? -16.984 -7.906 -16.578 1 97.31 13 VAL B C 1
ATOM 1638 O O . VAL B 1 13 ? -17.562 -8.891 -16.094 1 97.31 13 VAL B O 1
ATOM 1641 N N . ARG B 1 14 ? -17.359 -6.719 -16.297 1 98.31 14 ARG B N 1
ATOM 1642 C CA . ARG B 1 14 ? -18.438 -6.43 -15.352 1 98.31 14 ARG B CA 1
ATOM 1643 C C . ARG B 1 14 ? -19.797 -6.816 -15.93 1 98.31 14 ARG B C 1
ATOM 1645 O O . ARG B 1 14 ? -20.125 -6.441 -17.062 1 98.31 14 ARG B O 1
ATOM 1652 N N . GLU B 1 15 ? -20.531 -7.531 -15.141 1 98.62 15 GLU B N 1
ATOM 1653 C CA . GLU B 1 15 ? -21.906 -7.875 -15.539 1 98.62 15 GLU B CA 1
ATOM 1654 C C . GLU B 1 15 ? -22.922 -7.008 -14.812 1 98.62 15 GLU B C 1
ATOM 1656 O O . GLU B 1 15 ? -23.953 -6.633 -15.391 1 98.62 15 GLU B O 1
ATOM 1661 N N . SER B 1 16 ? -22.703 -6.762 -13.594 1 98.62 16 SER B N 1
ATOM 1662 C CA . SER B 1 16 ? -23.562 -5.91 -12.781 1 98.62 16 SER B CA 1
ATOM 1663 C C . SER B 1 16 ? -22.781 -5.281 -11.625 1 98.62 16 SER B C 1
ATOM 1665 O O . SER B 1 16 ? -21.703 -5.754 -11.266 1 98.62 16 SER B O 1
ATOM 1667 N N . SER B 1 17 ? -23.297 -4.238 -11.117 1 98.62 17 SER B N 1
ATOM 1668 C CA . SER B 1 17 ? -22.688 -3.504 -10.016 1 98.62 17 SER B CA 1
ATOM 1669 C C . SER B 1 17 ? -23.75 -2.961 -9.055 1 98.62 17 SER B C 1
ATOM 1671 O O . SER B 1 17 ? -24.781 -2.457 -9.492 1 98.62 17 SER B O 1
ATOM 1673 N N . GLU B 1 18 ? -23.375 -3.113 -7.758 1 98.44 18 GLU B N 1
ATOM 1674 C CA . GLU B 1 18 ? -24.297 -2.623 -6.734 1 98.44 18 GLU B CA 1
ATOM 1675 C C . GLU B 1 18 ? -23.531 -2.016 -5.559 1 98.44 18 GLU B C 1
ATOM 1677 O O . GLU B 1 18 ? -22.547 -2.592 -5.082 1 98.44 18 GLU B O 1
ATOM 1682 N N . LEU B 1 19 ? -23.953 -0.841 -5.164 1 98.56 19 LEU B N 1
ATOM 1683 C CA . LEU B 1 19 ? -23.453 -0.287 -3.91 1 98.56 19 LEU B CA 1
ATOM 1684 C C . LEU B 1 19 ? -24.062 -1.023 -2.717 1 98.56 19 LEU B C 1
ATOM 1686 O O . LEU B 1 19 ? -25.266 -0.895 -2.443 1 98.56 19 LEU B O 1
ATOM 1690 N N . VAL B 1 20 ? -23.25 -1.764 -1.939 1 98.5 20 VAL B N 1
ATOM 1691 C CA . VAL B 1 20 ? -23.812 -2.658 -0.937 1 98.5 20 VAL B CA 1
ATOM 1692 C C . VAL B 1 20 ? -23.594 -2.084 0.459 1 98.5 20 VAL B C 1
ATOM 1694 O O . VAL B 1 20 ? -24.203 -2.525 1.43 1 98.5 20 VAL B O 1
ATOM 1697 N N . TYR B 1 21 ? -22.703 -1.207 0.607 1 98.31 21 TYR B N 1
ATOM 1698 C CA . TYR B 1 21 ? -22.453 -0.492 1.855 1 98.31 21 TYR B CA 1
ATOM 1699 C C . TYR B 1 21 ? -22.094 0.966 1.59 1 98.31 21 TYR B C 1
ATOM 1701 O O . TYR B 1 21 ? -21.125 1.257 0.902 1 98.31 21 TYR B O 1
ATOM 1709 N N . ASP B 1 22 ? -22.859 1.903 2.082 1 98.06 2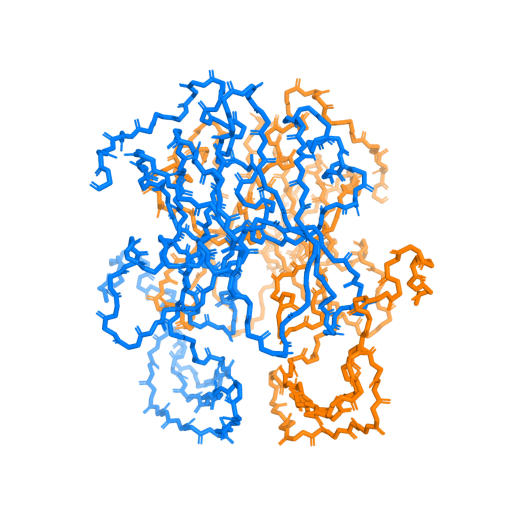2 ASP B N 1
ATOM 1710 C CA . ASP B 1 22 ? -22.688 3.346 1.928 1 98.06 22 ASP B CA 1
ATOM 1711 C C . ASP B 1 22 ? -22.469 4.02 3.279 1 98.06 22 ASP B C 1
ATOM 1713 O O . ASP B 1 22 ? -23.328 4.789 3.736 1 98.06 22 ASP B O 1
ATOM 1717 N N . GLY B 1 23 ? -21.25 3.723 3.832 1 96.94 23 GLY B N 1
ATOM 1718 C CA . GLY B 1 23 ? -20.922 4.285 5.133 1 96.94 23 GLY B CA 1
ATOM 1719 C C . GLY B 1 23 ? -20.484 5.734 5.062 1 96.94 23 GLY B C 1
ATOM 1720 O O . GLY B 1 23 ? -20.531 6.352 3.996 1 96.94 23 GLY B O 1
ATOM 1721 N N . ARG B 1 24 ? -20.172 6.285 6.23 1 93.81 24 ARG B N 1
ATOM 1722 C CA . ARG B 1 24 ? -19.703 7.668 6.289 1 93.81 24 ARG B CA 1
ATOM 1723 C C . ARG B 1 24 ? -18.312 7.805 5.699 1 93.81 24 ARG B C 1
ATOM 1725 O O . ARG B 1 24 ? -17.984 8.82 5.082 1 93.81 24 ARG B O 1
ATOM 1732 N N . PHE B 1 25 ? -17.531 6.793 5.914 1 96.44 25 PHE B N 1
ATOM 1733 C CA . PHE B 1 25 ? -16.125 6.82 5.516 1 96.44 25 PHE B CA 1
ATOM 1734 C C . PHE B 1 25 ? -15.883 5.879 4.34 1 96.44 25 PHE B C 1
ATOM 1736 O O . PHE B 1 25 ? -15.203 6.242 3.379 1 96.44 25 PHE B O 1
ATOM 1743 N N . LEU B 1 26 ? -16.484 4.68 4.293 1 98.44 26 LEU B N 1
ATOM 1744 C CA . LEU B 1 26 ? -16.25 3.68 3.256 1 98.44 26 LEU B CA 1
ATOM 1745 C C . LEU B 1 26 ? -17.5 3.521 2.377 1 98.44 26 LEU B C 1
ATOM 1747 O O . LEU B 1 26 ? -18.625 3.547 2.877 1 98.44 26 LEU B O 1
ATOM 1751 N N . LYS B 1 27 ? -17.266 3.361 1.128 1 98.62 27 LYS B N 1
ATOM 1752 C CA . LYS B 1 27 ? -18.234 2.889 0.154 1 98.62 27 LYS B CA 1
ATOM 1753 C C . LYS B 1 27 ? -17.812 1.557 -0.455 1 98.62 27 LYS B C 1
ATOM 1755 O O . LYS B 1 27 ? -16.688 1.431 -0.959 1 98.62 27 LYS B O 1
ATOM 1760 N N . ILE B 1 28 ? -18.719 0.539 -0.414 1 98.75 28 ILE B N 1
ATOM 1761 C CA . ILE B 1 28 ? -18.359 -0.79 -0.905 1 98.75 28 ILE B CA 1
ATOM 1762 C C . ILE B 1 28 ? -19.297 -1.175 -2.055 1 98.75 28 ILE B C 1
ATOM 1764 O O . ILE B 1 28 ? -20.516 -1.057 -1.942 1 98.75 28 ILE B O 1
ATOM 1768 N N . ARG B 1 29 ? -18.719 -1.593 -3.119 1 98.81 29 ARG B N 1
ATOM 1769 C CA . ARG B 1 29 ? -19.469 -2.164 -4.227 1 98.81 29 ARG B CA 1
ATOM 1770 C C . ARG B 1 29 ? -19.297 -3.68 -4.285 1 98.81 29 ARG B C 1
ATOM 1772 O O . ARG B 1 29 ? -18.281 -4.211 -3.855 1 98.81 29 ARG B O 1
ATOM 1779 N N . HIS B 1 30 ? -20.312 -4.336 -4.676 1 98.69 30 HIS B N 1
ATOM 1780 C CA . HIS B 1 30 ? -20.359 -5.754 -5.023 1 98.69 30 HIS B CA 1
ATOM 1781 C C . HIS B 1 30 ? -20.75 -5.945 -6.484 1 98.69 30 HIS B C 1
ATOM 1783 O O . HIS B 1 30 ? -21.891 -5.691 -6.859 1 98.69 30 HIS B O 1
ATOM 1789 N N . ASP B 1 31 ? -19.812 -6.441 -7.262 1 98.81 31 ASP B N 1
ATOM 1790 C CA . ASP B 1 31 ? -20.062 -6.625 -8.688 1 98.81 31 ASP B CA 1
ATOM 1791 C C . ASP B 1 31 ? -20.047 -8.102 -9.062 1 98.81 31 ASP B C 1
ATOM 1793 O O . ASP B 1 31 ? -19.359 -8.906 -8.43 1 98.81 31 ASP B O 1
ATOM 1797 N N . ARG B 1 32 ? -20.875 -8.43 -9.969 1 98.56 32 ARG B N 1
ATOM 1798 C CA . ARG B 1 32 ? -20.75 -9.703 -10.68 1 98.56 32 ARG B CA 1
ATOM 1799 C C . ARG B 1 32 ? -19.906 -9.531 -11.938 1 98.56 32 ARG B C 1
ATOM 1801 O O . ARG B 1 32 ? -20.094 -8.586 -12.703 1 98.56 32 ARG B O 1
ATOM 1808 N N . VAL B 1 33 ? -18.969 -10.438 -12.102 1 98.56 33 VAL B N 1
ATOM 1809 C CA . VAL B 1 33 ? -18.062 -10.312 -13.234 1 98.56 33 VAL B CA 1
ATOM 1810 C C . VAL B 1 33 ? -18 -11.633 -13.984 1 98.56 33 VAL B C 1
ATOM 1812 O O . VAL B 1 33 ? -18.234 -12.703 -13.406 1 98.56 33 VAL B O 1
ATOM 1815 N N . ARG B 1 34 ? -17.734 -11.523 -15.242 1 98.5 34 ARG B N 1
ATOM 1816 C CA . ARG B 1 34 ? -17.406 -12.688 -16.062 1 98.5 34 ARG B CA 1
ATOM 1817 C C . ARG B 1 34 ? -15.891 -12.867 -16.156 1 98.5 34 ARG B C 1
ATOM 1819 O O . ARG B 1 34 ? -15.18 -11.953 -16.578 1 98.5 34 ARG B O 1
ATOM 1826 N N . LEU B 1 35 ? -15.5 -14.039 -15.773 1 98.19 35 LEU B N 1
ATOM 1827 C CA . LEU B 1 35 ? -14.078 -14.367 -15.812 1 98.19 35 LEU B CA 1
ATOM 1828 C C . LEU B 1 35 ? -13.648 -14.781 -17.219 1 98.19 35 LEU B C 1
ATOM 1830 O O . LEU B 1 35 ? -14.492 -14.984 -18.094 1 98.19 35 LEU B O 1
ATOM 1834 N N . PRO B 1 36 ? -12.305 -14.883 -17.469 1 96.56 36 PRO B N 1
ATOM 1835 C CA . PRO B 1 36 ? -11.82 -15.281 -18.797 1 96.56 36 PRO B CA 1
ATOM 1836 C C . PRO B 1 36 ? -12.383 -16.625 -19.25 1 96.56 36 PRO B C 1
ATOM 1838 O O . PRO B 1 36 ? -12.562 -16.844 -20.453 1 96.56 36 PRO B O 1
ATOM 1841 N N . ASN B 1 37 ? -12.703 -17.453 -18.359 1 96.81 37 ASN B N 1
ATOM 1842 C CA . ASN B 1 37 ? -13.227 -18.781 -18.703 1 96.81 37 ASN B CA 1
ATOM 1843 C C . ASN B 1 37 ? -14.742 -18.75 -18.859 1 96.81 37 ASN B C 1
ATOM 1845 O O . ASN B 1 37 ? -15.367 -19.812 -19.016 1 96.81 37 ASN B O 1
ATOM 1849 N N . GLY B 1 38 ? -15.266 -17.672 -18.688 1 97.19 38 GLY B N 1
ATOM 1850 C CA . GLY B 1 38 ? -16.703 -17.516 -18.891 1 97.19 38 GLY B CA 1
ATOM 1851 C C . GLY B 1 38 ? -17.516 -17.656 -17.625 1 97.19 38 GLY B C 1
ATOM 1852 O O . GLY B 1 38 ? -18.688 -17.297 -17.594 1 97.19 38 GLY B O 1
ATOM 1853 N N . ARG B 1 39 ? -16.922 -18.156 -16.578 1 97.69 39 ARG B N 1
ATOM 1854 C CA . ARG B 1 39 ? -17.625 -18.328 -15.32 1 97.69 39 ARG B CA 1
ATOM 1855 C C . ARG B 1 39 ? -17.891 -16.969 -14.656 1 97.69 39 ARG B C 1
ATOM 1857 O O . ARG B 1 39 ? -17.172 -16 -14.914 1 97.69 39 ARG B O 1
ATOM 1864 N N . LEU B 1 40 ? -18.906 -17.031 -13.875 1 97.81 40 LEU B N 1
ATOM 1865 C CA . LEU B 1 40 ? -19.234 -15.812 -13.133 1 97.81 40 LEU B CA 1
ATOM 1866 C C . LEU B 1 40 ? -18.594 -15.828 -11.75 1 97.81 40 LEU B C 1
ATOM 1868 O O . LEU B 1 40 ? -18.422 -16.891 -11.148 1 97.81 40 LEU B O 1
ATOM 1872 N N . ALA B 1 41 ? -18.188 -14.633 -11.336 1 97.56 41 ALA B N 1
ATOM 1873 C CA . ALA B 1 41 ? -17.641 -14.453 -10 1 97.56 41 ALA B CA 1
ATOM 1874 C C . ALA B 1 41 ? -18.062 -13.109 -9.398 1 97.56 41 ALA B C 1
ATOM 1876 O O . ALA B 1 41 ? -18.719 -12.312 -10.07 1 97.56 41 ALA B O 1
ATOM 1877 N N . SER B 1 42 ? -17.828 -12.984 -8.109 1 97.75 42 SER B N 1
ATOM 1878 C CA . SER B 1 42 ? -18.141 -11.742 -7.414 1 97.75 42 SER B CA 1
ATOM 1879 C C . SER B 1 42 ? -16.875 -10.969 -7.059 1 97.75 42 SER B C 1
ATOM 1881 O O . SER B 1 42 ? -15.852 -11.562 -6.727 1 97.75 42 SER B O 1
ATOM 1883 N N . ARG B 1 43 ? -17 -9.648 -7.168 1 98.56 43 ARG B N 1
ATOM 1884 C CA . ARG B 1 43 ? -15.961 -8.727 -6.715 1 98.56 43 ARG B CA 1
ATOM 1885 C C . ARG B 1 43 ? -16.531 -7.723 -5.711 1 98.56 43 ARG B C 1
ATOM 1887 O O . ARG B 1 43 ? -17.562 -7.102 -5.961 1 98.56 43 ARG B O 1
ATOM 1894 N N . GLU B 1 44 ? -15.93 -7.66 -4.562 1 98.81 44 GLU B N 1
ATOM 1895 C CA . GLU B 1 44 ? -16.219 -6.656 -3.547 1 98.81 44 GLU B CA 1
ATOM 1896 C C . GLU B 1 44 ? -15.039 -5.715 -3.344 1 98.81 44 GLU B C 1
ATOM 1898 O O . GLU B 1 44 ? -13.906 -6.168 -3.156 1 98.81 44 GLU B O 1
ATOM 1903 N N . TYR B 1 45 ? -15.328 -4.398 -3.4 1 98.88 45 TYR B N 1
ATOM 1904 C CA . TYR B 1 45 ? -14.195 -3.48 -3.299 1 98.88 45 TYR B CA 1
ATOM 1905 C C . TYR B 1 45 ? -14.648 -2.117 -2.789 1 98.88 45 TYR B C 1
ATOM 1907 O O . TYR B 1 45 ? -15.82 -1.759 -2.908 1 98.88 45 TYR B O 1
ATOM 1915 N N . VAL B 1 46 ? -13.727 -1.449 -2.184 1 98.88 46 VAL B N 1
ATOM 1916 C CA . VAL B 1 46 ? -13.898 -0.085 -1.695 1 98.88 46 VAL B CA 1
ATOM 1917 C C . VAL B 1 46 ? -13.789 0.897 -2.859 1 98.88 46 VAL B C 1
ATOM 1919 O O . VAL B 1 46 ? -12.852 0.828 -3.656 1 98.88 46 VAL B O 1
ATOM 1922 N N . VAL B 1 47 ? -14.758 1.772 -2.967 1 98.75 47 VAL B N 1
ATOM 1923 C CA . VAL B 1 47 ? -14.664 2.896 -3.893 1 98.75 47 VAL B CA 1
ATOM 1924 C C . VAL B 1 47 ? -14.016 4.09 -3.189 1 98.75 47 VAL B C 1
ATOM 1926 O O . VAL B 1 47 ? -14.531 4.582 -2.186 1 98.75 47 VAL B O 1
ATOM 1929 N N . HIS B 1 48 ? -12.938 4.57 -3.686 1 98.69 48 HIS B N 1
ATOM 1930 C CA . HIS B 1 48 ? -12.133 5.602 -3.051 1 98.69 48 HIS B CA 1
ATOM 1931 C C . HIS B 1 48 ? -11.914 6.789 -3.986 1 98.69 48 HIS B C 1
ATOM 1933 O O . HIS B 1 48 ? -11.688 6.605 -5.184 1 98.69 48 HIS B O 1
ATOM 1939 N N . PRO B 1 49 ? -11.945 8 -3.516 1 98.31 49 PRO B N 1
ATOM 1940 C CA . PRO B 1 49 ? -11.836 9.18 -4.379 1 98.31 49 PRO B CA 1
ATOM 1941 C C . PRO B 1 49 ? -10.406 9.438 -4.855 1 98.31 49 PRO B C 1
ATOM 1943 O O . PRO B 1 49 ? -10.18 10.312 -5.691 1 98.31 49 PRO B O 1
ATOM 1946 N N . GLY B 1 50 ? -9.414 8.656 -4.395 1 98.62 50 GLY B N 1
ATOM 1947 C CA . GLY B 1 50 ? -8.008 8.953 -4.613 1 98.62 50 GLY B CA 1
ATOM 1948 C C . GLY B 1 50 ? -7.418 9.867 -3.557 1 98.62 50 GLY B C 1
ATOM 1949 O O . GLY B 1 50 ? -8.148 10.422 -2.736 1 98.62 50 GLY B O 1
ATOM 1950 N N . ALA B 1 51 ? -6.109 9.984 -3.57 1 98.88 51 ALA B N 1
ATOM 1951 C CA . ALA B 1 51 ? -5.414 10.773 -2.559 1 98.88 51 ALA B CA 1
ATOM 1952 C C . ALA B 1 51 ? -4.074 11.281 -3.086 1 98.88 51 ALA B C 1
ATOM 1954 O O . ALA B 1 51 ? -3.727 11.047 -4.246 1 98.88 51 ALA B O 1
ATOM 1955 N N . VAL B 1 52 ? -3.445 12.055 -2.262 1 98.94 52 VAL B N 1
ATOM 1956 C CA . VAL B 1 52 ? -2.072 12.484 -2.506 1 98.94 52 VAL B CA 1
ATOM 1957 C C . VAL B 1 52 ? -1.212 12.195 -1.279 1 98.94 52 VAL B C 1
ATOM 1959 O O . VAL B 1 52 ? -1.733 12.016 -0.175 1 98.94 52 VAL B O 1
ATOM 1962 N N . VAL B 1 53 ? 0.032 12.039 -1.51 1 98.94 53 VAL B N 1
ATOM 1963 C CA . VAL B 1 53 ? 1.047 12.031 -0.461 1 98.94 53 VAL B CA 1
ATOM 1964 C C . VAL B 1 53 ? 2.203 12.945 -0.852 1 98.94 53 VAL B C 1
ATOM 1966 O O . VAL B 1 53 ? 2.553 13.047 -2.029 1 98.94 53 VAL B O 1
ATOM 1969 N N . VAL B 1 54 ? 2.77 13.633 0.112 1 99 54 VAL B N 1
ATOM 1970 C CA . VAL B 1 54 ? 3.842 14.594 -0.13 1 99 54 VAL B CA 1
ATOM 1971 C C . VAL B 1 54 ? 5.109 14.141 0.591 1 99 54 VAL B C 1
ATOM 1973 O O . VAL B 1 54 ? 5.055 13.711 1.745 1 99 54 VAL B O 1
ATOM 1976 N N . ILE B 1 55 ? 6.176 14.125 -0.103 1 98.94 55 ILE B N 1
ATOM 1977 C CA . ILE B 1 55 ? 7.508 13.969 0.475 1 98.94 55 ILE B CA 1
ATOM 1978 C C . ILE B 1 55 ? 8.172 15.336 0.61 1 98.94 55 ILE B C 1
ATOM 1980 O O . ILE B 1 55 ? 8.828 15.812 -0.325 1 98.94 55 ILE B O 1
ATOM 1984 N N . PRO B 1 56 ? 8.039 15.922 1.757 1 98.94 56 PRO B N 1
ATOM 1985 C CA . PRO B 1 56 ? 8.609 17.25 1.945 1 98.94 56 PRO B CA 1
ATOM 1986 C C . PRO B 1 56 ? 10.086 17.219 2.318 1 98.94 56 PRO B C 1
ATOM 1988 O O . PRO B 1 56 ? 10.453 16.609 3.326 1 98.94 56 PRO B O 1
ATOM 1991 N N . LEU B 1 57 ? 10.875 17.891 1.579 1 98.88 57 LEU B N 1
ATOM 1992 C CA . LE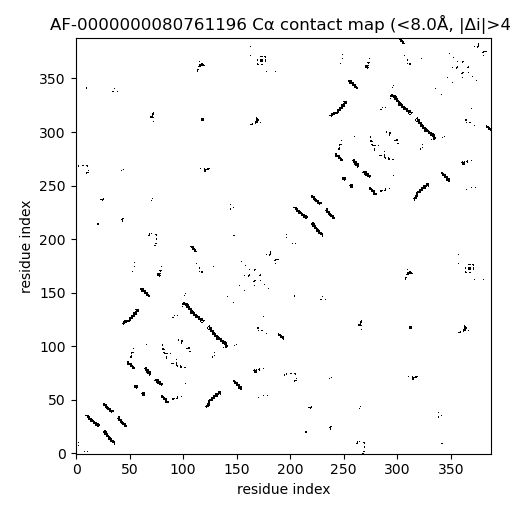U B 1 57 ? 12.312 17.969 1.808 1 98.88 57 LEU B CA 1
ATOM 1993 C C . LEU B 1 57 ? 12.688 19.281 2.496 1 98.88 57 LEU B C 1
ATOM 1995 O O . LEU B 1 57 ? 12.469 20.359 1.944 1 98.88 57 LEU B O 1
ATOM 1999 N N . LEU B 1 58 ? 13.195 19.172 3.68 1 98.5 58 LEU B N 1
ATOM 2000 C CA . LEU B 1 58 ? 13.742 20.328 4.367 1 98.5 58 LEU B CA 1
ATOM 2001 C C . LEU B 1 58 ? 15.07 20.75 3.754 1 98.5 58 LEU B C 1
ATOM 2003 O O . LEU B 1 58 ? 15.734 19.953 3.092 1 98.5 58 LEU B O 1
ATOM 2007 N N . ASP B 1 59 ? 15.523 21.922 4.055 1 97.06 59 ASP B N 1
ATOM 2008 C CA . ASP B 1 59 ? 16.734 22.469 3.461 1 97.06 59 ASP B CA 1
ATOM 2009 C C . ASP B 1 59 ? 17.969 21.703 3.914 1 97.06 59 ASP B C 1
ATOM 2011 O O . ASP B 1 59 ? 18.969 21.641 3.193 1 97.06 59 ASP B O 1
ATOM 2015 N N . ASP B 1 60 ? 17.906 21.109 5.062 1 96.69 60 ASP B N 1
ATOM 2016 C CA . ASP B 1 60 ? 19.062 20.422 5.598 1 96.69 60 ASP B CA 1
ATOM 2017 C C . ASP B 1 60 ? 19.094 18.969 5.125 1 96.69 60 ASP B C 1
ATOM 2019 O O . ASP B 1 60 ? 19.922 18.172 5.59 1 96.69 60 ASP B O 1
ATOM 2023 N N . GLY B 1 61 ? 18.172 18.594 4.285 1 95.25 61 GLY B N 1
ATOM 2024 C CA . GLY B 1 61 ? 18.156 17.266 3.709 1 95.25 61 GLY B CA 1
ATOM 2025 C C . GLY B 1 61 ? 17.25 16.297 4.441 1 95.25 61 GLY B C 1
ATOM 2026 O O . GLY B 1 61 ? 16.984 15.195 3.953 1 95.25 61 GLY B O 1
ATOM 2027 N N . ARG B 1 62 ? 16.75 16.719 5.617 1 98.38 62 ARG B N 1
ATOM 2028 C CA . ARG B 1 62 ? 15.789 15.898 6.336 1 98.38 62 ARG B CA 1
ATOM 2029 C C . ARG B 1 62 ? 14.422 15.961 5.676 1 98.38 62 ARG B C 1
ATOM 2031 O O . ARG B 1 62 ? 14.164 16.828 4.836 1 98.38 62 ARG B O 1
ATOM 2038 N N . VAL B 1 63 ? 13.617 14.969 5.996 1 98.88 63 VAL B N 1
ATOM 2039 C CA . VAL B 1 63 ? 12.25 14.977 5.492 1 98.88 63 VAL B CA 1
ATOM 2040 C C . VAL B 1 63 ? 11.273 15.195 6.648 1 98.88 63 VAL B C 1
ATOM 2042 O O . VAL B 1 63 ? 11.562 14.828 7.789 1 98.88 63 VAL B O 1
ATOM 2045 N N . LEU B 1 64 ? 10.164 15.82 6.332 1 98.75 64 LEU B N 1
ATOM 2046 C CA . LEU B 1 64 ? 9.086 16 7.301 1 98.75 64 LEU B CA 1
ATOM 2047 C C . LEU B 1 64 ? 8.133 14.805 7.285 1 98.75 64 LEU B C 1
ATOM 2049 O O . LEU B 1 64 ? 7.738 14.336 6.215 1 98.75 64 LEU B O 1
ATOM 2053 N N . LEU B 1 65 ? 7.816 14.305 8.477 1 98.81 65 LEU B N 1
ATOM 2054 C CA . LEU B 1 65 ? 6.934 13.156 8.68 1 98.81 65 LEU B CA 1
ATOM 2055 C C . LEU B 1 65 ? 5.84 13.484 9.688 1 98.81 65 LEU B C 1
ATOM 2057 O O . LEU B 1 65 ? 5.883 14.531 10.344 1 98.81 65 LEU B O 1
ATOM 2061 N N . GLU B 1 66 ? 4.934 12.602 9.695 1 98.44 66 GLU B N 1
ATOM 2062 C CA . GLU B 1 66 ? 3.893 12.664 10.719 1 98.44 66 GLU B CA 1
ATOM 2063 C C . GLU B 1 66 ? 3.795 11.352 11.492 1 98.44 66 GLU B C 1
ATOM 2065 O O . GLU B 1 66 ? 4.109 10.289 10.961 1 98.44 66 GLU B O 1
ATOM 2070 N N . ARG B 1 67 ? 3.385 11.469 12.742 1 98.19 67 ARG B N 1
ATOM 2071 C CA . ARG B 1 67 ? 2.996 10.344 13.586 1 98.19 67 ARG B CA 1
ATOM 2072 C C . ARG B 1 67 ? 1.516 10.414 13.945 1 98.19 67 ARG B C 1
ATOM 2074 O O . ARG B 1 67 ? 1.058 11.414 14.516 1 98.19 67 ARG B O 1
ATOM 2081 N N . GLN B 1 68 ? 0.817 9.523 13.609 1 98.12 68 GLN B N 1
ATOM 2082 C CA . GLN B 1 68 ? -0.629 9.516 13.797 1 98.12 68 GLN B CA 1
ATOM 2083 C C . GLN B 1 68 ? -1.126 8.125 14.18 1 98.12 68 GLN B C 1
ATOM 2085 O O . GLN B 1 68 ? -0.654 7.117 13.648 1 98.12 68 GLN B O 1
ATOM 2090 N N . PHE B 1 69 ? -2.07 8.094 15.172 1 98.44 69 PHE B N 1
ATOM 2091 C CA . PHE B 1 69 ? -2.695 6.824 15.531 1 98.44 69 PHE B CA 1
ATOM 2092 C C . PHE B 1 69 ? -3.607 6.332 14.414 1 98.44 69 PHE B C 1
ATOM 2094 O O . PHE B 1 69 ? -4.512 7.051 13.984 1 98.44 69 PHE B O 1
ATOM 2101 N N . ARG B 1 70 ? -3.367 5.168 13.945 1 98.44 70 ARG B N 1
ATOM 2102 C CA . ARG B 1 70 ? -4.215 4.52 12.945 1 98.44 70 ARG B CA 1
ATOM 2103 C C . ARG B 1 70 ? -5.012 3.377 13.562 1 98.44 70 ARG B C 1
ATOM 2105 O O . ARG B 1 70 ? -4.477 2.289 13.781 1 98.44 70 ARG B O 1
ATOM 2112 N N . TYR B 1 71 ? -6.223 3.576 13.695 1 98.38 71 TYR B N 1
ATOM 2113 C CA . TYR B 1 71 ? -7.121 2.779 14.531 1 98.38 71 TYR B CA 1
ATOM 2114 C C . TYR B 1 71 ? -7.18 1.338 14.039 1 98.38 71 TYR B C 1
ATOM 2116 O O . TYR B 1 71 ? -7.09 0.4 14.836 1 98.38 71 TYR B O 1
ATOM 2124 N N . PRO B 1 72 ? -7.27 1.1 12.695 1 98.56 72 PRO B N 1
ATOM 2125 C CA . PRO B 1 72 ? -7.414 -0.295 12.273 1 98.56 72 PRO B CA 1
ATOM 2126 C C . PRO B 1 72 ? -6.223 -1.16 12.672 1 98.56 72 PRO B C 1
ATOM 2128 O O . PRO B 1 72 ? -6.379 -2.361 12.906 1 98.56 72 PRO B O 1
ATOM 2131 N N . VAL B 1 73 ? -5.082 -0.509 12.742 1 98.19 73 VAL B N 1
ATOM 2132 C CA . VAL B 1 73 ? -3.906 -1.31 13.055 1 98.19 73 VAL B CA 1
ATOM 2133 C C . VAL B 1 73 ? -3.48 -1.06 14.5 1 98.19 73 VAL B C 1
ATOM 2135 O O . VAL B 1 73 ? -2.459 -1.58 14.953 1 98.19 73 VAL B O 1
ATOM 2138 N N . GLU B 1 74 ? -4.145 -0.245 15.266 1 97.38 74 GLU B N 1
ATOM 2139 C CA . GLU B 1 74 ? -4.027 0.031 16.703 1 97.38 74 GLU B CA 1
ATOM 2140 C C . GLU B 1 74 ? -2.602 0.42 17.078 1 97.38 74 GLU B C 1
ATOM 2142 O O . GLU B 1 74 ? -2.045 -0.096 18.047 1 97.38 74 GLU B O 1
ATOM 2147 N N . ARG B 1 75 ? -2.016 1.312 16.281 1 96.69 75 ARG B N 1
ATOM 2148 C CA . ARG B 1 75 ? -0.657 1.791 16.516 1 96.69 75 ARG B CA 1
ATOM 2149 C C . ARG B 1 75 ? -0.486 3.217 16 1 96.69 75 ARG B C 1
ATOM 2151 O O . ARG B 1 75 ? -1.22 3.654 15.109 1 96.69 75 ARG B O 1
ATOM 2158 N N . VAL B 1 76 ? 0.443 3.914 16.688 1 98.31 76 VAL B N 1
ATOM 2159 C CA . VAL B 1 76 ? 0.914 5.164 16.094 1 98.31 76 VAL B CA 1
ATOM 2160 C C . VAL B 1 76 ? 1.884 4.867 14.953 1 98.31 76 VAL B C 1
ATOM 2162 O O . VAL B 1 76 ? 2.889 4.18 15.148 1 98.31 76 VAL B O 1
ATOM 2165 N N . MET B 1 77 ? 1.549 5.395 13.812 1 98.38 77 MET B N 1
ATOM 2166 C CA . MET B 1 77 ? 2.312 5.082 12.609 1 98.38 77 MET B CA 1
ATOM 2167 C C . MET B 1 77 ? 3.1 6.301 12.133 1 98.38 77 MET B C 1
ATOM 2169 O O . MET B 1 77 ? 2.641 7.434 12.273 1 98.38 77 MET B O 1
ATOM 2173 N N . THR B 1 78 ? 4.273 6.027 11.594 1 98.69 78 THR B N 1
ATOM 2174 C CA . THR B 1 78 ? 5.055 7.043 10.898 1 98.69 78 THR B CA 1
ATOM 2175 C C . THR B 1 78 ? 4.645 7.133 9.43 1 98.69 78 THR B C 1
ATOM 2177 O O . THR B 1 78 ? 4.625 6.125 8.719 1 98.69 78 THR B O 1
ATOM 2180 N N . GLU B 1 79 ? 4.312 8.359 9.031 1 98.81 79 GLU B N 1
ATOM 2181 C CA . GLU B 1 79 ? 3.791 8.555 7.68 1 98.81 79 GLU B CA 1
ATOM 2182 C C . GLU B 1 79 ? 4.301 9.852 7.07 1 98.81 79 GLU B C 1
ATOM 2184 O O . GLU B 1 79 ? 4.66 10.781 7.793 1 98.81 79 GLU B O 1
ATOM 2189 N N . PHE B 1 80 ? 4.359 9.891 5.754 1 98.94 80 PHE B N 1
ATOM 2190 C CA . PHE B 1 80 ? 4.402 11.18 5.074 1 98.94 80 PHE B CA 1
ATOM 2191 C C . PHE B 1 80 ? 3.025 11.836 5.062 1 98.94 80 PHE B C 1
ATOM 2193 O O . PHE B 1 80 ? 2.006 11.148 5.062 1 98.94 80 PHE B O 1
ATOM 2200 N N . PRO B 1 81 ? 2.965 13.195 5.07 1 98.88 81 PRO B N 1
ATOM 2201 C CA . PRO B 1 81 ? 1.664 13.867 4.984 1 98.88 81 PRO B CA 1
ATOM 2202 C C . PRO B 1 81 ? 0.875 13.469 3.74 1 98.88 81 PRO B C 1
ATOM 2204 O O . PRO B 1 81 ? 1.45 13.328 2.658 1 98.88 81 PRO B O 1
ATOM 2207 N N . ALA B 1 82 ? -0.363 13.25 3.922 1 98.81 82 ALA B N 1
ATOM 2208 C CA . ALA B 1 82 ? -1.229 12.742 2.859 1 98.81 82 ALA B CA 1
ATOM 2209 C C . ALA B 1 82 ? -2.68 13.148 3.094 1 98.81 82 ALA B C 1
ATOM 2211 O O . ALA B 1 82 ? -3.037 13.602 4.184 1 98.81 82 ALA B O 1
ATOM 2212 N N . GLY B 1 83 ? -3.48 12.992 2.055 1 98.38 83 GLY B N 1
ATOM 2213 C CA . GLY B 1 83 ? -4.898 13.266 2.211 1 98.38 83 GLY B CA 1
ATOM 2214 C C . GLY B 1 83 ? -5.711 12.93 0.975 1 98.38 83 GLY B C 1
ATOM 2215 O O . GLY B 1 83 ? -5.164 12.828 -0.125 1 98.38 83 GLY B O 1
ATOM 2216 N N . LYS B 1 84 ? -7.027 12.852 1.167 1 98.31 84 LYS B N 1
ATOM 2217 C CA . LYS B 1 84 ? -7.949 12.477 0.1 1 98.31 84 LYS B CA 1
ATOM 2218 C C . LYS B 1 84 ? -8.219 13.648 -0.835 1 98.31 84 LYS B C 1
ATOM 2220 O O . LYS B 1 84 ? -8.211 14.805 -0.407 1 98.31 84 LYS B O 1
ATOM 2225 N N . LEU B 1 85 ? -8.484 13.281 -2.068 1 98.69 85 LEU B N 1
ATOM 2226 C CA . LEU B 1 85 ? -8.922 14.273 -3.039 1 98.69 85 LEU B CA 1
ATOM 2227 C C . LEU B 1 85 ? -10.359 14.695 -2.779 1 98.69 85 LEU B C 1
ATOM 2229 O O . LEU B 1 85 ? -11.242 13.852 -2.607 1 98.69 85 LEU B O 1
ATOM 2233 N N . ASP B 1 86 ? -10.625 15.992 -2.766 1 97.81 86 ASP B N 1
ATOM 2234 C CA . ASP B 1 86 ? -11.992 16.484 -2.9 1 97.81 86 ASP B CA 1
ATOM 2235 C C . ASP B 1 86 ? -12.516 16.266 -4.32 1 97.81 86 ASP B C 1
ATOM 2237 O O . ASP B 1 86 ? -11.727 16.156 -5.262 1 97.81 86 ASP B O 1
ATOM 2241 N N . PRO B 1 87 ? -13.789 16.234 -4.441 1 97 87 PRO B N 1
ATOM 2242 C CA . PRO B 1 87 ? -14.336 16.062 -5.789 1 97 87 PRO B CA 1
ATOM 2243 C C . PRO B 1 87 ? -13.812 17.109 -6.77 1 97 87 PRO B C 1
ATOM 2245 O O . PRO B 1 87 ? -13.969 18.312 -6.535 1 97 87 PRO B O 1
ATOM 2248 N N . GLY B 1 88 ? -13.172 16.641 -7.863 1 97.06 88 GLY B N 1
ATOM 2249 C CA . GLY B 1 88 ? -12.719 17.5 -8.938 1 97.06 88 GLY B CA 1
ATOM 2250 C C . GLY B 1 88 ? -11.438 18.25 -8.594 1 97.06 88 GLY B C 1
ATOM 2251 O O . GLY B 1 88 ? -10.961 19.062 -9.383 1 97.06 88 GLY B O 1
ATOM 2252 N N . GLU B 1 89 ? -10.867 17.953 -7.496 1 98.44 89 GLU B N 1
ATOM 2253 C CA . GLU B 1 89 ? -9.664 18.672 -7.066 1 98.44 89 GLU B CA 1
ATOM 2254 C C . GLU B 1 89 ? -8.438 18.219 -7.855 1 98.44 89 GLU B C 1
ATOM 2256 O O . GLU B 1 89 ? -8.25 17.031 -8.086 1 98.44 89 GLU B O 1
ATOM 2261 N N . ASP B 1 90 ? -7.703 19.188 -8.289 1 98.5 90 ASP B N 1
ATOM 2262 C CA . ASP B 1 90 ? -6.398 18.891 -8.859 1 98.5 90 ASP B CA 1
ATOM 2263 C C . ASP B 1 90 ? -5.477 18.25 -7.82 1 98.5 90 ASP B C 1
ATOM 2265 O O . ASP B 1 90 ? -5.363 18.75 -6.699 1 98.5 90 ASP B O 1
ATOM 2269 N N . PRO B 1 91 ? -4.773 17.203 -8.172 1 98.69 91 PRO B N 1
ATOM 2270 C CA . PRO B 1 91 ? -3.934 16.5 -7.191 1 98.69 91 PRO B CA 1
ATOM 2271 C C . PRO B 1 91 ? -2.854 17.406 -6.598 1 98.69 91 PRO B C 1
ATOM 2273 O O . PRO B 1 91 ? -2.557 17.328 -5.406 1 98.69 91 PRO B O 1
ATOM 2276 N N . LEU B 1 92 ? -2.268 18.203 -7.434 1 98.81 92 LEU B N 1
ATOM 2277 C CA . LEU B 1 92 ? -1.255 19.109 -6.895 1 98.81 92 LEU B CA 1
ATOM 2278 C C . LEU B 1 92 ? -1.871 20.094 -5.902 1 98.81 92 LEU B C 1
ATOM 2280 O O . LEU B 1 92 ? -1.274 20.391 -4.863 1 98.81 92 LEU B O 1
ATOM 2284 N N . ALA B 1 93 ? -3.004 20.656 -6.191 1 98.81 93 ALA B N 1
ATOM 2285 C CA . ALA B 1 93 ? -3.711 21.531 -5.258 1 98.81 93 ALA B CA 1
ATOM 2286 C C . ALA B 1 93 ? -4.008 20.812 -3.947 1 98.81 93 ALA B C 1
ATOM 2288 O O . ALA B 1 93 ? -3.857 21.391 -2.867 1 98.81 93 ALA B O 1
ATOM 2289 N N . CYS B 1 94 ? -4.43 19.578 -4.031 1 98.88 94 CYS B N 1
ATOM 2290 C CA . CYS B 1 94 ? -4.676 18.766 -2.85 1 98.88 94 CYS B CA 1
ATOM 2291 C C . CYS B 1 94 ? -3.402 18.594 -2.035 1 98.88 94 CYS B C 1
ATOM 2293 O O . CYS B 1 94 ? -3.424 18.688 -0.808 1 98.88 94 CYS B O 1
ATOM 2295 N N . ALA B 1 95 ? -2.293 18.312 -2.75 1 98.94 95 ALA B N 1
ATOM 2296 C CA . ALA B 1 95 ? -1.009 18.125 -2.078 1 98.94 95 ALA B CA 1
ATOM 2297 C C . ALA B 1 95 ? -0.624 19.359 -1.271 1 98.94 95 ALA B C 1
ATOM 2299 O O . ALA B 1 95 ? -0.232 19.25 -0.107 1 98.94 95 ALA B O 1
ATOM 2300 N N . LYS B 1 96 ? -0.778 20.5 -1.916 1 98.88 96 LYS B N 1
ATOM 2301 C CA . LYS B 1 96 ? -0.467 21.766 -1.249 1 98.88 96 LYS B CA 1
ATOM 2302 C C . LYS B 1 96 ? -1.361 21.969 -0.031 1 98.88 96 LYS B C 1
ATOM 2304 O O . LYS B 1 96 ? -0.879 22.344 1.042 1 98.88 96 LYS B O 1
ATOM 2309 N N . ARG B 1 97 ? -2.625 21.734 -0.211 1 98.5 97 ARG B N 1
ATOM 2310 C CA . ARG B 1 97 ? -3.598 21.906 0.863 1 98.5 97 ARG B CA 1
ATOM 2311 C C . ARG B 1 97 ? -3.283 20.984 2.037 1 98.5 97 ARG B C 1
ATOM 2313 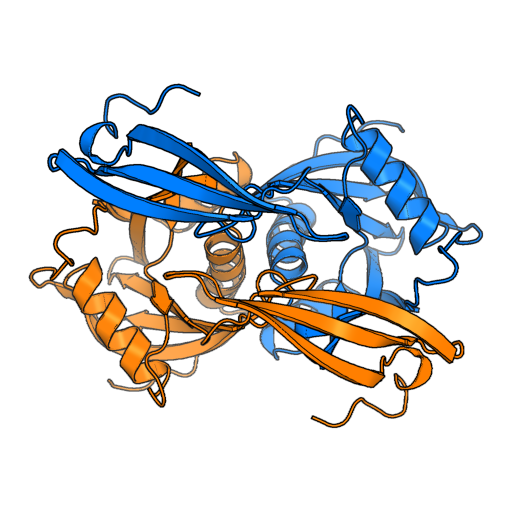O O . ARG B 1 97 ? -3.211 21.438 3.184 1 98.5 97 ARG B O 1
ATOM 2320 N N . GLU B 1 98 ? -3.033 19.703 1.81 1 98.69 98 GLU B N 1
ATOM 2321 C CA . GLU B 1 98 ? -2.807 18.719 2.859 1 98.69 98 GLU B CA 1
ATOM 2322 C C . GLU B 1 98 ? -1.488 18.969 3.584 1 98.69 98 GLU B C 1
ATOM 2324 O O . GLU B 1 98 ? -1.397 18.797 4.801 1 98.69 98 GLU B O 1
ATOM 2329 N N . LEU B 1 99 ? -0.447 19.328 2.787 1 98.88 99 LEU B N 1
ATOM 2330 C CA . LEU B 1 99 ? 0.82 19.656 3.426 1 98.88 99 LEU B CA 1
ATOM 2331 C C . LEU B 1 99 ? 0.635 20.781 4.445 1 98.88 99 LEU B C 1
ATOM 2333 O O . LEU B 1 99 ? 1.089 20.672 5.586 1 98.88 99 LEU B O 1
ATOM 2337 N N . PHE B 1 100 ? -0.06 21.797 4.039 1 98.69 100 PHE B N 1
ATOM 2338 C CA . PHE B 1 100 ? -0.259 22.953 4.898 1 98.69 100 PHE B CA 1
ATOM 2339 C C . PHE B 1 100 ? -1.137 22.594 6.094 1 98.69 100 PHE B C 1
ATOM 2341 O O . PHE B 1 100 ? -0.791 22.906 7.238 1 98.69 100 PHE B O 1
ATOM 2348 N N . GLU B 1 101 ? -2.26 21.969 5.887 1 98.44 101 GLU B N 1
ATOM 2349 C CA . GLU B 1 101 ? -3.207 21.656 6.949 1 98.44 101 GLU B CA 1
ATOM 2350 C C . GLU B 1 101 ? -2.562 20.781 8.023 1 98.44 101 GLU B C 1
ATOM 2352 O O . GLU B 1 101 ? -2.742 21.031 9.219 1 98.44 101 GLU B O 1
ATOM 2357 N N . GLU B 1 102 ? -1.764 19.797 7.629 1 98.25 102 GLU B N 1
ATOM 2358 C CA . GLU B 1 102 ? -1.273 18.797 8.57 1 98.25 102 GLU B CA 1
ATOM 2359 C C . GLU B 1 102 ? 0.044 19.234 9.203 1 98.25 102 GLU B C 1
ATOM 2361 O O . GLU B 1 102 ? 0.327 18.891 10.359 1 98.25 102 GLU B O 1
ATOM 2366 N N . THR B 1 103 ? 0.854 20 8.469 1 98.25 103 THR B N 1
ATOM 2367 C CA . THR B 1 103 ? 2.203 20.25 8.961 1 98.25 103 THR B CA 1
ATOM 2368 C C . THR B 1 103 ? 2.416 21.75 9.195 1 98.25 103 THR B C 1
ATOM 2370 O O . THR B 1 103 ? 3.361 22.141 9.883 1 98.25 103 THR B O 1
ATOM 2373 N N . GLY B 1 104 ? 1.611 22.594 8.609 1 98.25 104 GLY B N 1
ATOM 2374 C CA . GLY B 1 104 ? 1.778 24.031 8.656 1 98.25 104 GLY B CA 1
ATOM 2375 C C . GLY B 1 104 ? 2.727 24.562 7.602 1 98.25 104 GLY B C 1
ATOM 2376 O O . GLY B 1 104 ? 2.82 25.781 7.395 1 98.25 104 GLY B O 1
ATOM 2377 N N . TYR B 1 105 ? 3.363 23.703 6.852 1 98.56 105 TYR B N 1
ATOM 2378 C CA . TYR B 1 105 ? 4.383 24.141 5.902 1 98.56 105 TYR B CA 1
ATOM 2379 C C . TYR B 1 105 ? 3.771 24.438 4.539 1 98.56 105 TYR B C 1
ATOM 2381 O O . TYR B 1 105 ? 2.818 23.766 4.125 1 98.56 105 TYR B O 1
ATOM 2389 N N . THR B 1 106 ? 4.32 25.375 3.881 1 98.69 106 THR B N 1
ATOM 2390 C CA . THR B 1 106 ? 4.164 25.578 2.445 1 98.69 106 THR B CA 1
ATOM 2391 C C . THR B 1 106 ? 5.48 25.312 1.717 1 98.69 106 THR B C 1
ATOM 2393 O O . THR B 1 106 ? 6.539 25.266 2.342 1 98.69 106 THR B O 1
ATOM 2396 N N . ALA B 1 107 ? 5.434 25.141 0.43 1 98.88 107 ALA B N 1
ATOM 2397 C CA . ALA B 1 107 ? 6.645 24.828 -0.325 1 98.88 107 ALA B CA 1
ATOM 2398 C C . ALA B 1 107 ? 6.77 25.734 -1.549 1 98.88 107 ALA B C 1
ATOM 2400 O O . ALA B 1 107 ? 5.77 26.047 -2.197 1 98.88 107 ALA B O 1
ATOM 2401 N N . ALA B 1 108 ? 7.941 26.062 -1.9 1 98.81 108 ALA B N 1
ATOM 2402 C CA . ALA B 1 108 ? 8.219 26.938 -3.041 1 98.81 108 ALA B CA 1
ATOM 2403 C C . ALA B 1 108 ? 8.266 26.141 -4.34 1 98.81 108 ALA B C 1
ATOM 2405 O O . ALA B 1 108 ? 7.961 26.672 -5.414 1 98.81 108 ALA B O 1
ATOM 2406 N N . GLU B 1 109 ? 8.711 24.891 -4.301 1 98.88 109 GLU B N 1
ATOM 2407 C CA . GLU B 1 109 ? 8.844 24.047 -5.488 1 98.88 109 GLU B CA 1
ATOM 2408 C C . GLU B 1 109 ? 8.234 22.672 -5.266 1 98.88 109 GLU B C 1
ATOM 2410 O O . GLU B 1 109 ? 8.297 22.125 -4.156 1 98.88 109 GLU B O 1
ATOM 2415 N N . TRP B 1 110 ? 7.703 22.172 -6.328 1 98.88 110 TRP B N 1
ATOM 2416 C CA . TRP B 1 110 ? 7.02 20.891 -6.309 1 98.88 110 TRP B CA 1
ATOM 2417 C C . TRP B 1 110 ? 7.457 20.016 -7.484 1 98.88 110 TRP B C 1
ATOM 2419 O O . TRP B 1 110 ? 7.797 20.531 -8.555 1 98.88 110 TRP B O 1
ATOM 2429 N N . ALA B 1 111 ? 7.48 18.734 -7.34 1 98.94 111 ALA B N 1
ATOM 2430 C CA . ALA B 1 111 ? 7.719 17.766 -8.406 1 98.94 111 ALA B CA 1
ATOM 2431 C C . ALA B 1 111 ? 6.773 16.578 -8.289 1 98.94 111 ALA B C 1
ATOM 2433 O O . ALA B 1 111 ? 6.656 15.969 -7.227 1 98.94 111 ALA B O 1
ATOM 2434 N N . LYS B 1 112 ? 6.07 16.344 -9.367 1 98.62 112 LYS B N 1
ATOM 2435 C CA . LYS B 1 112 ? 5.293 15.117 -9.43 1 98.62 112 LYS B CA 1
ATOM 2436 C C . LYS B 1 112 ? 6.203 13.906 -9.602 1 98.62 112 LYS B C 1
ATOM 2438 O O . LYS B 1 112 ? 7.102 13.914 -10.445 1 98.62 112 LYS B O 1
ATOM 2443 N N . ALA B 1 113 ? 6.109 13.039 -8.789 1 97.88 113 ALA B N 1
ATOM 2444 C CA . ALA B 1 113 ? 6.84 11.781 -8.93 1 97.88 113 ALA B CA 1
ATOM 2445 C C . ALA B 1 113 ? 5.977 10.727 -9.617 1 97.88 113 ALA B C 1
ATOM 2447 O O . ALA B 1 113 ? 5.555 10.906 -10.758 1 97.88 113 ALA B O 1
ATOM 2448 N N . GLY B 1 114 ? 5.395 9.742 -9.047 1 97.12 114 GLY B N 1
ATOM 2449 C CA . GLY B 1 114 ? 4.539 8.688 -9.547 1 97.12 114 GLY B CA 1
ATOM 2450 C C . GLY B 1 114 ? 3.25 8.531 -8.758 1 97.12 114 GLY B C 1
ATOM 2451 O O . GLY B 1 114 ? 2.711 9.516 -8.25 1 97.12 114 GLY B O 1
ATOM 2452 N N . ALA B 1 115 ? 2.73 7.465 -8.906 1 98.62 115 ALA B N 1
ATOM 2453 C CA . ALA B 1 115 ? 1.522 7.109 -8.164 1 98.62 115 ALA B CA 1
ATOM 2454 C C . ALA B 1 115 ? 1.556 5.648 -7.723 1 98.62 115 ALA B C 1
ATOM 2456 O O . ALA B 1 115 ? 2.348 4.855 -8.242 1 98.62 115 ALA B O 1
ATOM 2457 N N . LEU B 1 116 ? 0.879 5.371 -6.695 1 98.88 116 LEU B N 1
ATOM 2458 C CA . LEU B 1 116 ? 0.71 3.986 -6.273 1 98.88 116 LEU B CA 1
ATOM 2459 C C . LEU B 1 116 ? -0.768 3.625 -6.172 1 98.88 116 LEU B C 1
ATOM 2461 O O . LEU B 1 116 ? -1.59 4.461 -5.789 1 98.88 116 LEU B O 1
ATOM 2465 N N . HIS B 1 117 ? -1.082 2.432 -6.629 1 98.94 117 HIS B N 1
ATOM 2466 C CA . HIS B 1 117 ? -2.357 1.81 -6.289 1 98.94 117 HIS B CA 1
ATOM 2467 C C . HIS B 1 117 ? -2.258 1.025 -4.988 1 98.94 117 HIS B C 1
ATOM 2469 O O . HIS B 1 117 ? -1.466 0.086 -4.879 1 98.94 117 HIS B O 1
ATOM 2475 N N . LEU B 1 118 ? -3.012 1.384 -4.031 1 98.81 118 LEU B N 1
ATOM 2476 C CA . LEU B 1 118 ? -2.775 0.946 -2.658 1 98.81 118 LEU B CA 1
ATOM 2477 C C . LEU B 1 118 ? -3.244 -0.491 -2.457 1 98.81 118 LEU B C 1
ATOM 2479 O O . LEU B 1 118 ? -2.428 -1.414 -2.406 1 98.81 118 LEU B O 1
ATOM 2483 N N . ALA B 1 119 ? -4.527 -0.807 -2.375 1 98.69 119 ALA B N 1
ATOM 2484 C CA . ALA B 1 119 ? -5.109 -2.129 -2.15 1 98.69 119 ALA B CA 1
ATOM 2485 C C . ALA B 1 119 ? -5.789 -2.65 -3.414 1 98.69 119 ALA B C 1
ATOM 2487 O O . ALA B 1 119 ? -7.012 -2.791 -3.453 1 98.69 119 ALA B O 1
ATOM 2488 N N . ILE B 1 120 ? -4.988 -3.1 -4.355 1 98.75 120 ILE B N 1
ATOM 2489 C CA . ILE B 1 120 ? -5.434 -3.336 -5.723 1 98.75 120 ILE B CA 1
ATOM 2490 C C . ILE B 1 120 ? -6.414 -4.508 -5.75 1 98.75 120 ILE B C 1
ATOM 2492 O O . ILE B 1 120 ? -7.172 -4.668 -6.711 1 98.75 120 ILE B O 1
ATOM 2496 N N . ALA B 1 121 ? -6.41 -5.336 -4.742 1 98.19 121 ALA B N 1
ATOM 2497 C CA . ALA B 1 121 ? -7.324 -6.473 -4.711 1 98.19 121 ALA B CA 1
ATOM 2498 C C . ALA B 1 121 ? -8.734 -6.035 -4.32 1 98.19 121 ALA B C 1
ATOM 2500 O O . ALA B 1 121 ? -9.711 -6.73 -4.605 1 98.19 121 ALA B O 1
ATOM 2501 N N . TYR B 1 122 ? -8.844 -4.758 -3.656 1 98.81 122 TYR B N 1
ATOM 2502 C CA . TYR B 1 122 ? -10.188 -4.488 -3.158 1 98.81 122 TYR B CA 1
ATOM 2503 C C . TYR B 1 122 ? -10.406 -2.992 -2.971 1 98.81 122 TYR B C 1
ATOM 2505 O O . TYR B 1 122 ? -11.211 -2.578 -2.131 1 98.81 122 TYR B O 1
ATOM 2513 N N . SER B 1 123 ? -9.711 -2.191 -3.627 1 98.94 123 SER B N 1
ATOM 2514 C CA . SER B 1 123 ? -9.914 -0.749 -3.545 1 98.94 123 SER B CA 1
ATOM 2515 C C . SER B 1 123 ? -9.57 -0.065 -4.863 1 98.94 123 SER B C 1
ATOM 2517 O O . SER B 1 123 ? -8.602 -0.443 -5.531 1 98.94 123 SER B O 1
ATOM 2519 N N . THR B 1 124 ? -10.312 0.973 -5.219 1 98.88 124 THR B N 1
ATOM 2520 C CA . THR B 1 124 ? -10.016 1.765 -6.406 1 98.88 124 THR B CA 1
ATOM 2521 C C . THR B 1 124 ? -8.969 2.83 -6.098 1 98.88 124 THR B C 1
ATOM 2523 O O . THR B 1 124 ? -8.609 3.627 -6.969 1 98.88 124 THR B O 1
ATOM 2526 N N . GLU B 1 125 ? -8.406 2.881 -4.969 1 98.81 125 GLU B N 1
ATOM 2527 C CA . GLU B 1 125 ? -7.598 3.992 -4.477 1 98.81 125 GLU B CA 1
ATOM 2528 C C . GLU B 1 125 ? -6.285 4.109 -5.246 1 98.81 125 GLU B C 1
ATOM 2530 O O . GLU B 1 125 ? -5.531 3.141 -5.352 1 98.81 125 GLU B O 1
ATOM 2535 N N . ILE B 1 126 ? -6.086 5.266 -5.789 1 98.88 126 ILE B N 1
ATOM 2536 C CA . ILE B 1 126 ? -4.805 5.699 -6.332 1 98.88 126 ILE B CA 1
ATOM 2537 C C . ILE B 1 126 ? -4.273 6.883 -5.523 1 98.88 126 ILE B C 1
ATOM 2539 O O . ILE B 1 126 ? -5.035 7.777 -5.152 1 98.88 126 ILE B O 1
ATOM 2543 N N . ILE B 1 127 ? -2.996 6.859 -5.098 1 98.94 127 ILE B N 1
ATOM 2544 C CA . ILE B 1 127 ? -2.354 7.938 -4.359 1 98.94 127 ILE B CA 1
ATOM 2545 C C . ILE B 1 127 ? -1.255 8.57 -5.215 1 98.94 127 ILE B C 1
ATOM 2547 O O . ILE B 1 127 ? -0.297 7.895 -5.598 1 98.94 127 ILE B O 1
ATOM 2551 N N . HIS B 1 128 ? -1.368 9.82 -5.48 1 98.94 128 HIS B N 1
ATOM 2552 C CA . HIS B 1 128 ? -0.373 10.547 -6.254 1 98.94 128 HIS B CA 1
ATOM 2553 C C . HIS B 1 128 ? 0.756 11.055 -5.363 1 98.94 128 HIS B C 1
ATOM 2555 O O . HIS B 1 128 ? 0.505 11.664 -4.324 1 98.94 128 HIS B O 1
ATOM 2561 N N . ILE B 1 129 ? 1.964 10.859 -5.773 1 98.94 129 ILE B N 1
ATOM 2562 C CA . ILE B 1 129 ? 3.129 11.18 -4.957 1 98.94 129 ILE B CA 1
ATOM 2563 C C . ILE B 1 129 ? 3.744 12.492 -5.434 1 98.94 129 ILE B C 1
ATOM 2565 O O . ILE B 1 129 ? 4.039 12.656 -6.621 1 98.94 129 ILE B O 1
ATOM 2569 N N . TYR B 1 130 ? 3.977 13.398 -4.555 1 98.94 130 TYR B N 1
ATOM 2570 C CA . TYR B 1 130 ? 4.641 14.664 -4.852 1 98.94 130 TYR B CA 1
ATOM 2571 C C . TYR B 1 130 ? 5.836 14.875 -3.93 1 98.94 130 TYR B C 1
ATOM 2573 O O . TYR B 1 130 ? 5.785 14.539 -2.746 1 98.94 130 TYR B O 1
ATOM 2581 N N . PHE B 1 131 ? 6.859 15.438 -4.48 1 98.94 131 PHE B N 1
ATOM 2582 C CA . PHE B 1 131 ? 7.941 16.016 -3.695 1 98.94 131 PHE B CA 1
ATOM 2583 C C . PHE B 1 131 ? 7.727 17.516 -3.512 1 98.94 131 PHE B C 1
ATOM 2585 O O . PHE B 1 131 ? 7.18 18.188 -4.395 1 98.94 131 PHE B O 1
ATOM 2592 N N . ALA B 1 132 ? 8.133 18 -2.43 1 98.94 132 ALA B N 1
ATOM 2593 C CA . ALA B 1 132 ? 8.078 19.438 -2.148 1 98.94 132 ALA B CA 1
ATOM 2594 C C . ALA B 1 132 ? 9.383 19.922 -1.52 1 98.94 132 ALA B C 1
ATOM 2596 O O . ALA B 1 132 ? 9.977 19.219 -0.689 1 98.94 132 ALA B O 1
ATOM 2597 N N . ARG B 1 133 ? 9.875 21.094 -1.879 1 98.81 133 ARG B N 1
ATOM 2598 C CA . ARG B 1 133 ? 11.062 21.688 -1.268 1 98.81 133 ARG B CA 1
ATOM 2599 C C . ARG B 1 133 ? 10.938 23.203 -1.202 1 98.81 133 ARG B C 1
ATOM 2601 O O . ARG B 1 133 ? 9.953 23.781 -1.672 1 98.81 133 ARG B O 1
ATOM 2608 N N . GLY B 1 134 ? 12.008 23.859 -0.556 1 98.69 134 GLY B N 1
ATOM 2609 C CA . GLY B 1 134 ? 11.836 25.266 -0.246 1 98.69 134 GLY B CA 1
ATOM 2610 C C . GLY B 1 134 ? 10.719 25.531 0.746 1 98.69 134 GLY B C 1
ATOM 2611 O O . GLY B 1 134 ? 9.859 26.375 0.508 1 98.69 134 GLY B O 1
ATOM 2612 N N . LEU B 1 135 ? 10.703 24.766 1.794 1 98.62 135 LEU B N 1
ATOM 2613 C CA . LEU B 1 135 ? 9.625 24.766 2.777 1 98.62 135 LEU B CA 1
ATOM 2614 C C . LEU B 1 135 ? 9.703 26 3.666 1 98.62 135 LEU B C 1
ATOM 2616 O O . LEU B 1 135 ? 10.797 26.422 4.055 1 98.62 135 LEU B O 1
ATOM 2620 N N . SER B 1 136 ? 8.562 26.531 3.961 1 98.19 136 SER B N 1
ATOM 2621 C CA . SER B 1 136 ? 8.406 27.594 4.938 1 98.19 136 SER B CA 1
ATOM 2622 C C . SER B 1 136 ? 7.414 27.219 6.027 1 98.19 136 SER B C 1
ATOM 2624 O O . SER B 1 136 ? 6.289 26.812 5.734 1 98.19 136 SER B O 1
ATOM 2626 N N . ALA B 1 137 ? 7.875 27.391 7.207 1 96.75 137 ALA B N 1
ATOM 2627 C CA . ALA B 1 137 ? 7.062 26.969 8.344 1 96.75 137 ALA B CA 1
ATOM 2628 C C . ALA B 1 137 ? 5.922 27.953 8.602 1 96.75 137 ALA B C 1
ATOM 2630 O O . ALA B 1 137 ? 6.09 29.156 8.469 1 96.75 137 ALA B O 1
ATOM 2631 N N . GLY B 1 138 ? 4.758 27.422 8.93 1 96.12 138 GLY B N 1
ATOM 2632 C CA . GLY B 1 138 ? 3.594 28.141 9.422 1 96.12 138 GLY B CA 1
ATOM 2633 C C . GLY B 1 138 ? 2.84 27.391 10.508 1 96.12 138 GLY B C 1
ATOM 2634 O O . GLY B 1 138 ? 3.422 26.578 11.227 1 96.12 138 GLY B O 1
ATOM 2635 N N . GLU B 1 139 ? 1.66 27.781 10.734 1 95.44 139 GLU B N 1
ATOM 2636 C CA . GLU B 1 139 ? 0.82 27.125 11.727 1 95.44 139 GLU B CA 1
ATOM 2637 C C . GLU B 1 139 ? -0.107 26.109 11.07 1 95.44 139 GLU B C 1
ATOM 2639 O O . GLU B 1 139 ? -0.822 26.438 10.117 1 95.44 139 GLU B O 1
ATOM 2644 N N . ARG B 1 140 ? -0.002 24.938 11.609 1 93.38 140 ARG B N 1
ATOM 2645 C CA . ARG B 1 140 ? -0.868 23.891 11.055 1 93.38 140 ARG B CA 1
ATOM 2646 C C . ARG B 1 140 ? -2.336 24.203 11.328 1 93.38 140 ARG B C 1
ATOM 2648 O O . ARG B 1 140 ? -2.656 25 12.211 1 93.38 140 ARG B O 1
ATOM 2655 N N . GLN B 1 141 ? -3.141 23.625 10.484 1 94.38 141 GLN B N 1
ATOM 2656 C CA . GLN B 1 141 ? -4.59 23.766 10.578 1 94.38 141 GLN B CA 1
ATOM 2657 C C . GLN B 1 141 ? -5.273 22.406 10.555 1 94.38 141 GLN B C 1
ATOM 2659 O O . GLN B 1 141 ? -5.887 22.031 9.555 1 94.38 141 GLN B O 1
ATOM 2664 N N . LEU B 1 142 ? -5.25 21.766 11.664 1 93.25 142 LEU B N 1
ATOM 2665 C CA . LEU B 1 142 ? -5.852 20.438 11.781 1 93.25 142 LEU B CA 1
ATOM 2666 C C . LEU B 1 142 ? -7.355 20.547 12.023 1 93.25 142 LEU B C 1
ATOM 2668 O O . LEU B 1 142 ? -7.816 21.469 12.688 1 93.25 142 LEU B O 1
ATOM 2672 N N . ASP B 1 143 ? -8.016 19.578 11.438 1 89.94 143 ASP B N 1
ATOM 2673 C CA . ASP B 1 143 ? -9.406 19.406 11.859 1 89.94 143 ASP B CA 1
ATOM 2674 C C . ASP B 1 143 ? -9.5 19.078 13.344 1 89.94 143 ASP B C 1
ATOM 2676 O O . ASP B 1 143 ? -8.57 18.484 13.906 1 89.94 143 ASP B O 1
ATOM 2680 N N . GLU B 1 144 ? -10.594 19.406 13.93 1 91.12 144 GLU B N 1
ATOM 2681 C CA . GLU B 1 144 ? -10.797 19.188 15.359 1 91.12 144 GLU B CA 1
ATOM 2682 C C . GLU B 1 144 ? -10.648 17.703 15.711 1 91.12 144 GLU B C 1
ATOM 2684 O O . GLU B 1 144 ? -10.289 17.375 16.844 1 91.12 144 GLU B O 1
ATOM 2689 N N . ASP B 1 145 ? -10.852 16.906 14.781 1 92 145 ASP B N 1
ATOM 2690 C CA . ASP B 1 145 ? -10.852 15.477 15.062 1 92 145 ASP B CA 1
ATOM 2691 C C . ASP B 1 145 ? -9.562 14.82 14.562 1 92 145 ASP B C 1
ATOM 2693 O O . ASP B 1 145 ? -9.469 13.594 14.516 1 92 145 ASP B O 1
ATOM 2697 N N . GLU B 1 146 ? -8.68 15.57 14.125 1 94.44 146 GLU B N 1
ATOM 2698 C CA . GLU B 1 146 ? -7.418 15.047 13.617 1 94.44 146 GLU B CA 1
ATOM 2699 C C . GLU B 1 146 ? -6.277 15.305 14.602 1 94.44 146 GLU B C 1
ATOM 2701 O O . GLU B 1 146 ? -6.039 16.453 14.992 1 94.44 146 GLU B O 1
ATOM 2706 N N . PHE B 1 147 ? -5.555 14.234 15 1 97 147 PHE B N 1
ATOM 2707 C CA . PHE B 1 147 ? -4.438 14.32 15.93 1 97 147 PHE B CA 1
ATOM 2708 C C . PHE B 1 147 ? -3.189 13.68 15.336 1 97 147 PHE B C 1
ATOM 2710 O O . PHE B 1 147 ? -3.195 12.5 14.992 1 97 147 PHE B O 1
ATOM 2717 N N . LEU B 1 148 ? -2.182 14.438 15.203 1 97.5 148 LEU B N 1
ATOM 2718 C CA . LEU B 1 148 ? -0.91 13.922 14.711 1 97.5 148 LEU B CA 1
ATOM 2719 C C . LEU B 1 148 ? 0.25 14.789 15.188 1 97.5 148 LEU B C 1
ATOM 2721 O O . LEU B 1 148 ? 0.056 15.961 15.531 1 97.5 148 LEU B O 1
ATOM 2725 N N . ASP B 1 149 ? 1.392 14.203 15.305 1 97.38 149 ASP B N 1
ATOM 2726 C CA . ASP B 1 149 ? 2.641 14.914 15.57 1 97.38 149 ASP B CA 1
ATOM 2727 C C . ASP B 1 149 ? 3.479 15.039 14.297 1 97.38 149 ASP B C 1
ATOM 2729 O O . ASP B 1 149 ? 3.514 14.117 13.477 1 97.38 149 ASP B O 1
ATOM 2733 N N . VAL B 1 150 ? 4.105 16.172 14.195 1 97.94 150 VAL B N 1
ATOM 2734 C CA . VAL B 1 150 ? 5.023 16.375 13.078 1 97.94 150 VAL B CA 1
ATOM 2735 C C . VAL B 1 150 ? 6.465 16.203 13.555 1 97.94 150 VAL B C 1
ATOM 2737 O O . VAL B 1 150 ? 6.832 16.688 14.633 1 97.94 150 VAL B O 1
ATOM 2740 N N . ARG B 1 151 ? 7.301 15.508 12.781 1 97.56 151 ARG B N 1
ATOM 2741 C CA . ARG B 1 151 ? 8.719 15.336 13.078 1 97.56 151 ARG B CA 1
ATOM 2742 C C . ARG B 1 151 ? 9.539 15.289 11.797 1 97.56 151 ARG B C 1
ATOM 2744 O O . ARG B 1 151 ? 8.992 15.305 10.695 1 97.56 151 ARG B O 1
ATOM 2751 N N . SER B 1 152 ? 10.828 15.359 11.977 1 98.44 152 SER B N 1
ATOM 2752 C CA . SER B 1 152 ? 11.727 15.227 10.836 1 98.44 152 SER B CA 1
ATOM 2753 C C . SER B 1 152 ? 12.695 14.07 11.031 1 98.44 152 SER B C 1
ATOM 2755 O O . SER B 1 152 ? 12.898 13.602 12.156 1 98.44 152 SER B O 1
ATOM 2757 N N . ALA B 1 153 ? 13.188 13.523 9.969 1 98.75 153 ALA B N 1
ATOM 2758 C CA . ALA B 1 153 ? 14.156 12.438 10.016 1 98.75 153 ALA B CA 1
ATOM 2759 C C . ALA B 1 153 ? 15.125 12.516 8.844 1 98.75 153 ALA B C 1
ATOM 2761 O O . ALA B 1 153 ? 14.758 12.945 7.746 1 98.75 153 ALA B O 1
ATOM 2762 N N . ALA B 1 154 ? 16.391 12.117 9.148 1 98.69 154 ALA B N 1
ATOM 2763 C CA . ALA B 1 154 ? 17.359 11.938 8.062 1 98.69 154 ALA B CA 1
ATOM 2764 C C . ALA B 1 154 ? 17.062 10.672 7.273 1 98.69 154 ALA B C 1
ATOM 2766 O O . ALA B 1 154 ? 16.562 9.688 7.828 1 98.69 154 ALA B O 1
ATOM 2767 N N . LEU B 1 155 ? 17.422 10.727 5.984 1 98.12 155 LEU B N 1
ATOM 2768 C CA . LEU B 1 155 ? 17.125 9.609 5.098 1 98.12 155 LEU B CA 1
ATOM 2769 C C . LEU B 1 155 ? 17.734 8.312 5.613 1 98.12 155 LEU B C 1
ATOM 2771 O O . LEU B 1 155 ? 17.062 7.293 5.715 1 98.12 155 LEU B O 1
ATOM 2775 N N . PRO B 1 156 ? 19.031 8.266 6.062 1 98.31 156 PRO B N 1
ATOM 2776 C CA . PRO B 1 156 ? 19.609 7.004 6.539 1 98.31 156 PRO B CA 1
ATOM 2777 C C . PRO B 1 156 ? 18.875 6.453 7.762 1 98.31 156 PRO B C 1
ATOM 2779 O O . PRO B 1 156 ? 18.703 5.238 7.887 1 98.31 156 PRO B O 1
ATOM 2782 N N . ASP B 1 157 ? 18.469 7.355 8.648 1 98.69 157 ASP B N 1
ATOM 2783 C CA . ASP B 1 157 ? 17.75 6.93 9.844 1 98.69 157 ASP B CA 1
ATOM 2784 C C . ASP B 1 157 ? 16.375 6.348 9.484 1 98.69 157 ASP B C 1
ATOM 2786 O O . ASP B 1 157 ? 15.945 5.363 10.086 1 98.69 157 ASP B O 1
ATOM 2790 N N . LEU B 1 158 ? 15.75 7.004 8.562 1 98.81 158 LEU B N 1
ATOM 2791 C CA . LEU B 1 158 ? 14.43 6.539 8.141 1 98.81 158 LEU B CA 1
ATOM 2792 C C . LEU B 1 158 ? 14.531 5.199 7.418 1 98.81 158 LEU B C 1
ATOM 2794 O O . LEU B 1 158 ? 13.68 4.328 7.605 1 98.81 158 LEU B O 1
ATOM 2798 N N . LEU B 1 159 ? 15.539 5.008 6.562 1 98.81 159 LEU B N 1
ATOM 2799 C CA . LEU B 1 159 ? 15.766 3.727 5.906 1 98.81 159 LEU B CA 1
ATOM 2800 C C . LEU B 1 159 ? 16.016 2.627 6.934 1 98.81 159 LEU B C 1
ATOM 2802 O O . LEU B 1 159 ? 15.492 1.518 6.805 1 98.81 159 LEU B O 1
ATOM 2806 N N . ALA B 1 160 ? 16.781 2.92 7.961 1 98.75 160 ALA B N 1
ATOM 2807 C CA . ALA B 1 160 ? 17.047 1.956 9.031 1 98.75 160 ALA B CA 1
ATOM 2808 C C . ALA B 1 160 ? 15.758 1.589 9.758 1 98.75 160 ALA B C 1
ATOM 2810 O O . ALA B 1 160 ? 15.547 0.426 10.109 1 98.75 160 ALA B O 1
ATOM 2811 N N . ALA B 1 161 ? 14.953 2.582 10.023 1 98.81 161 ALA B N 1
ATOM 2812 C CA . ALA B 1 161 ? 13.672 2.354 10.688 1 98.81 161 ALA B CA 1
ATOM 2813 C C . ALA B 1 161 ? 12.773 1.453 9.844 1 98.81 161 ALA B C 1
ATOM 2815 O O . ALA B 1 161 ? 12.039 0.616 10.375 1 98.81 161 ALA B O 1
ATOM 2816 N N . CYS B 1 162 ? 12.766 1.661 8.5 1 98.81 162 CYS B N 1
ATOM 2817 C CA . CYS B 1 162 ? 12.031 0.772 7.602 1 98.81 162 CYS B CA 1
ATOM 2818 C C . CYS B 1 162 ? 12.531 -0.662 7.727 1 98.81 162 CYS B C 1
ATOM 2820 O O . CYS B 1 162 ? 11.734 -1.593 7.863 1 98.81 162 CYS B O 1
ATOM 2822 N N . GLN B 1 163 ? 13.812 -0.8 7.703 1 98.75 163 GLN B N 1
ATOM 2823 C CA . GLN B 1 163 ? 14.422 -2.125 7.785 1 98.75 163 GLN B CA 1
ATOM 2824 C C . GLN B 1 163 ? 14.047 -2.818 9.094 1 98.75 163 GLN B C 1
ATOM 2826 O O . GLN B 1 163 ? 13.805 -4.027 9.109 1 98.75 163 GLN B O 1
ATOM 2831 N N . ARG B 1 164 ? 13.984 -2.064 10.172 1 98.31 164 ARG B N 1
ATOM 2832 C CA . ARG B 1 164 ? 13.766 -2.617 11.508 1 98.31 164 ARG B CA 1
ATOM 2833 C C . ARG B 1 164 ? 12.273 -2.824 11.773 1 98.31 164 ARG B C 1
ATOM 2835 O O . ARG B 1 164 ? 11.891 -3.254 12.859 1 98.31 164 ARG B O 1
ATOM 2842 N N . GLY B 1 165 ? 11.461 -2.465 10.875 1 98.25 165 GLY B N 1
ATOM 2843 C CA . GLY B 1 165 ? 10.031 -2.674 11.039 1 98.25 165 GLY B CA 1
ATOM 2844 C C . GLY B 1 165 ? 9.359 -1.603 11.875 1 98.25 165 GLY B C 1
ATOM 2845 O O . GLY B 1 165 ? 8.258 -1.805 12.391 1 98.25 165 GLY B O 1
ATOM 2846 N N . GLU B 1 166 ? 10 -0.471 12.062 1 98.31 166 GLU B N 1
ATOM 2847 C CA . GLU B 1 166 ? 9.43 0.654 12.797 1 98.31 166 GLU B CA 1
ATOM 2848 C C . GLU B 1 166 ? 8.57 1.53 11.891 1 98.31 166 GLU B C 1
ATOM 2850 O O . GLU B 1 166 ? 7.742 2.307 12.367 1 98.31 166 GLU B O 1
ATOM 2855 N N . VAL B 1 167 ? 8.812 1.531 10.617 1 98.75 167 VAL B N 1
ATOM 2856 C CA . VAL B 1 167 ? 7.996 2.129 9.57 1 98.75 167 VAL B CA 1
ATOM 2857 C C . VAL B 1 167 ? 7.426 1.032 8.672 1 98.75 167 VAL B C 1
ATOM 2859 O O . VAL B 1 167 ? 8.172 0.346 7.969 1 98.75 167 VAL B O 1
ATOM 2862 N N . THR B 1 168 ? 6.098 0.869 8.688 1 98.81 168 THR B N 1
ATOM 2863 C CA . THR B 1 168 ? 5.539 -0.288 7.992 1 98.81 168 THR B CA 1
ATOM 2864 C C . THR B 1 168 ? 4.34 0.117 7.141 1 98.81 168 THR B C 1
ATOM 2866 O O . THR B 1 168 ? 3.721 -0.727 6.492 1 98.81 168 THR B O 1
ATOM 2869 N N . ASP B 1 169 ? 3.986 1.404 7.121 1 98.81 169 ASP B N 1
ATOM 2870 C CA . ASP B 1 169 ? 2.916 1.904 6.262 1 98.81 169 ASP B CA 1
ATOM 2871 C C . ASP B 1 169 ? 3.299 1.8 4.789 1 98.81 169 ASP B C 1
ATOM 2873 O O . ASP B 1 169 ? 4.285 2.398 4.355 1 98.81 169 ASP B O 1
ATOM 2877 N N . ALA B 1 170 ? 2.482 1.15 4.027 1 98.88 170 ALA B N 1
ATOM 2878 C CA . ALA B 1 170 ? 2.814 0.852 2.635 1 98.88 170 ALA B CA 1
ATOM 2879 C C . ALA B 1 170 ? 3.01 2.133 1.83 1 98.88 170 ALA B C 1
ATOM 2881 O O . ALA B 1 170 ? 3.912 2.217 0.993 1 98.88 170 ALA B O 1
ATOM 2882 N N . LYS B 1 171 ? 2.121 3.082 2.049 1 98.94 171 LYS B N 1
ATOM 2883 C CA . LYS B 1 171 ? 2.264 4.371 1.377 1 98.94 171 LYS B CA 1
ATOM 2884 C C . LYS B 1 171 ? 3.631 4.988 1.653 1 98.94 171 LYS B C 1
ATOM 2886 O O . LYS B 1 171 ? 4.312 5.434 0.729 1 98.94 171 LYS B O 1
ATOM 2891 N N . THR B 1 172 ? 4.02 4.988 2.863 1 98.94 172 THR B N 1
ATOM 2892 C CA . THR B 1 172 ? 5.289 5.578 3.271 1 98.94 172 THR B CA 1
ATOM 2893 C C . THR B 1 172 ? 6.461 4.77 2.725 1 98.94 172 THR B C 1
ATOM 2895 O O . THR B 1 172 ? 7.445 5.336 2.246 1 98.94 172 THR B O 1
ATOM 2898 N N . LEU B 1 173 ? 6.34 3.471 2.779 1 98.94 173 LEU B N 1
ATOM 2899 C CA . LEU B 1 173 ? 7.402 2.617 2.258 1 98.94 173 LEU B CA 1
ATOM 2900 C C . LEU B 1 173 ? 7.578 2.822 0.757 1 98.94 173 LEU B C 1
ATOM 2902 O O . LEU B 1 173 ? 8.703 2.818 0.252 1 98.94 173 LEU B O 1
ATOM 2906 N N . THR B 1 174 ? 6.488 2.992 0.02 1 98.94 174 THR B N 1
ATOM 2907 C CA . THR B 1 174 ? 6.551 3.311 -1.402 1 98.94 174 THR B CA 1
ATOM 2908 C C . THR B 1 174 ? 7.258 4.645 -1.626 1 98.94 174 THR B C 1
ATOM 2910 O O . THR B 1 174 ? 8.109 4.762 -2.512 1 98.94 174 THR B O 1
ATOM 2913 N N . CYS B 1 175 ? 6.891 5.613 -0.812 1 98.94 175 CYS B N 1
ATOM 2914 C CA . CYS B 1 175 ? 7.543 6.914 -0.901 1 98.94 175 CYS B CA 1
ATOM 2915 C C . CYS B 1 175 ? 9.039 6.793 -0.629 1 98.94 175 CYS B C 1
ATOM 2917 O O . CYS B 1 175 ? 9.844 7.52 -1.214 1 98.94 175 CYS B O 1
ATOM 2919 N N . MET B 1 176 ? 9.43 5.879 0.278 1 98.94 176 MET B N 1
ATOM 2920 C CA . MET B 1 176 ? 10.844 5.691 0.593 1 98.94 176 MET B CA 1
ATOM 2921 C C . MET B 1 176 ? 11.609 5.168 -0.62 1 98.94 176 MET B C 1
ATOM 2923 O O . MET B 1 176 ? 1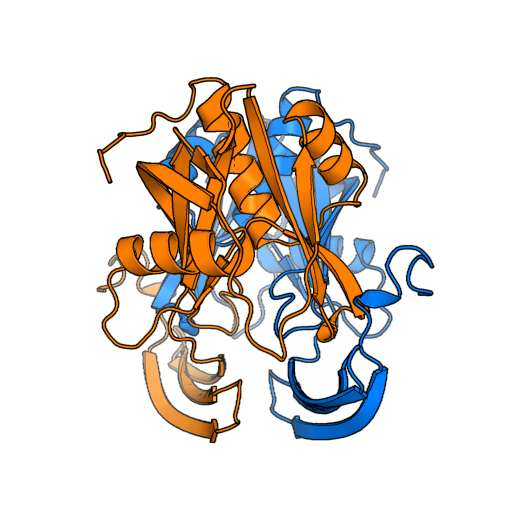2.773 5.504 -0.814 1 98.94 176 MET B O 1
ATOM 2927 N N . LEU B 1 177 ? 10.945 4.305 -1.432 1 98.94 177 LEU B N 1
ATOM 2928 C CA . LEU B 1 177 ? 11.555 3.883 -2.691 1 98.94 177 LEU B CA 1
ATOM 2929 C C . LEU B 1 177 ? 11.844 5.086 -3.582 1 98.94 177 LEU B C 1
ATOM 2931 O O . LEU B 1 177 ? 12.953 5.223 -4.105 1 98.94 177 LEU B O 1
ATOM 2935 N N . TRP B 1 178 ? 10.859 5.961 -3.742 1 98.94 178 TRP B N 1
ATOM 2936 C CA . TRP B 1 178 ? 11.023 7.16 -4.555 1 98.94 178 TRP B CA 1
ATOM 2937 C C . TRP B 1 178 ? 12.102 8.07 -3.973 1 98.94 178 TRP B C 1
ATOM 2939 O O . TRP B 1 178 ? 12.969 8.562 -4.695 1 98.94 178 TRP B O 1
ATOM 2949 N N . LEU B 1 179 ? 11.984 8.281 -2.666 1 98.94 179 LEU B N 1
ATOM 2950 C CA . LEU B 1 179 ? 12.906 9.188 -1.991 1 98.94 179 LEU B CA 1
ATOM 2951 C C . LEU B 1 179 ? 14.344 8.719 -2.15 1 98.94 179 LEU B C 1
ATOM 2953 O O . LEU B 1 179 ? 15.219 9.5 -2.523 1 98.94 179 LEU B O 1
ATOM 2957 N N . GLN B 1 180 ? 14.578 7.43 -1.87 1 98.75 180 GLN B N 1
ATOM 2958 C CA . GLN B 1 180 ? 15.922 6.867 -1.968 1 98.75 180 GLN B CA 1
ATOM 2959 C C . GLN B 1 180 ? 16.484 7.035 -3.373 1 98.75 180 GLN B C 1
ATOM 2961 O O . GLN B 1 180 ? 17.625 7.465 -3.539 1 98.75 180 GLN B O 1
ATOM 2966 N N . ASN B 1 181 ? 15.711 6.777 -4.398 1 98.81 181 ASN B N 1
ATOM 2967 C CA . ASN B 1 181 ? 16.203 6.844 -5.773 1 98.81 181 ASN B CA 1
ATOM 2968 C C . ASN B 1 181 ? 16.328 8.281 -6.258 1 98.81 181 ASN B C 1
ATOM 2970 O O . ASN B 1 181 ? 17.219 8.602 -7.043 1 98.81 181 ASN B O 1
ATOM 2974 N N . ALA B 1 182 ? 15.445 9.141 -5.789 1 98.62 182 ALA B N 1
ATOM 2975 C CA . ALA B 1 182 ? 15.57 10.547 -6.145 1 98.62 182 ALA B CA 1
ATOM 2976 C C . ALA B 1 182 ? 16.828 11.164 -5.527 1 98.62 182 ALA B C 1
ATOM 2978 O O . ALA B 1 182 ? 17.562 11.891 -6.195 1 98.62 182 ALA B O 1
ATOM 2979 N N . MET B 1 183 ? 17.094 10.891 -4.242 1 97.88 183 MET B N 1
ATOM 2980 C CA . MET B 1 183 ? 18.203 11.5 -3.523 1 97.88 183 MET B CA 1
ATOM 2981 C C . MET B 1 183 ? 19.531 10.961 -4.035 1 97.88 183 MET B C 1
ATOM 2983 O O . MET B 1 183 ? 20.547 11.664 -3.992 1 97.88 183 MET B O 1
ATOM 2987 N N . SER B 1 184 ? 19.562 9.734 -4.508 1 97.25 184 SER B N 1
ATOM 2988 C CA . SER B 1 184 ? 20.781 9.188 -5.082 1 97.25 184 SER B CA 1
ATOM 2989 C C . SER B 1 184 ? 21.031 9.727 -6.484 1 97.25 184 SER B C 1
ATOM 2991 O O . SER B 1 184 ? 22.125 9.57 -7.035 1 97.25 184 SER B O 1
ATOM 2993 N N . GLY B 1 185 ? 19.969 10.328 -7.133 1 97.56 185 GLY B N 1
ATOM 2994 C CA . GLY B 1 185 ? 20.062 10.852 -8.484 1 97.56 185 GLY B CA 1
ATOM 2995 C C . GLY B 1 185 ? 19.641 9.859 -9.547 1 97.56 185 GLY B C 1
ATOM 2996 O O . GLY B 1 185 ? 19.609 10.18 -10.734 1 97.56 185 GLY B O 1
ATOM 2997 N N . ALA B 1 186 ? 19.234 8.617 -9.156 1 98.19 186 ALA B N 1
ATOM 2998 C CA . ALA B 1 186 ? 18.844 7.582 -10.109 1 98.19 186 ALA B CA 1
ATOM 2999 C C . ALA B 1 186 ? 17.516 7.918 -10.773 1 98.19 186 ALA B C 1
ATOM 3001 O O . ALA B 1 186 ? 17.297 7.605 -11.945 1 98.19 186 ALA B O 1
ATOM 3002 N N . TRP B 1 187 ? 16.594 8.5 -10.008 1 98.62 187 TRP B N 1
ATOM 3003 C CA . TRP B 1 187 ? 15.305 8.961 -10.531 1 98.62 187 TRP B CA 1
ATOM 3004 C C . TRP B 1 187 ? 15.234 10.484 -10.531 1 98.62 187 TRP B C 1
ATOM 3006 O O . TRP B 1 187 ? 15.273 11.109 -9.469 1 98.62 187 TRP B O 1
ATOM 3016 N N . LYS B 1 188 ? 15.086 11.062 -11.656 1 97.62 188 LYS B N 1
ATOM 3017 C CA . LYS B 1 188 ? 15.086 12.516 -11.797 1 97.62 188 LYS B CA 1
ATOM 3018 C C . LYS B 1 188 ? 13.703 13.094 -11.523 1 97.62 188 LYS B C 1
ATOM 3020 O O . LYS B 1 188 ? 12.688 12.508 -11.922 1 97.62 188 LYS B O 1
ATOM 3025 N N . LEU B 1 189 ? 13.688 14.188 -10.867 1 98.25 189 LEU B N 1
ATOM 3026 C CA . LEU B 1 189 ? 12.469 14.93 -10.578 1 98.25 189 LEU B CA 1
ATOM 3027 C C . LEU B 1 189 ? 12.398 16.203 -11.406 1 98.25 189 LEU B C 1
ATOM 3029 O O . LEU B 1 189 ? 13.406 16.906 -11.57 1 98.25 189 LEU B O 1
ATOM 3033 N N . ASP B 1 190 ? 11.312 16.484 -11.992 1 98.31 190 ASP B N 1
ATOM 3034 C CA . ASP B 1 190 ? 11.07 17.75 -12.68 1 98.31 190 ASP B CA 1
ATOM 3035 C C . ASP B 1 190 ? 10.383 18.75 -11.758 1 98.31 190 ASP B C 1
ATOM 3037 O O . ASP B 1 190 ? 9.18 18.672 -11.523 1 98.31 190 ASP B O 1
ATOM 3041 N N . TRP B 1 191 ? 11.18 19.734 -11.312 1 98.44 191 TRP B N 1
ATOM 3042 C CA . TRP B 1 191 ? 10.711 20.688 -10.32 1 98.44 191 TRP B CA 1
ATOM 3043 C C . TRP B 1 191 ? 9.992 21.859 -10.984 1 98.44 191 TRP B C 1
ATOM 3045 O O . TRP B 1 191 ? 10.43 22.359 -12.031 1 98.44 191 TRP B O 1
ATOM 3055 N N . GLN B 1 192 ? 8.922 22.203 -10.367 1 98.12 192 GLN B N 1
ATOM 3056 C CA . GLN B 1 192 ? 8.18 23.391 -10.797 1 98.12 192 GLN B CA 1
ATOM 3057 C C . GLN B 1 192 ? 7.906 24.328 -9.625 1 98.12 192 GLN B C 1
ATOM 3059 O O . GLN B 1 192 ? 7.695 23.875 -8.5 1 98.12 192 GLN B O 1
ATOM 3064 N N . SER B 1 193 ? 7.805 25.562 -9.906 1 97.06 193 SER B N 1
ATOM 3065 C CA . SER B 1 193 ? 7.445 26.547 -8.883 1 97.06 193 SER B CA 1
ATOM 3066 C C . SER B 1 193 ? 5.988 26.391 -8.453 1 97.06 193 SER B C 1
ATOM 3068 O O . SER B 1 193 ? 5.145 25.969 -9.25 1 97.06 193 SER B O 1
ATOM 3070 N N . ALA B 1 194 ? 5.742 26.641 -7.262 1 92.12 194 ALA B N 1
ATOM 3071 C CA . ALA B 1 194 ? 4.41 26.484 -6.688 1 92.12 194 ALA B CA 1
ATOM 3072 C C . ALA B 1 194 ? 3.402 27.406 -7.387 1 92.12 194 ALA B C 1
ATOM 3074 O O . ALA B 1 194 ? 3.754 28.5 -7.836 1 92.12 194 ALA B O 1
#

pLDDT: mean 97.4, std 4.43, range [51.88, 99.0]

Solvent-accessible surface area (backbone atoms only — not comparable to full-atom values): 20399 Å² total; per-residue (Å²): 122,83,73,55,76,92,49,50,80,42,43,69,42,80,72,46,77,39,82,75,40,84,54,97,82,48,32,32,35,45,26,38,29,33,39,66,85,63,48,77,46,77,46,54,30,36,62,49,80,27,32,24,33,36,50,38,36,42,95,87,64,26,32,51,34,30,37,32,48,26,71,51,61,61,40,75,41,52,32,51,45,54,43,68,44,55,92,90,53,52,63,67,60,43,39,54,50,32,39,23,28,74,62,10,31,47,51,48,30,34,20,68,68,47,50,32,29,57,49,44,85,36,18,41,32,39,34,38,36,31,38,32,27,69,61,43,86,55,73,53,55,64,56,94,87,56,59,69,46,74,48,71,43,47,64,71,60,49,53,50,32,39,69,70,52,68,38,29,38,23,66,38,41,30,46,47,37,52,49,54,32,38,76,72,61,78,41,84,70,64,74,37,72,104,121,84,74,55,78,92,51,50,80,42,41,68,42,82,73,46,77,40,83,75,40,82,55,95,83,49,31,30,35,45,26,37,28,33,40,66,85,63,48,76,47,79,47,57,30,36,62,48,81,27,31,24,33,37,50,37,36,42,94,86,64,27,33,49,35,30,38,32,50,27,71,51,61,61,42,74,39,52,31,48,44,53,43,69,43,55,92,90,52,52,60,68,59,42,38,54,50,32,38,22,28,72,62,11,31,47,50,48,31,34,21,68,68,46,51,31,28,56,48,43,84,36,20,41,31,39,35,38,35,29,37,31,28,68,62,42,86,54,73,52,56,63,56,96,88,56,60,69,46,73,48,72,44,46,62,70,59,49,53,49,33,38,68,70,53,69,39,28,36,22,68,39,40,31,48,47,38,52,48,55,32,38,74,74,59,80,40,83,71,65,75,39,73,104

Foldseek 3Di:
DDDDPVCVLADKAWDDKDFPDDDPAWTKMKTWIQGSVRDIDIAIATEAQAKEFEFEAEPVRKTKWKWFQDVVVRDTAIGTFMDGDDVPDDRVNRHQVRCCQPFVKGAFKKFWDAWDDACVRHYPYIYTYMYGYRIDHGDHRYDPPGDMDMDIDHLVVVVVCVVVVVHDDPNRVVVNVVSVCPVVVNDDTDMDTD/DDPDPVCVLADKAWDDKDFPDDDPVWTKMWTWIQGSVRDIDIAIATEAQAKEFEFEAEPVRKTKWKWFQDVVVRDTAIGTFMDGDDVPDDRVNRHQVRCCQPFVKGAFKKFWDAWDDACVRHYPYIYTYMYGYRIDHGDHRYDPPGDMDMDIDHLVVVVVCVVVVVHDDPNRVVVNVVSVCPVVVNDDTDMDTD

Secondary structure (DSSP, 8-state):
----GGGGGG--EEEEEEEEEE-SS-EEEEEEEE-TTS-EEEEEEE----EEEEEEBPTTS-EEEEEEEEGGGTEEEEE--EEEPPTT--HHHHHHHHHHHHH--EEEEEEEEEEEES-TTTB--EEEEEEEEEEE-------TT---EEEEE-HHHHHHHHHTTS--BHHHHHHHHHHHHHHHTSS---EEE-/----GGGGGG--EEEEEEEEEE-SS-EEEEEEEE-TTS-EEEEEEE----EEEEEEBPTTS-EEEEEEEEGGGTEEEEE--EEEPPTT--HHHHHHHHHHHHH--EEEEEEEEEEEES-TTTB--EEEEEEEEEEE-------TT---EEEEE-HHHHHHHHHTTS--BHHHHHHHHHHHHHHHTSS---EEE-

InterPro domains:
  IPR000086 NUDIX hydrolase domain [PF00293] (49-161)
  IPR000086 NUDIX hydrolase domain [PS51462] (48-175)
  IPR015797 NUDIX hydrolase-like domain superfamily [SSF55811] (16-180)
  IPR020084 NUDIX hydrolase, conserved site [PS00893] (83-104)
  IPR060538 Nucleoside diphosphate sugar hydrolase, N-terminal domain [PF28549] (15-46)

Radius of gyration: 20.61 Å; Cα contacts (8 Å, |Δi|>4): 940; chains: 2; bounding box: 48×55×53 Å

Sequence (388 aa):
MSIDPQEQHLAEVRESSELVYDGRFLKIRHDRVRLPNGRLASREYVVHPGAVVVIPLLDDGRVLLERQFRYPVERVMTEFPAGKLDPGEDPLACAKRELFEETGYTAAEWAKAGALHLAIAYSTEIIHIYFARGLSAGERQLDEDEFLDVRSAALPDLLAACQRGEVTDAKTLTCMLWLQNAMSGAWKLDWQSAMSIDPQEQHLAEVRESSELVYDGRFLKIRHDRVRLPNGRLASREYVVHPGAVVVIPLLDDGRVLLERQFRYPVERVMTEFPAGKLDPGEDPLACAKRELFEETGYTAAEWAKAGALHLAIAYSTEIIHIYFARGLSAGERQLDEDEFLDVRSAALPDLLAACQRGEVTDAKTLTCMLWLQNAMSGAWKLDWQSA

Nearest PDB structures (foldseek):
  5c7q-assembly1_B  TM=9.871E-01  e=7.320E-24  Bdellovibrio bacteriovorus HD100
  5c8l-assembly1_B  TM=9.886E-01  e=2.725E-23  Bdellovibrio bacteriovorus HD100
  8wv3-assembly1_A  TM=9.321E-01  e=8.009E-19  Bacillus methanolicus
  8wv3-assembly1_E  TM=9.056E-01  e=1.066E-18  Bacillus methanolicus
  8wv3-assembly1_D  TM=9.302E-01  e=6.269E-18  Bacillus methanolicus